Protein AF-0000000085018291 (afdb_homodimer)

Radius of gyration: 25.45 Å; Cα contacts (8 Å, |Δi|>4): 1425; chains: 2; bounding box: 64×66×51 Å

Foldseek 3Di:
DVVLQVQLVVVAPDDDDPLLLLLLLLLLVVWQDLLQSLQRSLAALLSSLSSLVSCVVVPQWDDDQGIHGDPNVVVVCVVVVRHHGDDDADPQLRQQPFHCPVPVVLLVVQVVLCVPADADDVVQVAWEFDSSLLLSVVRVCVVVVAAAQWEEEEEAQSHVNVLSSQSVVRYPAYEYEEQDVSRQVSNVVSCVVSVPDRYHYYRDDLLAADPPVQFLAGQEYEYEWAQDLVRLQSNVLSRLRSHNAFFGKYKYWDGSNQDPVVSVVSSVCCVCPVQNKAKDDKGPQSTFIDDRPVLCVKQSCVSDPHNDDDPDTSTGTIMIMITHHPPGHGDGDRDDDDCSRRDDSRHISD/DVVLQVQLVVVAPDDDDPLLLLLLLLQLVVWQDLLQSLQRSLAALLSSLSSLVSCVVVPQWDDDQGIHGDPNVVVVCVVVVRHHGDDDADPQLRQQPFHCPVPVVLLVVQVVLCVPADADDVVQVAWEFDSSLLLSVVRVCVVVVAAAQWEEEEEACSHVNVLSSQSVVRYPAYEYEEQDVSRQVSNVVSCVVSVPDRYHYYRDDLLAADPPVQFLAGQEYEYEWQLDLVRLQSNVLSRLRSHNAFFGKYKYWDGSNQDPVVSVVSSVCCVCPVQNKAKDDKGPQSTFIDDRPVLCVKQSCVSDPHNDDDPDTSTGTIMIMITHHPPGHGDGDRDDDDCSRRDDSRHISD

InterPro domains:
  IPR002723 N(4)-bis(aminopropyl)spermidine synthase, C-terminal [PF01861] (105-349)
  IPR014435 N(4)-bis(aminopropyl)spermidine synthase [MF_01947] (16-350)
  IPR014435 N(4)-bis(aminopropyl)spermidine synthase [PIRSF005895] (1-350)
  IPR029063 S-adenosyl-L-methionine-dependent methyltransferase superfamily [G3DSA:3.40.50.150] (94-325)
  IPR029063 S-adenosyl-L-methionine-dependent methyltransferase superfamily [SSF53335] (116-284)
  IPR036388 Winged helix-like DNA-binding domain superfamily [G3DSA:1.10.10.10] (1-82)
  IPR051720 rRNA N6-Adenosine-Methyltransferase/Polyamine Synthase [PTHR23290] (101-325)

Secondary structure (DSSP, 8-state):
-HHHHHHHHHH-SS---HHHHHHHHHHHTT---HHHHHHHHTS-HHHHHHHHHHHHHTTSEEESSSEEE-HHHHHHHHHHT--PPP--B-TTTTTS-B--GGGHHHHHHHHHHHTTPPPP-GGGT---B-HHHHHHHHHHHHHTT-STT-EEEEES-TT-HHHHHHHHT--SEEEEEES-HHHHHHHHHHHHHHT--SEEEEE--TTSPPPGGGTT-BSEEEE---SSHHHHHHHHHHHHHTB-STT-EEEEEE-SSS--HHHHHHHHHIIIIIS-EEEEEEEEEEEEBPP-S-GGGSHHHHH-SS----SS---EEEEEEEEE-TT-----S-----GGGT--SS----/-HHHHHHHHHH-SS---HHHHHHHHHHHTT---HHHHHHHHTS-HHHHHHHHHHHHHTTSEEESSSEEE-HHHHHHHHHHT--PPP--B-TTTTTS-B--GGGHHHHHHHHHHHTTPPPP-GGGT---B-HHHHHHHHHHHHHTT-STT-EEEEES-TT-HHHHHHHHT--SEEEEEES-HHHHHHHHHHHHHHT--SEEEEE--TTSPPPGGGTT-BSEEEE----SHHHHHHHHHHHHHTB-STT-EEEEEE-SSS--HHHHHHHHHIIIIIS-EEEEEEEEEEEEBPP-S-GGGSHHHHH-SS----SS---EEEEEEEEE-TT-----S-----GGGT--TT----

Solvent-accessible surface area (backbone atoms only — not comparable to full-atom values): 37165 Å² total; per-residue (Å²): 106,71,68,57,47,53,56,34,56,74,76,39,93,59,94,77,52,71,58,56,56,48,31,42,55,15,18,45,68,69,40,38,50,68,57,55,29,32,46,66,30,56,37,21,44,61,53,51,39,45,46,53,52,50,34,37,75,72,49,26,32,46,81,67,99,40,43,40,71,30,73,59,24,51,52,50,34,59,75,69,52,61,56,66,64,47,87,44,58,17,81,86,42,60,25,57,19,42,41,57,78,93,40,50,68,55,46,53,54,47,54,61,60,55,72,72,52,82,75,75,43,70,93,71,60,46,67,33,50,40,67,70,37,46,49,48,51,52,49,50,38,36,45,72,69,54,26,64,61,22,32,36,38,35,47,54,53,71,55,44,51,65,56,53,46,59,70,63,66,37,49,58,30,40,37,39,34,28,65,53,60,68,58,48,51,50,52,50,52,51,29,60,74,70,67,53,77,54,60,47,75,44,76,44,61,82,51,44,60,75,59,76,86,50,51,43,59,21,42,21,30,37,35,66,53,52,74,32,69,66,27,37,51,48,51,53,15,38,45,49,39,20,29,58,52,64,67,24,40,40,36,38,46,54,38,35,47,38,32,50,66,70,53,49,35,52,50,48,47,42,42,44,68,68,26,32,33,31,79,71,34,29,39,65,48,46,40,46,32,59,84,83,80,55,55,80,76,20,53,47,44,72,53,40,90,55,97,66,79,76,88,62,78,43,55,43,19,23,38,36,31,35,32,28,37,90,82,42,44,44,41,72,72,70,54,95,65,66,69,62,38,58,48,55,91,42,47,35,81,94,107,70,67,59,46,53,57,34,53,75,74,39,93,59,94,77,50,71,60,55,53,49,30,44,55,14,19,44,69,68,40,36,49,66,57,53,29,31,45,67,31,57,36,21,44,62,52,50,38,44,47,51,51,50,34,37,76,73,48,28,31,47,81,67,97,40,43,41,71,31,73,60,22,52,52,50,34,59,73,70,51,62,58,64,64,48,86,45,58,17,81,86,41,60,26,56,19,44,40,57,79,94,40,50,68,55,46,53,54,47,53,62,59,55,73,72,54,80,76,75,44,70,93,72,61,47,70,33,50,40,67,69,35,46,49,46,50,52,48,51,39,38,46,70,70,54,26,65,60,22,32,37,38,34,48,54,53,72,54,44,48,66,56,54,45,58,70,65,67,36,47,58,31,40,38,39,34,28,66,54,60,68,58,48,52,51,52,51,53,49,29,60,74,69,67,54,78,54,59,48,74,44,78,45,61,81,52,44,57,76,60,76,87,50,49,44,58,22,42,22,31,38,34,67,52,49,75,33,70,66,26,38,52,48,50,53,16,38,46,49,37,20,31,60,51,63,68,24,40,38,35,38,46,53,39,35,48,38,31,48,68,68,55,48,34,52,51,51,45,42,40,45,70,68,26,32,34,30,79,72,34,30,39,64,50,46,40,44,30,58,83,83,81,54,55,81,78,19,54,46,44,72,54,41,90,52,99,64,79,76,89,61,77,43,54,42,18,24,38,36,31,34,33,30,36,90,82,41,44,46,42,72,70,72,54,95,65,67,69,63,38,61,50,56,90,42,48,34,83,93

Nearest PDB structures (foldseek):
  5xnc-assembly1_A  TM=9.925E-01  e=6.023E-52  Thermococcus kodakarensis KOD1
  5xnh-assembly1_A  TM=9.852E-01  e=4.609E-50  Thermococcus kodakarensis KOD1
  5xnh-assembly1_H  TM=9.902E-01  e=2.934E-49  Thermococcus kodakarensis KOD1
  2qm3-assembly1_A-2  TM=9.509E-01  e=3.819E-46  Pyrococcus furiosus DSM 3638
  6j28-assembly2_D  TM=9.536E-01  e=4.727E-37  Thermus thermophilus HB27

Organism: Methanocaldococcus infernus (strain DSM 11812 / JCM 15783 / ME) (NCBI:txid573063)

Structure (mmCIF, N/CA/C/O backbone):
data_AF-0000000085018291-model_v1
#
loop_
_entity.id
_entity.type
_entity.pdbx_description
1 polymer 'N(4)-bis(aminopropyl)spermidine synthase'
#
loop_
_atom_site.group_PDB
_atom_site.id
_atom_site.type_symbol
_atom_site.label_atom_id
_atom_site.label_alt_id
_atom_site.label_comp_id
_atom_site.label_asym_id
_atom_site.label_entity_id
_atom_site.label_seq_id
_atom_site.pdbx_PDB_ins_code
_atom_site.Cartn_x
_atom_site.Cartn_y
_atom_site.Cartn_z
_atom_site.occupancy
_atom_site.B_iso_or_equiv
_atom_site.auth_seq_id
_atom_site.auth_comp_id
_atom_site.auth_asym_id
_atom_site.auth_atom_id
_atom_site.pdbx_PDB_model_num
ATOM 1 N N . MET A 1 1 ? -6.578 24.766 19.844 1 94.62 1 MET A N 1
ATOM 2 C CA . MET A 1 1 ? -6.559 23.391 19.375 1 94.62 1 MET A CA 1
ATOM 3 C C . MET A 1 1 ? -6.68 22.422 20.531 1 94.62 1 MET A C 1
ATOM 5 O O . MET A 1 1 ? -7.488 21.484 20.5 1 94.62 1 MET A O 1
ATOM 9 N N . LYS A 1 2 ? -5.973 22.625 21.625 1 94.44 2 LYS A N 1
ATOM 10 C CA . LYS A 1 2 ? -6.023 21.734 22.781 1 94.44 2 LYS A CA 1
ATOM 11 C C . LYS A 1 2 ? -7.414 21.719 23.406 1 94.44 2 LYS A C 1
ATOM 13 O O . LYS A 1 2 ? -7.91 20.656 23.812 1 94.44 2 LYS A O 1
ATOM 18 N N . ASP A 1 3 ? -8 22.891 23.469 1 96.19 3 ASP A N 1
ATOM 19 C CA . ASP A 1 3 ? -9.336 23 24.031 1 96.19 3 ASP A CA 1
ATOM 20 C C . AS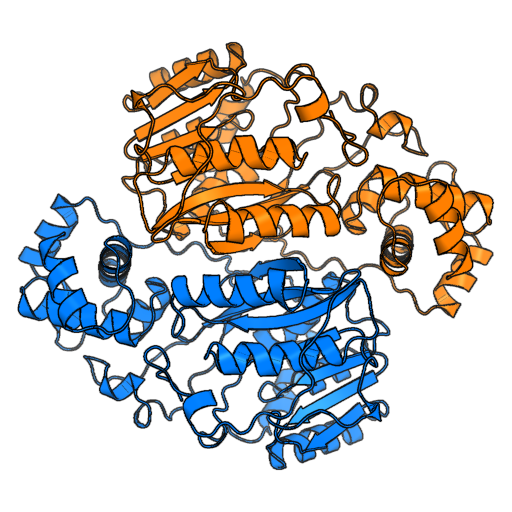P A 1 3 ? -10.359 22.25 23.172 1 96.19 3 ASP A C 1
ATOM 22 O O . ASP A 1 3 ? -11.219 21.531 23.703 1 96.19 3 ASP A O 1
ATOM 26 N N . LEU A 1 4 ? -10.305 22.391 21.859 1 97.62 4 LEU A N 1
ATOM 27 C CA . LEU A 1 4 ? -11.195 21.688 20.938 1 97.62 4 LEU A CA 1
ATOM 28 C C . LEU A 1 4 ? -11.016 20.172 21.078 1 97.62 4 LEU A C 1
ATOM 30 O O . LEU A 1 4 ? -12 19.422 21.062 1 97.62 4 LEU A O 1
ATOM 34 N N . LEU A 1 5 ? -9.773 19.797 21.203 1 98 5 LEU A N 1
ATOM 35 C CA . LEU A 1 5 ? -9.453 18.375 21.344 1 98 5 LEU A CA 1
ATOM 36 C C . LEU A 1 5 ? -10.125 17.781 22.562 1 98 5 LEU A C 1
ATOM 38 O O . LEU A 1 5 ? -10.719 16.703 22.5 1 98 5 LEU A O 1
ATOM 42 N N . GLU A 1 6 ? -10.055 18.469 23.672 1 98 6 GLU A N 1
ATOM 43 C CA . GLU A 1 6 ? -10.648 17.984 24.906 1 98 6 GLU A CA 1
ATOM 44 C C . GLU A 1 6 ? -12.172 17.906 24.797 1 98 6 GLU A C 1
ATOM 46 O O . GLU A 1 6 ? -12.789 16.969 25.312 1 98 6 GLU A O 1
ATOM 51 N N . LYS A 1 7 ? -12.766 18.875 24.156 1 98.44 7 LYS A N 1
ATOM 52 C CA . LYS A 1 7 ? -14.211 18.891 23.984 1 98.44 7 LYS A CA 1
ATOM 53 C C . LYS A 1 7 ? -14.672 17.719 23.125 1 98.44 7 LYS A C 1
ATOM 55 O O . LYS A 1 7 ? -15.711 17.109 23.391 1 98.44 7 LYS A O 1
ATOM 60 N N . VAL A 1 8 ? -13.93 17.375 22.047 1 98.38 8 VAL A N 1
ATOM 61 C CA . VAL A 1 8 ? -14.281 16.25 21.203 1 98.38 8 VAL A CA 1
ATOM 62 C C . VAL A 1 8 ? -14.117 14.945 21.984 1 98.38 8 VAL A C 1
ATOM 64 O O . VAL A 1 8 ? -14.945 14.039 21.875 1 98.38 8 VAL A O 1
ATOM 67 N N . ARG A 1 9 ? -13.055 14.867 22.797 1 97.38 9 ARG A N 1
ATOM 68 C CA . ARG A 1 9 ? -12.781 13.68 23.594 1 97.38 9 ARG A CA 1
ATOM 69 C C . ARG A 1 9 ? -13.938 13.398 24.547 1 97.38 9 ARG A C 1
ATOM 71 O O . ARG A 1 9 ? -14.234 12.234 24.844 1 97.38 9 ARG A O 1
ATOM 78 N N . GLU A 1 10 ? -14.617 14.383 24.969 1 97.56 10 GLU A N 1
ATOM 79 C CA . GLU A 1 10 ? -15.719 14.25 25.922 1 97.56 10 GLU A CA 1
ATOM 80 C C . GLU A 1 10 ? -16.938 13.625 25.266 1 97.56 10 GLU A C 1
ATOM 82 O O . GLU A 1 10 ? -17.75 12.977 25.922 1 97.56 10 GLU A O 1
ATOM 87 N N . VAL A 1 11 ? -17.031 13.758 23.938 1 96.88 11 VAL A N 1
ATOM 88 C CA . VAL A 1 11 ? -18.297 13.367 23.328 1 96.88 11 VAL A CA 1
ATOM 89 C C . VAL A 1 11 ? -18.078 12.156 22.422 1 96.88 11 VAL A C 1
ATOM 91 O O . VAL A 1 11 ? -19.031 11.516 21.984 1 96.88 11 VAL A O 1
ATOM 94 N N . SER A 1 12 ? -16.812 11.836 22.109 1 96.5 12 SER A N 1
ATOM 95 C CA . SER A 1 12 ? -16.531 10.742 21.188 1 96.5 12 SER A CA 1
ATOM 96 C C . SER A 1 12 ? -15.93 9.547 21.906 1 96.5 12 SER A C 1
ATOM 98 O O . SER A 1 12 ? -15.094 9.711 22.797 1 96.5 12 SER A O 1
ATOM 100 N N . GLU A 1 13 ? -16.297 8.336 21.469 1 95.12 13 GLU A N 1
ATOM 101 C CA . GLU A 1 13 ? -15.703 7.105 21.984 1 95.12 13 GLU A CA 1
ATOM 102 C C . GLU A 1 13 ? -14.5 6.676 21.141 1 95.12 13 GLU A C 1
ATOM 104 O O . GLU A 1 13 ? -13.805 5.715 21.5 1 95.12 13 GLU A O 1
ATOM 109 N N . ILE A 1 14 ? -14.242 7.367 20.062 1 96.62 14 ILE A N 1
ATOM 110 C CA . ILE A 1 14 ? -13.156 7.043 19.141 1 96.62 14 ILE A CA 1
ATOM 111 C C . ILE A 1 14 ? -11.922 7.871 19.469 1 96.62 14 ILE A C 1
ATOM 113 O O . ILE A 1 14 ? -12.031 9.062 19.766 1 96.62 14 ILE A O 1
ATOM 117 N N . PRO A 1 15 ? -10.734 7.238 19.484 1 96.31 15 PRO A N 1
ATOM 118 C CA . PRO A 1 15 ? -9.523 8.023 19.719 1 96.31 15 PRO A CA 1
ATOM 119 C C . PRO A 1 15 ? -9.414 9.242 18.812 1 96.31 15 PRO A C 1
ATOM 121 O O . PRO A 1 15 ? -9.578 9.117 17.594 1 96.31 15 PRO A O 1
ATOM 124 N N . VAL A 1 16 ? -9.203 10.398 19.422 1 97.31 16 VAL A N 1
ATOM 125 C CA . VAL A 1 16 ? -9.117 11.633 18.656 1 97.31 16 VAL A CA 1
ATOM 126 C C . VAL A 1 16 ? -7.77 12.305 18.891 1 97.31 16 VAL A C 1
ATOM 128 O O . VAL A 1 16 ? -7.262 12.305 20.016 1 97.31 16 VAL A O 1
ATOM 131 N N . TYR A 1 17 ? -7.176 12.859 17.859 1 97.88 17 TYR A N 1
ATOM 132 C CA . TYR A 1 17 ? -5.91 13.586 17.891 1 97.88 17 TYR A CA 1
ATOM 133 C C . TYR A 1 17 ? -6.07 14.984 17.312 1 97.88 17 TYR A C 1
ATOM 135 O O . TYR A 1 17 ? -7.086 15.289 16.688 1 97.88 17 TYR A O 1
ATOM 143 N N . GLU A 1 18 ? -5.094 15.852 17.562 1 97.56 18 GLU A N 1
ATOM 144 C CA . GLU A 1 18 ? -5.094 17.156 16.906 1 97.56 18 GLU A CA 1
ATOM 145 C C . GLU A 1 18 ? -5.16 17.016 15.398 1 97.56 18 GLU A C 1
ATOM 147 O O . GLU A 1 18 ? -5.867 17.781 14.727 1 97.56 18 GLU A O 1
ATOM 152 N N . LYS A 1 19 ? -4.477 16.016 14.891 1 97.88 19 LYS A N 1
ATOM 153 C CA . LYS A 1 19 ? -4.445 15.766 13.453 1 97.88 19 LYS A CA 1
ATOM 154 C C . LYS A 1 19 ? -5.832 15.406 12.93 1 97.88 19 LYS A C 1
ATOM 156 O O . LYS A 1 19 ? -6.18 15.742 11.797 1 97.88 19 LYS A O 1
ATOM 161 N N . SER A 1 20 ? -6.645 14.734 13.734 1 98.31 20 SER A N 1
ATOM 162 C CA . SER A 1 20 ? -8.008 14.406 13.336 1 98.31 20 SER A CA 1
ATOM 163 C C . SER A 1 20 ? -8.82 15.672 13.055 1 98.31 20 SER A C 1
ATOM 165 O O . SER A 1 20 ? -9.523 15.75 12.047 1 98.31 20 SER A O 1
ATOM 167 N N . ILE A 1 21 ? -8.68 16.625 13.969 1 98.56 21 ILE A N 1
ATOM 168 C CA . ILE A 1 21 ? -9.398 17.891 13.836 1 98.56 21 ILE A CA 1
ATOM 169 C C . ILE A 1 21 ? -8.875 18.656 12.617 1 98.56 21 ILE A C 1
ATOM 171 O O . ILE A 1 21 ? -9.656 19.172 11.82 1 98.56 21 ILE A O 1
ATOM 175 N N . GLU A 1 22 ? -7.586 18.625 12.438 1 98.44 22 GLU A N 1
ATOM 176 C CA . GLU A 1 22 ? -6.965 19.266 11.281 1 98.44 22 GLU A CA 1
ATOM 177 C C . GLU A 1 22 ? -7.484 18.672 9.977 1 98.44 22 GLU A C 1
ATOM 179 O O . GLU A 1 22 ? -7.797 19.406 9.039 1 98.44 22 GLU A O 1
ATOM 184 N N . ASN A 1 23 ? -7.566 17.375 9.93 1 98.38 23 ASN A N 1
ATOM 185 C CA . ASN A 1 23 ? -8.031 16.688 8.727 1 98.38 23 ASN A CA 1
ATOM 186 C C . ASN A 1 23 ? -9.461 17.094 8.375 1 98.38 23 ASN A C 1
ATOM 188 O O . ASN A 1 23 ? -9.781 17.297 7.203 1 98.38 23 ASN A O 1
ATOM 192 N N . VAL A 1 24 ? -10.281 17.188 9.367 1 98.75 24 VAL A N 1
ATOM 193 C CA . VAL A 1 24 ? -11.672 17.562 9.141 1 98.75 24 VAL A CA 1
ATOM 194 C C . VAL A 1 24 ? -11.75 19 8.656 1 98.75 24 VAL A C 1
ATOM 196 O O . VAL A 1 24 ? -12.422 19.297 7.664 1 98.75 24 VAL A O 1
ATOM 199 N N . LEU A 1 25 ? -11.047 19.891 9.312 1 98.75 25 LEU A N 1
ATOM 200 C CA . LEU A 1 25 ? -11.039 21.297 8.93 1 98.75 25 LEU A CA 1
ATOM 201 C C . LEU A 1 25 ? -10.492 21.469 7.516 1 98.75 25 LEU A C 1
ATOM 203 O O . LEU A 1 25 ? -11.047 22.234 6.719 1 98.75 25 LEU A O 1
ATOM 207 N N . SER A 1 26 ? -9.422 20.719 7.191 1 98.44 26 SER A N 1
ATOM 208 C CA . SER A 1 26 ? -8.836 20.766 5.855 1 98.44 26 SER A CA 1
ATOM 209 C C . SER A 1 26 ? -9.844 20.328 4.801 1 98.44 26 SER A C 1
ATOM 211 O O . SER A 1 26 ? -9.867 20.859 3.689 1 98.44 26 SER A O 1
ATOM 213 N N . SER A 1 27 ? -10.648 19.391 5.125 1 98.44 27 SER A N 1
ATOM 214 C CA . SER A 1 27 ? -11.641 18.859 4.199 1 98.44 27 SER A CA 1
ATOM 215 C C . SER A 1 27 ? -12.805 19.812 4.027 1 98.44 27 SER A C 1
ATOM 217 O O . SER A 1 27 ? -13.375 19.922 2.938 1 98.44 27 SER A O 1
ATOM 219 N N . ILE A 1 28 ? -13.164 20.562 5.098 1 98.56 28 ILE A N 1
ATOM 220 C CA . ILE A 1 28 ? -14.25 21.531 5.027 1 98.56 28 ILE A CA 1
ATOM 221 C C . ILE A 1 28 ? -13.852 22.688 4.117 1 98.56 28 ILE A C 1
ATOM 223 O O . ILE A 1 28 ? -14.703 23.281 3.443 1 98.56 28 ILE A O 1
ATOM 227 N N . LEU A 1 29 ? -12.562 22.953 4.035 1 98.06 29 LEU A N 1
ATOM 228 C CA . LEU A 1 29 ? -12.062 23.953 3.109 1 98.06 29 LEU A CA 1
ATOM 229 C C . LEU A 1 29 ? -12.305 23.531 1.663 1 98.06 29 LEU A C 1
ATOM 231 O O . LEU A 1 29 ? -12.391 24.391 0.772 1 98.06 29 LEU A O 1
ATOM 235 N N . LEU A 1 30 ? -12.453 22.281 1.453 1 96.75 30 LEU A N 1
ATOM 236 C CA . LEU A 1 30 ? -12.57 21.734 0.105 1 96.75 30 LEU A CA 1
ATOM 237 C C . LEU A 1 30 ? -14.039 21.609 -0.3 1 96.75 30 LEU A C 1
ATOM 239 O O . LEU A 1 30 ? -14.383 21.828 -1.464 1 96.75 30 LEU A O 1
ATOM 243 N N . THR A 1 31 ? -14.922 21.25 0.619 1 97.31 31 THR A N 1
ATOM 244 C CA . THR A 1 31 ? -16.312 20.969 0.303 1 97.31 31 THR A CA 1
ATOM 245 C C . THR A 1 31 ? -17.188 21.109 1.544 1 97.31 31 THR A C 1
ATOM 247 O O . THR A 1 31 ? -16.719 20.953 2.67 1 97.31 31 THR A O 1
ATOM 250 N N . GLY A 1 32 ? -18.438 21.438 1.298 1 97.69 32 GLY A N 1
ATOM 251 C CA . GLY A 1 32 ? -19.406 21.5 2.385 1 97.69 32 GLY A CA 1
ATOM 252 C C . GLY A 1 32 ? -20.25 20.234 2.502 1 97.69 32 GLY A C 1
ATOM 253 O O . GLY A 1 32 ? -21.125 20.141 3.359 1 97.69 32 GLY A O 1
ATOM 254 N N . ASP A 1 33 ? -19.984 19.25 1.625 1 97.62 33 ASP A N 1
ATOM 255 C CA . ASP A 1 33 ? -20.719 17.984 1.609 1 97.62 33 ASP A CA 1
ATOM 256 C C . ASP A 1 33 ? -20.203 17.031 2.699 1 97.62 33 ASP A C 1
ATOM 258 O O . ASP A 1 33 ? -19.031 16.672 2.709 1 97.62 33 ASP A O 1
ATOM 262 N N . PHE A 1 34 ? -21.109 16.656 3.605 1 98 34 PHE A N 1
ATOM 263 C CA . PHE A 1 34 ? -20.719 15.859 4.77 1 98 34 PHE A CA 1
ATOM 264 C C . PHE A 1 34 ? -20.062 14.562 4.336 1 98 34 PHE A C 1
ATOM 266 O O . PHE A 1 34 ? -19.016 14.188 4.871 1 98 34 PHE A O 1
ATOM 273 N N . TRP A 1 35 ? -20.641 13.852 3.363 1 97.31 35 TRP A N 1
ATOM 274 C CA . TRP A 1 35 ? -20.141 12.555 2.934 1 97.31 35 TRP A CA 1
ATOM 275 C C . TRP A 1 35 ? -18.75 12.688 2.318 1 97.31 35 TRP A C 1
ATOM 277 O O . TRP A 1 35 ? -17.875 11.859 2.578 1 97.31 35 TRP A O 1
ATOM 287 N N . LYS A 1 36 ? -18.5 13.711 1.619 1 97.88 36 LYS A N 1
ATOM 288 C CA . LYS A 1 36 ? -17.188 13.953 1.015 1 97.88 36 LYS A CA 1
ATOM 289 C C . LYS A 1 36 ? -16.172 14.375 2.068 1 97.88 36 LYS A C 1
ATOM 291 O O . LYS A 1 36 ? -14.984 14.055 1.952 1 97.88 36 LYS A O 1
ATOM 296 N N . ILE A 1 37 ? -16.641 15.109 3.115 1 98.38 37 ILE A N 1
ATOM 297 C CA . ILE A 1 37 ? -15.742 15.469 4.211 1 98.38 37 ILE A CA 1
ATOM 298 C C . ILE A 1 37 ? -15.242 14.211 4.906 1 98.38 37 ILE A C 1
ATOM 300 O O . ILE A 1 37 ? -14.055 14.102 5.238 1 98.38 37 ILE A O 1
ATOM 304 N N . VAL A 1 38 ? -16.125 13.203 5.051 1 98.25 38 VAL A N 1
ATOM 305 C CA . VAL A 1 38 ? -15.742 11.922 5.637 1 98.25 38 VAL A CA 1
ATOM 306 C C . VAL A 1 38 ? -14.703 11.242 4.75 1 98.25 38 VAL A C 1
ATOM 308 O O . VAL A 1 38 ? -13.672 10.766 5.242 1 98.25 38 VAL A O 1
ATOM 311 N N . GLU A 1 39 ? -14.914 11.25 3.486 1 97.5 39 GLU A N 1
ATOM 312 C CA . GLU A 1 39 ? -14 10.625 2.535 1 97.5 39 GLU A CA 1
ATOM 313 C C . GLU A 1 39 ? -12.617 11.266 2.596 1 97.5 39 GLU A C 1
ATOM 315 O O . GLU A 1 39 ? -11.609 10.57 2.744 1 97.5 39 GLU A O 1
ATOM 320 N N . TYR A 1 40 ? -12.562 12.617 2.588 1 97.44 40 TYR A N 1
ATOM 321 C CA . TYR A 1 40 ? -11.297 13.32 2.418 1 97.44 40 TYR A CA 1
ATOM 322 C C . TYR A 1 40 ? -10.531 13.398 3.734 1 97.44 40 TYR A C 1
ATOM 324 O O . TYR A 1 40 ? -9.297 13.414 3.742 1 97.44 40 TYR A O 1
ATOM 332 N N . SER A 1 41 ? -11.242 13.422 4.852 1 97.94 41 SER A N 1
ATOM 333 C CA . SER A 1 41 ? -10.562 13.516 6.145 1 97.94 41 SER A CA 1
ATOM 334 C C . SER A 1 41 ? -9.875 12.203 6.504 1 97.94 41 SER A C 1
ATOM 336 O O . SER A 1 41 ? -8.93 12.195 7.301 1 97.94 41 SER A O 1
ATOM 338 N N . GLU A 1 42 ? -10.375 11.094 5.973 1 96.81 42 GLU A N 1
ATOM 339 C CA . GLU A 1 42 ? -9.906 9.758 6.305 1 96.81 42 GLU A CA 1
ATOM 340 C C . GLU A 1 42 ? -9.953 9.508 7.809 1 96.81 42 GLU A C 1
ATOM 342 O O . GLU A 1 42 ? -8.977 9.039 8.398 1 96.81 42 GLU A O 1
ATOM 347 N N . GLU A 1 43 ? -11.055 9.969 8.406 1 98.25 43 GLU A N 1
ATOM 348 C CA . GLU A 1 43 ? -11.43 9.664 9.789 1 98.25 43 GLU A CA 1
ATOM 349 C C . GLU A 1 43 ? -12.758 8.922 9.852 1 98.25 43 GLU A C 1
ATOM 351 O O . GLU A 1 43 ? -13.594 9.055 8.961 1 98.25 43 GLU A O 1
ATOM 356 N N . PRO A 1 44 ? -12.914 8.047 10.875 1 97.94 44 PRO A N 1
ATOM 357 C CA . PRO A 1 44 ? -14.203 7.355 10.969 1 97.94 44 PRO A CA 1
ATOM 358 C C . PRO A 1 44 ? -15.391 8.32 10.984 1 97.94 44 PRO A C 1
ATOM 360 O O . PRO A 1 44 ? -15.328 9.367 11.633 1 97.94 44 PRO A O 1
ATOM 363 N N . LEU A 1 45 ? -16.453 7.949 10.32 1 97.88 45 LEU A N 1
ATOM 364 C CA . LEU A 1 45 ? -17.625 8.805 10.125 1 97.88 45 LEU A CA 1
ATOM 365 C C . LEU A 1 45 ? -18.172 9.289 11.469 1 97.88 45 LEU A C 1
ATOM 367 O O . LEU A 1 45 ? -18.438 10.477 11.641 1 97.88 45 LEU A O 1
ATOM 371 N N . PRO A 1 46 ? -18.312 8.422 12.516 1 97.94 46 PRO A N 1
ATOM 372 C CA . PRO A 1 46 ? -18.828 8.922 13.789 1 97.94 46 PRO A CA 1
ATOM 373 C C . PRO A 1 46 ? -17.922 9.992 14.414 1 97.94 46 PRO A C 1
ATOM 375 O O . PRO A 1 46 ? -18.422 10.938 15.023 1 97.94 46 PRO A O 1
ATOM 378 N N . LEU A 1 47 ? -16.641 9.852 14.258 1 98.5 47 LEU A N 1
ATOM 379 C CA . LEU A 1 47 ? -15.703 10.836 14.789 1 98.5 47 LEU A CA 1
ATOM 380 C C . LEU A 1 47 ? -15.828 12.164 14.047 1 98.5 47 LEU A C 1
ATOM 382 O O . LEU A 1 47 ? -15.797 13.234 14.664 1 98.5 47 LEU A O 1
ATOM 386 N N . VAL A 1 48 ? -15.969 12.109 12.734 1 98.75 48 VAL A N 1
ATOM 387 C CA . VAL A 1 48 ? -16.141 13.32 11.93 1 98.75 48 VAL A CA 1
ATOM 388 C C . VAL A 1 48 ? -17.391 14.062 12.367 1 98.75 48 VAL A C 1
ATOM 390 O O . VAL A 1 48 ? -17.375 15.289 12.531 1 98.75 48 VAL A O 1
ATOM 393 N N . ALA A 1 49 ? -18.469 13.32 12.562 1 98.38 49 ALA A N 1
ATOM 394 C CA . ALA A 1 49 ? -19.734 13.914 13.016 1 98.38 49 ALA A CA 1
ATOM 395 C C . ALA A 1 49 ? -19.547 14.602 14.367 1 98.38 49 ALA A C 1
ATOM 397 O O . ALA A 1 49 ? -20 15.734 14.562 1 98.38 49 ALA A O 1
ATOM 398 N N . ASP A 1 50 ? -18.859 13.961 15.305 1 98.5 50 ASP A N 1
ATOM 399 C CA . ASP A 1 50 ? -18.609 14.531 16.625 1 98.5 50 ASP A CA 1
ATOM 400 C C . ASP A 1 50 ? -17.766 15.805 16.531 1 98.5 50 ASP A C 1
ATOM 402 O O . ASP A 1 50 ? -18.047 16.781 17.219 1 98.5 50 ASP A O 1
ATOM 406 N N . ILE A 1 51 ? -16.766 15.805 15.711 1 98.81 51 ILE A N 1
ATOM 407 C CA . ILE A 1 51 ? -15.883 16.953 15.539 1 98.81 51 ILE A CA 1
ATOM 408 C C . ILE A 1 51 ? -16.688 18.141 14.984 1 98.81 51 ILE A C 1
ATOM 410 O O . ILE A 1 51 ? -16.594 19.25 15.5 1 98.81 51 ILE A O 1
ATOM 414 N N . ILE A 1 52 ? -17.516 17.891 13.969 1 98.75 52 ILE A N 1
ATOM 415 C CA . ILE A 1 52 ? -18.297 18.938 13.336 1 98.75 52 ILE A CA 1
ATOM 416 C C . ILE A 1 52 ? -19.281 19.531 14.344 1 98.75 52 ILE A C 1
ATOM 418 O O . ILE A 1 52 ? -19.469 20.75 14.398 1 98.75 52 ILE A O 1
ATOM 422 N N . ARG A 1 53 ? -19.875 18.719 15.164 1 97.94 53 ARG A N 1
ATOM 423 C CA . ARG A 1 53 ? -20.797 19.172 16.188 1 97.94 53 ARG A CA 1
ATOM 424 C C . ARG A 1 53 ? -20.109 20.109 17.172 1 97.94 53 ARG A C 1
ATOM 426 O O . ARG A 1 53 ? -20.656 21.156 17.547 1 97.94 53 ARG A O 1
ATOM 433 N N . VAL A 1 54 ? -18.953 19.766 17.641 1 98.62 54 VAL A N 1
ATOM 434 C CA . VAL A 1 54 ? -18.188 20.578 18.578 1 98.62 54 VAL A CA 1
ATOM 435 C C . VAL A 1 54 ? -17.781 21.891 17.906 1 98.62 54 VAL A C 1
ATOM 437 O O . VAL A 1 54 ? -17.859 22.953 18.516 1 98.62 54 VAL A O 1
ATOM 440 N N . LEU A 1 55 ? -17.375 21.828 16.609 1 98.81 55 LEU A N 1
ATOM 441 C CA . LEU A 1 55 ? -17 23.031 15.875 1 98.81 55 LEU A CA 1
ATOM 442 C C . LEU A 1 55 ? -18.172 23.984 15.75 1 98.81 55 LEU A C 1
ATOM 444 O O . LEU A 1 55 ? -18 25.203 15.859 1 98.81 55 LEU A O 1
ATOM 448 N N . GLU A 1 56 ? -19.344 23.422 15.531 1 98.62 56 GLU A N 1
ATOM 449 C CA . GLU A 1 56 ? -20.547 24.234 15.445 1 98.62 56 GLU A CA 1
ATOM 450 C C . GLU A 1 56 ? -20.875 24.906 16.781 1 98.62 56 GLU A C 1
ATOM 452 O O . GLU A 1 56 ? -21.156 26.094 16.828 1 98.62 56 GLU A O 1
ATOM 457 N N . LYS A 1 57 ? -20.828 24.141 17.828 1 98.25 57 LYS A N 1
ATOM 458 C CA . LYS A 1 57 ? -21.094 24.641 19.172 1 98.25 57 LYS A CA 1
ATOM 459 C C . LYS A 1 57 ? -20.125 25.781 19.531 1 98.25 57 LYS A C 1
ATOM 461 O O . LYS A 1 57 ? -20.516 26.734 20.219 1 98.25 57 LYS A O 1
ATOM 466 N N . GLU A 1 58 ? -18.891 25.688 19.094 1 98.25 58 GLU A N 1
ATOM 467 C CA . GLU A 1 58 ? -17.859 26.672 19.391 1 98.25 58 GLU A CA 1
ATOM 468 C C . GLU A 1 58 ? -17.906 27.844 18.406 1 98.25 58 GLU A C 1
ATOM 470 O O . GLU A 1 58 ? -17.094 28.766 18.5 1 98.25 58 GLU A O 1
ATOM 475 N N . GLY A 1 59 ? -18.781 27.766 17.375 1 98.31 59 GLY A N 1
ATOM 476 C CA . GLY A 1 59 ? -19.016 28.859 16.453 1 98.31 59 GLY A CA 1
ATOM 477 C C . GLY A 1 59 ? -18.016 28.891 15.297 1 98.31 59 GLY A C 1
ATOM 478 O O . GLY A 1 59 ? -17.906 29.891 14.602 1 98.31 59 GLY A O 1
ATOM 479 N N . LEU A 1 60 ? -17.281 27.812 15.094 1 98.69 60 LEU A N 1
ATOM 480 C CA . LEU A 1 60 ? -16.266 27.766 14.047 1 98.69 60 LEU A CA 1
ATOM 481 C C . LEU A 1 60 ? -16.875 27.359 12.711 1 98.69 60 LEU A C 1
ATOM 483 O O . LEU A 1 60 ? -16.328 27.672 11.648 1 98.69 60 LEU A O 1
ATOM 487 N N . VAL A 1 61 ? -18.031 26.578 12.758 1 98.56 61 VAL A N 1
ATOM 488 C CA . VAL A 1 61 ? -18.719 26.172 11.539 1 98.56 61 VAL A CA 1
ATOM 489 C C . VAL A 1 61 ? -20.219 26.438 11.68 1 98.56 61 VAL A C 1
ATOM 491 O O . VAL A 1 61 ? -20.734 26.547 12.797 1 98.56 61 VAL A O 1
ATOM 494 N N . LYS A 1 62 ? -20.875 26.656 10.547 1 98.44 62 LYS A N 1
ATOM 495 C CA . LYS A 1 62 ? -22.328 26.75 10.453 1 98.44 62 LYS A CA 1
ATOM 496 C C . LYS A 1 62 ? -22.891 25.672 9.516 1 98.44 62 LYS A C 1
ATOM 498 O O . LYS A 1 62 ? -22.281 25.375 8.484 1 98.44 62 LYS A O 1
ATOM 503 N N . ILE A 1 63 ? -24.016 25.109 9.906 1 97.62 63 ILE A N 1
ATOM 504 C CA . ILE A 1 63 ? -24.641 24.031 9.141 1 97.62 63 ILE A CA 1
ATOM 505 C C . ILE A 1 63 ? -25.984 24.5 8.578 1 97.62 63 ILE A C 1
ATOM 507 O O . ILE A 1 63 ? -26.906 24.828 9.328 1 97.62 63 ILE A O 1
ATOM 511 N N . GLU A 1 64 ? -26.125 24.594 7.312 1 94.19 64 GLU A N 1
ATOM 512 C CA . GLU A 1 64 ? -27.359 24.859 6.574 1 94.19 64 GLU A CA 1
ATOM 513 C C . GLU A 1 64 ? -27.594 23.797 5.504 1 94.19 64 GLU A C 1
ATOM 515 O O . GLU A 1 64 ? -27.641 22.609 5.805 1 94.19 64 GLU A O 1
ATOM 520 N N . ASP A 1 65 ? -27.531 24.188 4.297 1 93.56 65 ASP A N 1
ATOM 521 C CA . ASP A 1 65 ? -27.625 23.219 3.215 1 93.56 65 ASP A CA 1
ATOM 522 C C . ASP A 1 65 ? -26.266 22.547 2.977 1 93.56 65 ASP A C 1
ATOM 524 O O . ASP A 1 65 ? -26.188 21.5 2.33 1 93.56 65 ASP A O 1
ATOM 528 N N . GLU A 1 66 ? -25.266 23.156 3.545 1 96.94 66 GLU A N 1
ATOM 529 C CA . GLU A 1 66 ? -23.906 22.641 3.535 1 96.94 66 GLU A CA 1
ATOM 530 C C . GLU A 1 66 ? -23.141 23.047 4.797 1 96.94 66 GLU A C 1
ATOM 532 O O . GLU A 1 66 ? -23.641 23.844 5.594 1 96.94 66 GLU A O 1
ATOM 537 N N . ILE A 1 67 ? -22.016 22.484 5.074 1 98.44 67 ILE A N 1
ATOM 538 C CA . ILE A 1 67 ? -21.141 22.844 6.188 1 98.44 67 ILE A CA 1
ATOM 539 C C . ILE A 1 67 ? -20.141 23.906 5.75 1 98.44 67 ILE A C 1
ATOM 541 O O . ILE A 1 67 ? -19.422 23.734 4.77 1 98.44 67 ILE A O 1
ATOM 545 N N . LYS A 1 68 ? -20.141 25 6.457 1 98.06 68 LYS A N 1
ATOM 546 C CA . LYS A 1 68 ? -19.266 26.109 6.074 1 98.06 68 LYS A CA 1
ATOM 547 C C . LYS A 1 68 ? -18.516 26.656 7.281 1 98.06 68 LYS A C 1
ATOM 549 O O . LYS A 1 68 ? -19.016 26.641 8.406 1 98.06 68 LYS A O 1
ATOM 554 N N . LEU A 1 69 ? -17.359 27.156 7.016 1 98.5 69 LEU A N 1
ATOM 555 C CA . LEU A 1 69 ? -16.594 27.844 8.055 1 98.5 69 LEU A CA 1
ATOM 556 C C . LEU A 1 69 ? -17.156 29.234 8.312 1 98.5 69 LEU A C 1
ATOM 558 O O . LEU A 1 69 ? -17.547 29.938 7.375 1 98.5 69 LEU A O 1
ATOM 562 N N . THR A 1 70 ? -17.266 29.641 9.586 1 98.5 70 THR A N 1
ATOM 563 C CA . THR A 1 70 ? -17.609 31.016 9.953 1 98.5 70 THR A CA 1
ATOM 564 C C . THR A 1 70 ? -16.375 31.906 9.867 1 98.5 70 THR A C 1
ATOM 566 O O . THR A 1 70 ? -15.281 31.438 9.539 1 98.5 70 THR A O 1
ATOM 569 N N . GLU A 1 71 ? -16.594 33.156 10.156 1 98.44 71 GLU A N 1
ATOM 570 C CA . GLU A 1 71 ? -15.461 34.062 10.234 1 98.44 71 GLU A CA 1
ATOM 571 C C . GLU A 1 71 ? -14.492 33.625 11.336 1 98.44 71 GLU A C 1
ATOM 573 O O . GLU A 1 71 ? -13.273 33.688 11.148 1 98.44 71 GLU A O 1
ATOM 578 N N . LYS A 1 72 ? -15.094 33.219 12.414 1 98.38 72 LYS A N 1
ATOM 579 C CA . LYS A 1 72 ? -14.281 32.688 13.516 1 98.38 72 LYS A CA 1
ATOM 580 C C . LYS A 1 72 ? -13.508 31.453 13.086 1 98.38 72 LYS A C 1
ATOM 582 O O . LYS A 1 72 ? -12.344 31.281 13.453 1 98.38 72 LYS A O 1
ATOM 587 N N . GLY A 1 73 ? -14.172 30.594 12.289 1 98.44 73 GLY A N 1
ATOM 588 C CA . GLY A 1 73 ? -13.523 29.391 11.781 1 98.44 73 GLY A CA 1
ATOM 589 C C . GLY A 1 73 ? -12.367 29.688 10.844 1 98.44 73 GLY A C 1
ATOM 590 O O . GLY A 1 73 ? -11.312 29.062 10.938 1 98.44 73 GLY A O 1
ATOM 591 N N . LEU A 1 74 ? -12.57 30.656 10.008 1 98.31 74 LEU A N 1
ATOM 592 C CA . LEU A 1 74 ? -11.531 31.047 9.062 1 98.31 74 LEU A CA 1
ATOM 593 C C . LEU A 1 74 ? -10.328 31.641 9.797 1 98.31 74 LEU A C 1
ATOM 595 O O . LEU A 1 74 ? -9.18 31.375 9.422 1 98.31 74 LEU A O 1
ATOM 599 N N . SER A 1 75 ? -10.594 32.406 10.844 1 98.25 75 SER A N 1
ATOM 600 C CA . SER A 1 75 ? -9.516 32.969 11.656 1 98.25 75 SER A CA 1
ATOM 601 C C . SER A 1 75 ? -8.734 31.859 12.359 1 98.25 75 SER A C 1
ATOM 603 O O . SER A 1 75 ? -7.512 31.953 12.508 1 98.25 75 SER A O 1
ATOM 605 N N . PHE A 1 76 ? -9.461 30.875 12.82 1 98.06 76 PHE A N 1
ATOM 606 C CA . PHE A 1 76 ? -8.852 29.734 13.484 1 98.06 76 PHE A CA 1
ATOM 607 C C . PHE A 1 76 ? -7.918 28.984 12.539 1 98.06 76 PHE A C 1
ATOM 609 O O . PHE A 1 76 ? -6.785 28.656 12.898 1 98.06 76 PHE A O 1
ATOM 616 N N . ILE A 1 77 ? -8.344 28.703 11.305 1 97.75 77 ILE A N 1
ATOM 617 C CA . ILE A 1 77 ? -7.582 28 10.273 1 97.75 77 ILE A CA 1
ATOM 618 C C . ILE A 1 77 ? -6.309 28.781 9.953 1 97.75 77 ILE A C 1
ATOM 620 O O . ILE A 1 77 ? -5.23 28.203 9.828 1 97.75 77 ILE A O 1
ATOM 624 N N . LYS A 1 78 ? -6.438 30.031 9.883 1 97.25 78 LYS A N 1
ATOM 625 C CA . LYS A 1 78 ? -5.285 30.891 9.594 1 97.25 78 LYS A CA 1
ATOM 626 C C . LYS A 1 78 ? -4.285 30.859 10.75 1 97.25 78 LYS A C 1
ATOM 628 O O . LYS A 1 78 ? -3.076 30.766 10.523 1 97.25 78 LYS A O 1
ATOM 633 N N . GLU A 1 79 ? -4.789 30.953 11.914 1 97.19 79 GLU A N 1
ATOM 634 C CA . GLU A 1 79 ? -3.953 30.984 13.109 1 97.19 79 GLU A CA 1
ATOM 635 C C . GLU A 1 79 ? -3.123 29.703 13.234 1 97.19 79 GLU A C 1
ATOM 637 O O . GLU A 1 79 ? -1.943 29.766 13.586 1 97.19 79 GLU A O 1
ATOM 642 N N . TYR A 1 80 ? -3.709 28.594 12.844 1 96.25 80 TYR A N 1
ATOM 643 C CA . TYR A 1 80 ? -3.039 27.312 13.047 1 96.25 80 TYR A CA 1
ATOM 644 C C . TYR A 1 80 ? -2.398 26.812 11.758 1 96.25 80 TYR A C 1
ATOM 646 O O . TYR A 1 80 ? -1.824 25.719 11.719 1 96.25 80 TYR A O 1
ATOM 654 N N . GLY A 1 81 ? -2.475 27.562 10.719 1 96.88 81 GLY A N 1
ATOM 655 C CA . GLY A 1 81 ? -1.821 27.25 9.461 1 96.88 81 GLY A CA 1
ATOM 656 C C . GLY A 1 81 ? -2.365 25.984 8.812 1 96.88 81 GLY A C 1
ATOM 657 O O . GLY A 1 81 ? -1.601 25.156 8.312 1 96.88 81 GLY A O 1
ATOM 658 N N . ILE A 1 82 ? -3.664 25.781 8.859 1 97.88 82 ILE A N 1
ATOM 659 C CA . ILE A 1 82 ? -4.312 24.625 8.25 1 97.88 82 ILE A CA 1
ATOM 660 C C . ILE A 1 82 ? -4.629 24.922 6.785 1 97.88 82 ILE A C 1
ATOM 662 O O . ILE A 1 82 ? -5.207 25.969 6.469 1 97.88 82 ILE A O 1
ATOM 666 N N . GLY A 1 83 ? -4.227 24.031 5.891 1 96.62 83 GLY A N 1
ATOM 667 C CA . GLY A 1 83 ? -4.461 24.234 4.473 1 96.62 83 GLY A CA 1
ATOM 668 C C . GLY A 1 83 ? -5.531 23.312 3.908 1 96.62 83 GLY A C 1
ATOM 669 O O . GLY A 1 83 ? -5.992 22.406 4.59 1 96.62 83 GLY A O 1
ATOM 670 N N . LYS A 1 84 ? -5.859 23.656 2.703 1 96.38 84 LYS A N 1
ATOM 671 C CA . LYS A 1 84 ? -6.848 22.859 1.978 1 96.38 84 LYS A CA 1
ATOM 672 C C . LYS A 1 84 ? -6.281 21.5 1.586 1 96.38 84 LYS A C 1
ATOM 674 O O . LYS A 1 84 ? -5.129 21.406 1.159 1 96.38 84 LYS A O 1
ATOM 679 N N . LYS A 1 85 ? -7.148 20.469 1.742 1 94.31 85 LYS A N 1
ATOM 680 C CA . LYS A 1 85 ? -6.742 19.125 1.335 1 94.31 85 LYS A CA 1
ATOM 681 C C . LYS A 1 85 ? -6.414 19.078 -0.155 1 94.31 85 LYS A C 1
ATOM 683 O O . LYS A 1 85 ? -7.125 19.672 -0.971 1 94.31 85 LYS A O 1
ATOM 688 N N . GLU A 1 86 ? -5.301 18.328 -0.458 1 93.69 86 GLU A N 1
ATOM 689 C CA . GLU A 1 86 ? -4.895 18.188 -1.854 1 93.69 86 G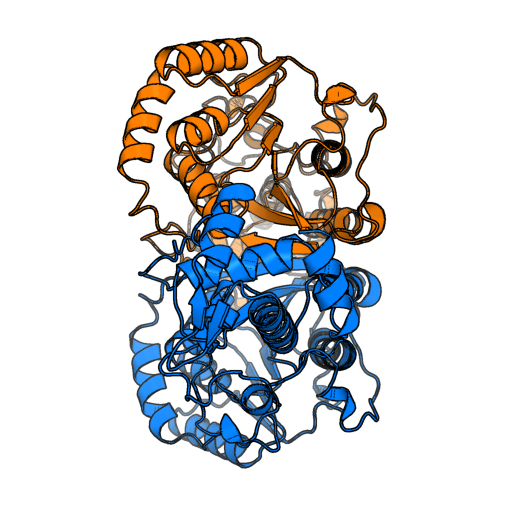LU A CA 1
ATOM 690 C C . GLU A 1 86 ? -5.281 16.812 -2.4 1 93.69 86 GLU A C 1
ATOM 692 O O . GLU A 1 86 ? -4.945 15.781 -1.808 1 93.69 86 GLU A O 1
ATOM 697 N N . ILE A 1 87 ? -5.984 16.875 -3.547 1 93.12 87 ILE A N 1
ATOM 698 C CA . ILE A 1 87 ? -6.391 15.641 -4.203 1 93.12 87 ILE A CA 1
ATOM 699 C C . ILE A 1 87 ? -5.543 15.422 -5.453 1 93.12 87 ILE A C 1
ATOM 701 O O . ILE A 1 87 ? -5.727 16.094 -6.465 1 93.12 87 ILE A O 1
ATOM 705 N N . ASN A 1 88 ? -4.609 14.484 -5.438 1 96 88 ASN A N 1
ATOM 706 C CA . ASN A 1 88 ? -3.703 14.195 -6.547 1 96 88 ASN A CA 1
ATOM 707 C C . ASN A 1 88 ? -3.834 12.758 -7.02 1 96 88 ASN A C 1
ATOM 709 O O . ASN A 1 88 ? -2.83 12.078 -7.25 1 96 88 ASN A O 1
ATOM 713 N N . VAL A 1 89 ? -5.027 12.305 -7.145 1 97.31 89 VAL A N 1
ATOM 714 C CA . VAL A 1 89 ? -5.289 10.93 -7.562 1 97.31 89 VAL A CA 1
ATOM 715 C C . VAL A 1 89 ? -5.109 10.812 -9.07 1 97.31 89 VAL A C 1
ATOM 717 O O . VAL A 1 89 ? -5.59 11.656 -9.828 1 97.31 89 VAL A O 1
ATOM 720 N N . CYS A 1 90 ? -4.438 9.797 -9.562 1 98.06 90 CYS A N 1
ATOM 721 C CA . CYS A 1 90 ? -4.281 9.547 -10.992 1 98.06 90 CYS A CA 1
ATOM 722 C C . CYS A 1 90 ? -5.629 9.312 -11.656 1 98.06 90 CYS A C 1
ATOM 724 O O . CYS A 1 90 ? -6.375 8.414 -11.25 1 98.06 90 CYS A O 1
ATOM 726 N N . GLU A 1 91 ? -5.898 9.938 -12.688 1 95.5 91 GLU A N 1
ATOM 727 C CA . GLU A 1 91 ? -7.207 9.859 -13.336 1 95.5 91 GLU A CA 1
ATOM 728 C C . GLU A 1 91 ? -7.305 8.633 -14.242 1 95.5 91 GLU A C 1
ATOM 730 O O . GLU A 1 91 ? -8.406 8.172 -14.547 1 95.5 91 GLU A O 1
ATOM 735 N N . CYS A 1 92 ? -6.148 8.078 -14.641 1 96.19 92 CYS A N 1
ATOM 736 C CA . CYS A 1 92 ? -6.141 6.926 -15.539 1 96.19 92 CYS A CA 1
ATOM 737 C C . CYS A 1 92 ? -6.531 5.652 -14.797 1 96.19 92 CYS A C 1
ATOM 739 O O . CYS A 1 92 ? -7.211 4.789 -15.359 1 96.19 92 CYS A O 1
ATOM 741 N N . CYS A 1 93 ? -6.117 5.57 -13.555 1 97.94 93 CYS A N 1
ATOM 742 C CA . CYS A 1 93 ? -6.328 4.32 -12.836 1 97.94 93 CYS A CA 1
ATOM 743 C C . CYS A 1 93 ? -7.109 4.559 -11.547 1 97.94 93 CYS A C 1
ATOM 745 O O . CYS A 1 93 ? -7.25 3.654 -10.727 1 97.94 93 CYS A O 1
ATOM 747 N N . GLU A 1 94 ? -7.492 5.789 -11.258 1 97 94 GLU A N 1
ATOM 748 C CA . GLU A 1 94 ? -8.242 6.195 -10.07 1 97 94 GLU A CA 1
ATOM 749 C C . GLU A 1 94 ? -7.461 5.898 -8.797 1 97 94 GLU A C 1
ATOM 751 O O . GLU A 1 94 ? -8.039 5.5 -7.781 1 97 94 GLU A O 1
ATOM 756 N N . GLY A 1 95 ? -6.168 5.969 -8.906 1 97.94 95 GLY A N 1
ATOM 757 C CA . GLY A 1 95 ? -5.32 5.871 -7.73 1 97.94 95 GLY A CA 1
ATOM 758 C C . GLY A 1 95 ? -4.852 4.453 -7.449 1 97.94 95 GLY A C 1
ATOM 759 O O . GLY A 1 95 ? -4.062 4.227 -6.531 1 97.94 95 GLY A O 1
ATOM 760 N N . ARG A 1 96 ? -5.168 3.439 -8.328 1 98.44 96 ARG A N 1
ATOM 761 C CA . ARG A 1 96 ? -4.922 2.037 -8.016 1 98.44 96 ARG A CA 1
ATOM 762 C C . ARG A 1 96 ? -3.533 1.607 -8.477 1 98.44 96 ARG A C 1
ATOM 764 O O . ARG A 1 96 ? -3.006 0.591 -8.016 1 98.44 96 ARG A O 1
ATOM 771 N N . GLY A 1 97 ? -2.975 2.318 -9.438 1 98.25 97 GLY A N 1
ATOM 772 C CA . GLY A 1 97 ? -1.672 1.987 -9.992 1 98.25 97 GLY A CA 1
ATOM 773 C C . GLY A 1 97 ? -1.713 0.813 -10.953 1 98.25 97 GLY A C 1
ATOM 774 O O . GLY A 1 97 ? -0.669 0.275 -11.328 1 98.25 97 GLY A O 1
ATOM 775 N N . ILE A 1 98 ? -2.939 0.39 -11.406 1 98 98 ILE A N 1
ATOM 776 C CA . ILE A 1 98 ? -3.111 -0.784 -12.25 1 98 98 ILE A CA 1
ATOM 777 C C . ILE A 1 98 ? -3.814 -0.387 -13.547 1 98 98 ILE A C 1
ATOM 779 O O . ILE A 1 98 ? -4.797 0.358 -13.523 1 98 98 ILE A O 1
ATOM 783 N N . SER A 1 99 ? -3.301 -0.867 -14.688 1 97.56 99 SER A N 1
ATOM 784 C CA . SER A 1 99 ? -3.904 -0.612 -15.992 1 97.56 99 SER A CA 1
ATOM 785 C C . SER A 1 99 ? -4.957 -1.665 -16.328 1 97.56 99 SER A C 1
ATOM 787 O O . SER A 1 99 ? -4.734 -2.859 -16.125 1 97.56 99 SER A O 1
ATOM 789 N N . LEU A 1 100 ? -6.09 -1.266 -16.875 1 97.56 100 LEU A N 1
ATOM 790 C CA . LEU A 1 100 ? -7.141 -2.189 -17.297 1 97.56 100 LEU A CA 1
ATOM 791 C C . LEU A 1 100 ? -7.18 -2.328 -18.812 1 97.56 100 LEU A C 1
ATOM 793 O O . LEU A 1 100 ? -8.141 -2.861 -19.359 1 97.56 100 LEU A O 1
ATOM 797 N N . LYS A 1 101 ? -6.137 -1.856 -19.422 1 96.31 101 LYS A N 1
ATOM 798 C CA . LYS A 1 101 ? -6.086 -1.876 -20.891 1 96.31 101 LYS A CA 1
ATOM 799 C C . LYS A 1 101 ? -6.277 -3.291 -21.422 1 96.31 101 LYS A C 1
ATOM 801 O O . LYS A 1 101 ? -6.977 -3.49 -22.422 1 96.31 101 LYS A O 1
ATOM 806 N N . ASN A 1 102 ? -5.711 -4.277 -20.797 1 96.31 102 ASN A N 1
ATOM 807 C CA . ASN A 1 102 ? -5.77 -5.664 -21.25 1 96.31 102 ASN A CA 1
ATOM 808 C C . ASN A 1 102 ? -7.027 -6.367 -20.75 1 96.31 102 ASN A C 1
ATOM 810 O O . ASN A 1 102 ? -7.23 -7.551 -21.016 1 96.31 102 ASN A O 1
ATOM 814 N N . TYR A 1 103 ? -7.941 -5.609 -20.094 1 98.19 103 TYR A N 1
ATOM 815 C CA . TYR A 1 103 ? -9.109 -6.223 -19.469 1 98.19 103 TYR A CA 1
ATOM 816 C C . TYR A 1 103 ? -10.391 -5.543 -19.938 1 98.19 103 TYR A C 1
ATOM 818 O O . TYR A 1 103 ? -11.438 -5.668 -19.297 1 98.19 103 TYR A O 1
ATOM 826 N N . LYS A 1 104 ? -10.328 -4.812 -20.984 1 97.88 104 LYS A N 1
ATOM 827 C CA . LYS A 1 104 ? -11.469 -4.047 -21.484 1 97.88 104 LYS A CA 1
ATOM 828 C C . LYS A 1 104 ? -12.633 -4.969 -21.859 1 97.88 104 LYS A C 1
ATOM 830 O O . LYS A 1 104 ? -13.781 -4.703 -21.5 1 97.88 104 LYS A O 1
ATOM 835 N N . GLU A 1 105 ? -12.32 -6.035 -22.594 1 98.38 105 GLU A N 1
ATOM 836 C CA . GLU A 1 105 ? -13.359 -6.98 -22.984 1 98.38 105 GLU A CA 1
ATOM 837 C C . GLU A 1 105 ? -13.984 -7.664 -21.781 1 98.38 105 GLU A C 1
ATOM 839 O O . GLU A 1 105 ? -15.211 -7.82 -21.719 1 98.38 105 GLU A O 1
ATOM 844 N N . LEU A 1 106 ? -13.141 -8.047 -20.891 1 98.5 106 LEU A N 1
ATOM 845 C CA . LEU A 1 106 ? -13.633 -8.664 -19.656 1 98.5 106 LEU A CA 1
ATOM 846 C C . LEU A 1 106 ? -14.562 -7.715 -18.906 1 98.5 106 LEU A C 1
ATOM 848 O O . LEU A 1 106 ? -15.633 -8.125 -18.453 1 98.5 106 LEU A O 1
ATOM 852 N N . LEU A 1 107 ? -14.18 -6.473 -18.828 1 98.69 107 LEU A N 1
ATOM 853 C CA . LEU A 1 107 ? -14.977 -5.469 -18.125 1 98.69 107 LEU A CA 1
ATOM 854 C C . LEU A 1 107 ? -16.344 -5.301 -18.781 1 98.69 107 LEU A C 1
ATOM 856 O O . LEU A 1 107 ? -17.359 -5.227 -18.094 1 98.69 107 LEU A O 1
ATOM 860 N N . GLU A 1 108 ? -16.375 -5.258 -20.078 1 98.62 108 GLU A N 1
ATOM 861 C CA . GLU A 1 108 ? -17.625 -5.09 -20.812 1 98.62 108 GLU A CA 1
ATOM 862 C C . GLU A 1 108 ? -18.562 -6.266 -20.578 1 98.62 108 GLU A C 1
ATOM 864 O O . GLU A 1 108 ? -19.75 -6.074 -20.312 1 98.62 108 GLU A O 1
ATOM 869 N N . LYS A 1 109 ? -18.062 -7.445 -20.641 1 98.5 109 LYS A N 1
ATOM 870 C CA . LYS A 1 109 ? -18.859 -8.641 -20.391 1 98.5 109 LYS A CA 1
ATOM 871 C C . LYS A 1 109 ? -19.359 -8.68 -18.953 1 98.5 109 LYS A C 1
ATOM 873 O O . LYS A 1 109 ? -20.516 -9.031 -18.703 1 98.5 109 LYS A O 1
ATOM 878 N N . PHE A 1 110 ? -18.531 -8.297 -18.109 1 98.5 110 PHE A N 1
ATOM 879 C CA . PHE A 1 110 ? -18.891 -8.289 -16.688 1 98.5 110 PHE A CA 1
ATOM 880 C C . PHE A 1 110 ? -20.031 -7.305 -16.438 1 98.5 110 PHE A C 1
ATOM 882 O O . PHE A 1 110 ? -20.984 -7.621 -15.719 1 98.5 110 PHE A O 1
ATOM 889 N N . LYS A 1 111 ? -19.891 -6.137 -16.984 1 98.06 111 LYS A N 1
ATOM 890 C CA . LYS A 1 111 ? -20.938 -5.129 -16.844 1 98.06 111 LYS A CA 1
ATOM 891 C C . LYS A 1 111 ? -22.281 -5.648 -17.359 1 98.06 111 LYS A C 1
ATOM 893 O O . LYS A 1 111 ? -23.328 -5.426 -16.734 1 98.06 111 LYS A O 1
ATOM 898 N N . GLU A 1 112 ? -22.266 -6.352 -18.422 1 98.06 112 GLU A N 1
ATOM 899 C CA . GLU A 1 112 ? -23.484 -6.895 -19 1 98.06 112 GLU A CA 1
ATOM 900 C C . GLU A 1 112 ? -24.109 -7.945 -18.094 1 98.06 112 GLU A C 1
ATOM 902 O O . GLU A 1 112 ? -25.328 -7.914 -17.859 1 98.06 112 GLU A O 1
ATOM 907 N N . ILE A 1 113 ? -23.328 -8.789 -17.562 1 97.56 113 ILE A N 1
ATOM 908 C CA . ILE A 1 113 ? -23.812 -9.891 -16.734 1 97.56 113 ILE A CA 1
ATOM 909 C C . ILE A 1 113 ? -24.391 -9.344 -15.43 1 97.56 113 ILE A C 1
ATOM 911 O O . ILE A 1 113 ? -25.422 -9.812 -14.961 1 97.56 113 ILE A O 1
ATOM 915 N N . THR A 1 114 ? -23.766 -8.336 -14.891 1 94.75 114 THR A N 1
ATOM 916 C CA . THR A 1 114 ? -24.109 -7.879 -13.547 1 94.75 114 THR A CA 1
ATOM 917 C C . THR A 1 114 ? -25.359 -6.996 -13.578 1 94.75 114 THR A C 1
ATOM 919 O O . THR A 1 114 ? -25.875 -6.621 -12.531 1 94.75 114 THR A O 1
ATOM 922 N N . LYS A 1 115 ? -25.891 -6.691 -14.75 1 94.44 115 LYS A N 1
ATOM 923 C CA . LYS A 1 115 ? -27.156 -5.977 -14.852 1 94.44 115 LYS A CA 1
ATOM 924 C C . LYS A 1 115 ? -28.281 -6.781 -14.219 1 94.44 115 LYS A C 1
ATOM 926 O O . LYS A 1 115 ? -29.266 -6.211 -13.742 1 94.44 115 LYS A O 1
ATOM 931 N N . ASP A 1 116 ? -28.109 -8.07 -14.141 1 93.25 116 ASP A N 1
ATOM 932 C CA . ASP A 1 116 ? -29.172 -8.953 -13.664 1 93.25 116 ASP A CA 1
ATOM 933 C C . ASP A 1 116 ? -28.844 -9.477 -12.266 1 93.25 116 ASP A C 1
ATOM 935 O O . ASP A 1 116 ? -29.469 -10.438 -11.797 1 93.25 116 ASP A O 1
ATOM 939 N N . ARG A 1 117 ? -27.875 -8.82 -11.625 1 92.31 117 ARG A N 1
ATOM 940 C CA . ARG A 1 117 ? -27.469 -9.305 -10.312 1 92.31 117 ARG A CA 1
ATOM 941 C C . ARG A 1 117 ? -28.578 -9.102 -9.281 1 92.31 117 ARG A C 1
ATOM 943 O O . ARG A 1 117 ? -29.375 -8.172 -9.406 1 92.31 117 ARG A O 1
ATOM 950 N N . PRO A 1 118 ? -28.594 -9.938 -8.234 1 88.69 118 PRO A N 1
ATOM 951 C CA . PRO A 1 118 ? -29.484 -9.633 -7.098 1 88.69 118 PRO A CA 1
ATOM 952 C C . PRO A 1 118 ? -29.109 -8.336 -6.391 1 88.69 118 PRO A C 1
ATOM 954 O O . PRO A 1 118 ? -27.922 -8.023 -6.246 1 88.69 118 PRO A O 1
ATOM 957 N N . LEU A 1 119 ? -30.062 -7.641 -5.914 1 83.75 119 LEU A N 1
ATOM 958 C CA . LEU A 1 119 ? -29.812 -6.41 -5.176 1 83.75 119 LEU A CA 1
ATOM 959 C C . LEU A 1 119 ? -29.281 -6.711 -3.775 1 83.75 119 LEU A C 1
ATOM 961 O O . LEU A 1 119 ? -29.594 -7.754 -3.201 1 83.75 119 LEU A O 1
ATOM 965 N N . PRO A 1 120 ? -28.531 -5.77 -3.297 1 82.25 120 PRO A N 1
ATOM 966 C CA . PRO A 1 120 ? -27.953 -5.992 -1.97 1 82.25 120 PRO A CA 1
ATOM 967 C C . PRO A 1 120 ? -29.016 -6.07 -0.872 1 82.25 120 PRO A C 1
ATOM 969 O O . PRO A 1 120 ? -30.016 -5.352 -0.924 1 82.25 120 PRO A O 1
ATOM 972 N N . LYS A 1 121 ? -28.719 -6.914 0.06 1 80.38 121 LYS A N 1
ATOM 973 C CA . LYS A 1 121 ? -29.547 -7.02 1.253 1 80.38 121 LYS A CA 1
ATOM 974 C C . LYS A 1 121 ? -28.844 -6.422 2.469 1 80.38 121 LYS A C 1
ATOM 976 O O . LYS A 1 121 ? -27.75 -6.848 2.834 1 80.38 121 LYS A O 1
ATOM 981 N N . HIS A 1 122 ? -29.516 -5.551 3.102 1 78.25 122 HIS A N 1
ATOM 982 C CA . HIS A 1 122 ? -29 -4.906 4.301 1 78.25 122 HIS A CA 1
ATOM 983 C C . HIS A 1 122 ? -28.781 -5.922 5.418 1 78.25 122 HIS A C 1
ATOM 985 O O . HIS A 1 122 ? -27.812 -5.809 6.188 1 78.25 122 HIS A O 1
ATOM 991 N N . GLU A 1 123 ? -29.641 -6.895 5.504 1 77.62 123 GLU A N 1
ATOM 992 C CA . GLU A 1 123 ? -29.578 -7.891 6.57 1 77.62 123 GLU A CA 1
ATOM 993 C C . GLU A 1 123 ? -28.266 -8.648 6.555 1 77.62 123 GLU A C 1
ATOM 995 O O . GLU A 1 123 ? -27.812 -9.156 7.586 1 77.62 123 GLU A O 1
ATOM 1000 N N . TYR A 1 124 ? -27.656 -8.641 5.406 1 75.75 124 TYR A N 1
ATOM 1001 C CA . TYR A 1 124 ? -26.406 -9.359 5.285 1 75.75 124 TYR A CA 1
ATOM 1002 C C . TYR A 1 124 ? -25.219 -8.391 5.191 1 75.75 124 TYR A C 1
ATOM 1004 O O . TYR A 1 124 ? -24.109 -8.789 4.844 1 75.75 124 TYR A O 1
ATOM 1012 N N . ASP A 1 125 ? -25.484 -7.059 5.434 1 74.5 125 ASP A N 1
ATOM 1013 C CA . ASP A 1 125 ? -24.438 -6.043 5.344 1 74.5 125 ASP A CA 1
ATOM 1014 C C . ASP A 1 125 ? -23.75 -6.07 3.979 1 74.5 125 ASP A C 1
ATOM 1016 O O . ASP A 1 125 ? -22.531 -6.047 3.891 1 74.5 125 ASP A O 1
ATOM 1020 N N . GLN A 1 126 ? -24.656 -6.188 3.029 1 77.75 126 GLN A N 1
ATOM 1021 C CA . GLN A 1 126 ? -24.109 -6.309 1.681 1 77.75 126 GLN A CA 1
ATOM 1022 C C . GLN A 1 126 ? -23.875 -4.934 1.06 1 77.75 126 GLN A C 1
ATOM 1024 O O . GLN A 1 126 ? -24.656 -4.004 1.278 1 77.75 126 GLN A O 1
ATOM 1029 N N . GLY A 1 127 ? -22.719 -4.73 0.468 1 82.44 127 GLY A N 1
ATOM 1030 C CA . GLY A 1 127 ? -22.281 -3.646 -0.395 1 82.44 127 GLY A CA 1
ATOM 1031 C C . GLY A 1 127 ? -21.266 -4.082 -1.433 1 82.44 127 GLY A C 1
ATOM 1032 O O . GLY A 1 127 ? -20.438 -4.961 -1.169 1 82.44 127 GLY A O 1
ATOM 1033 N N . PHE A 1 128 ? -21.609 -3.662 -2.711 1 87.44 128 PHE A N 1
ATOM 1034 C CA . PHE A 1 128 ? -20.641 -4.121 -3.697 1 87.44 128 PHE A CA 1
ATOM 1035 C C . PHE A 1 128 ? -19.969 -2.938 -4.375 1 87.44 128 PHE A C 1
ATOM 1037 O O . PHE A 1 128 ? -20.453 -1.81 -4.312 1 87.44 128 PHE A O 1
ATOM 1044 N N . VAL A 1 129 ? -18.828 -3.252 -4.906 1 95.38 129 VAL A N 1
ATOM 1045 C CA . VAL A 1 129 ? -17.969 -2.244 -5.523 1 95.38 129 VAL A CA 1
ATOM 1046 C C . VAL A 1 129 ? -18.359 -2.055 -6.988 1 95.38 129 VAL A C 1
ATOM 1048 O O . VAL A 1 129 ? -19.172 -2.818 -7.523 1 95.38 129 VAL A O 1
ATOM 1051 N N . THR A 1 130 ? -17.844 -1.012 -7.664 1 96 130 THR A N 1
ATOM 1052 C CA . THR A 1 130 ? -18.078 -0.786 -9.086 1 96 130 THR A CA 1
ATOM 1053 C C . THR A 1 130 ? -17.484 -1.92 -9.914 1 96 130 THR A C 1
ATOM 1055 O O . THR A 1 130 ? -16.562 -2.596 -9.477 1 96 130 THR A O 1
ATOM 1058 N N . PRO A 1 131 ? -18.062 -2.172 -11.094 1 97 131 PRO A N 1
ATOM 1059 C CA . PRO A 1 131 ? -17.484 -3.189 -11.977 1 97 131 PRO A CA 1
ATOM 1060 C C . PRO A 1 131 ? -16 -2.945 -12.273 1 97 131 PRO A C 1
ATOM 1062 O O . PRO A 1 131 ? -15.219 -3.895 -12.336 1 97 131 PRO A O 1
ATOM 1065 N N . GLU A 1 132 ? -15.609 -1.665 -12.461 1 97.25 132 GLU A N 1
ATOM 1066 C CA . GLU A 1 132 ? -14.219 -1.312 -12.695 1 97.25 132 GLU A CA 1
ATOM 1067 C C . GLU A 1 132 ? -13.328 -1.792 -11.555 1 97.25 132 GLU A C 1
ATOM 1069 O O . GLU A 1 132 ? -12.234 -2.32 -11.789 1 97.25 132 GLU A O 1
ATOM 1074 N N . CYS A 1 133 ? -13.828 -1.687 -10.383 1 97.25 133 CYS A N 1
ATOM 1075 C CA . CYS A 1 133 ? -13.086 -2.109 -9.203 1 97.25 133 CYS A CA 1
ATOM 1076 C C . CYS A 1 133 ? -12.914 -3.625 -9.18 1 97.25 133 CYS A C 1
ATOM 1078 O O . CYS A 1 133 ? -11.828 -4.129 -8.891 1 97.25 133 CYS A O 1
ATOM 1080 N N . THR A 1 134 ? -13.992 -4.34 -9.438 1 98.19 134 THR A N 1
ATOM 1081 C CA . THR A 1 134 ? -13.93 -5.797 -9.438 1 98.19 134 THR A CA 1
ATOM 1082 C C . THR A 1 134 ? -12.891 -6.289 -10.445 1 98.19 134 THR A C 1
ATOM 1084 O O . THR A 1 134 ? -12.086 -7.168 -10.133 1 98.19 134 THR A O 1
ATOM 1087 N N . VAL A 1 135 ? -12.875 -5.707 -11.602 1 98.5 135 VAL A N 1
ATOM 1088 C CA . VAL A 1 135 ? -11.938 -6.113 -12.648 1 98.5 135 VAL A CA 1
ATOM 1089 C C . VAL A 1 135 ? -10.523 -5.688 -12.266 1 98.5 135 VAL A C 1
ATOM 1091 O O . VAL A 1 135 ? -9.555 -6.398 -12.555 1 98.5 135 VAL A O 1
ATOM 1094 N N . ALA A 1 136 ? -10.383 -4.547 -11.609 1 98.5 136 ALA A N 1
ATOM 1095 C CA . ALA A 1 136 ? -9.078 -4.113 -11.117 1 98.5 136 ALA A CA 1
ATOM 1096 C C . ALA A 1 136 ? -8.516 -5.105 -10.102 1 98.5 136 ALA A C 1
ATOM 1098 O O . ALA A 1 136 ? -7.305 -5.316 -10.039 1 98.5 136 ALA A O 1
ATOM 1099 N N . ARG A 1 137 ? -9.422 -5.711 -9.312 1 98.62 137 ARG A N 1
ATOM 1100 C CA . ARG A 1 137 ? -8.984 -6.746 -8.375 1 98.62 137 ARG A CA 1
ATOM 1101 C C . ARG A 1 137 ? -8.367 -7.926 -9.117 1 98.62 137 ARG A C 1
ATOM 1103 O O . ARG A 1 137 ? -7.32 -8.445 -8.719 1 98.62 137 ARG A O 1
ATOM 1110 N N . VAL A 1 138 ? -8.984 -8.32 -10.172 1 98.69 138 VAL A N 1
ATOM 1111 C CA . VAL A 1 138 ? -8.477 -9.422 -10.984 1 98.69 138 VAL A CA 1
ATOM 1112 C C . VAL A 1 138 ? -7.113 -9.047 -11.57 1 98.69 138 VAL A C 1
ATOM 1114 O O . VAL A 1 138 ? -6.16 -9.828 -11.484 1 98.69 138 VAL A O 1
ATOM 1117 N N . ALA A 1 139 ? -7.027 -7.848 -12.07 1 98.62 139 ALA A N 1
ATOM 1118 C CA . ALA A 1 139 ? -5.777 -7.379 -12.672 1 98.62 139 ALA A CA 1
ATOM 1119 C C . ALA A 1 139 ? -4.66 -7.328 -11.633 1 98.62 139 ALA A C 1
ATOM 1121 O O . ALA A 1 139 ? -3.525 -7.715 -11.914 1 98.62 139 ALA A O 1
ATOM 1122 N N . LEU A 1 140 ? -4.992 -6.891 -10.469 1 98.62 140 LEU A N 1
ATOM 1123 C CA . LEU A 1 140 ? -4.008 -6.805 -9.391 1 98.62 140 LEU A CA 1
ATOM 1124 C C . LEU A 1 140 ? -3.5 -8.188 -9.008 1 98.62 140 LEU A C 1
ATOM 1126 O O . LEU A 1 140 ? -2.289 -8.422 -8.969 1 98.62 140 LEU A O 1
ATOM 1130 N N . MET A 1 141 ? -4.406 -9.102 -8.781 1 98.75 141 MET A N 1
ATOM 1131 C CA . MET A 1 141 ? -4.02 -10.445 -8.367 1 98.75 141 MET A CA 1
ATOM 1132 C C . MET A 1 141 ? -3.182 -11.133 -9.438 1 98.75 141 MET A C 1
ATOM 1134 O O . MET A 1 141 ? -2.213 -11.828 -9.133 1 98.75 141 MET A O 1
ATOM 1138 N N . ASN A 1 142 ? -3.572 -10.906 -10.664 1 98.31 142 ASN A N 1
ATOM 1139 C CA . ASN A 1 142 ? -2.812 -11.5 -11.758 1 98.31 142 ASN A CA 1
ATOM 1140 C C . ASN A 1 142 ? -1.404 -10.922 -11.844 1 98.31 142 ASN A C 1
ATOM 1142 O O . ASN A 1 142 ? -0.438 -11.656 -12.047 1 98.31 142 ASN A O 1
ATOM 1146 N N . SER A 1 143 ? -1.315 -9.633 -11.656 1 97.5 143 SER A N 1
ATOM 1147 C CA . SER A 1 143 ? -0.024 -8.961 -11.75 1 97.5 143 SER A CA 1
ATOM 1148 C C . SER A 1 143 ? 0.924 -9.422 -10.648 1 97.5 143 SER A C 1
ATOM 1150 O O . SER A 1 143 ? 2.145 -9.367 -10.812 1 97.5 143 SER A O 1
ATOM 1152 N N . ARG A 1 144 ? 0.358 -9.914 -9.57 1 97.75 144 ARG A N 1
ATOM 1153 C CA . ARG A 1 144 ? 1.174 -10.367 -8.445 1 97.75 144 ARG A CA 1
ATOM 1154 C C . ARG A 1 144 ? 1.483 -11.859 -8.562 1 97.75 144 ARG A C 1
ATOM 1156 O O . ARG A 1 144 ? 2.123 -12.438 -7.68 1 97.75 144 ARG A O 1
ATOM 1163 N N . GLY A 1 145 ? 0.985 -12.531 -9.609 1 97.25 145 GLY A N 1
ATOM 1164 C CA . GLY A 1 145 ? 1.222 -13.953 -9.812 1 97.25 145 GLY A CA 1
ATOM 1165 C C . GLY A 1 145 ? 0.326 -14.836 -8.953 1 97.25 145 GLY A C 1
ATOM 1166 O O . GLY A 1 145 ? 0.682 -15.969 -8.641 1 97.25 145 GLY A O 1
ATOM 1167 N N . ASP A 1 146 ? -0.862 -14.352 -8.641 1 98.44 146 ASP A N 1
ATOM 1168 C CA . ASP A 1 146 ? -1.686 -15.047 -7.66 1 98.44 146 ASP A CA 1
ATOM 1169 C C . ASP A 1 146 ? -2.924 -15.656 -8.312 1 98.44 146 ASP A C 1
ATOM 1171 O O . ASP A 1 146 ? -3.832 -16.125 -7.621 1 98.44 146 ASP A O 1
ATOM 1175 N N . LEU A 1 147 ? -3 -15.68 -9.68 1 98.25 147 LEU A N 1
ATOM 1176 C CA . LEU A 1 147 ? -4.266 -16.094 -10.281 1 98.25 147 LEU A CA 1
ATOM 1177 C C . LEU A 1 147 ? -4.047 -17.219 -11.281 1 98.25 147 LEU A C 1
ATOM 1179 O O . LEU A 1 147 ? -4.75 -18.234 -11.258 1 98.25 147 LEU A O 1
ATOM 1183 N N . PHE A 1 148 ? -3.084 -17.078 -12.195 1 97.94 148 PHE A N 1
ATOM 1184 C CA . PHE A 1 148 ? -2.922 -18.016 -13.297 1 97.94 148 PHE A CA 1
ATOM 1185 C C . PHE A 1 148 ? -2.686 -19.438 -12.773 1 97.94 148 PHE A C 1
ATOM 1187 O O . PHE A 1 148 ? -1.724 -19.672 -12.047 1 97.94 148 PHE A O 1
ATOM 1194 N N . ASN A 1 149 ? -3.566 -20.312 -13.094 1 97.88 149 ASN A N 1
ATOM 1195 C CA . ASN A 1 149 ? -3.502 -21.719 -12.75 1 97.88 149 ASN A CA 1
ATOM 1196 C C . ASN A 1 149 ? -3.52 -21.938 -11.242 1 97.88 149 ASN A C 1
ATOM 1198 O O . ASN A 1 149 ? -2.855 -22.844 -10.727 1 97.88 149 ASN A O 1
ATOM 1202 N N . LYS A 1 150 ? -4.195 -21.109 -10.523 1 98.44 150 LYS A N 1
ATOM 1203 C CA . LYS A 1 150 ? -4.266 -21.172 -9.062 1 98.44 150 LYS A CA 1
ATOM 1204 C C . LYS A 1 150 ? -5.664 -21.578 -8.602 1 98.44 150 LYS A C 1
ATOM 1206 O O . LYS A 1 150 ? -6.637 -21.422 -9.336 1 98.44 150 LYS A O 1
ATOM 1211 N N . ASP A 1 151 ? -5.719 -22.156 -7.43 1 98.69 151 ASP A N 1
ATOM 1212 C CA . ASP A 1 151 ? -6.977 -22.375 -6.723 1 98.69 151 ASP A CA 1
ATOM 1213 C C . ASP A 1 151 ? -7.355 -21.156 -5.883 1 98.69 151 ASP A C 1
ATOM 1215 O O . ASP A 1 151 ? -6.66 -20.812 -4.926 1 98.69 151 ASP A O 1
ATOM 1219 N N . VAL A 1 152 ? -8.539 -20.562 -6.215 1 98.88 152 VAL A N 1
ATOM 1220 C CA . VAL A 1 152 ? -8.883 -19.266 -5.629 1 98.88 152 VAL A CA 1
ATOM 1221 C C . VAL A 1 152 ? -10.164 -19.406 -4.801 1 98.88 152 VAL A C 1
ATOM 1223 O O . VAL A 1 152 ? -11.141 -20 -5.254 1 98.88 152 VAL A O 1
ATOM 1226 N N . LEU A 1 153 ? -10.117 -18.828 -3.566 1 98.75 153 LEU A N 1
ATOM 1227 C CA . LEU A 1 153 ? -11.234 -18.844 -2.631 1 98.75 153 LEU A CA 1
ATOM 1228 C C . LEU A 1 153 ? -11.797 -17.438 -2.449 1 98.75 153 LEU A C 1
ATOM 1230 O O . LEU A 1 153 ? -11.07 -16.516 -2.076 1 98.75 153 LEU A O 1
ATOM 1234 N N . VAL A 1 154 ? -13.086 -17.281 -2.756 1 98.38 154 VAL A N 1
ATOM 1235 C CA . VAL A 1 154 ? -13.773 -16.016 -2.531 1 98.38 154 VAL A CA 1
ATOM 1236 C C . VAL A 1 154 ? -14.688 -16.141 -1.312 1 98.38 154 VAL A C 1
ATOM 1238 O O . VAL A 1 154 ? -15.68 -16.859 -1.34 1 98.38 154 VAL A O 1
ATOM 1241 N N . LEU A 1 155 ? -14.336 -15.406 -0.209 1 96.56 155 LEU A N 1
ATOM 1242 C CA . LEU A 1 155 ? -15.125 -15.391 1.018 1 96.56 155 LEU A CA 1
ATOM 1243 C C . LEU A 1 155 ? -16.047 -14.172 1.046 1 96.56 155 LEU A C 1
ATOM 1245 O O . LEU A 1 155 ? -15.609 -13.062 1.334 1 96.56 155 LEU A O 1
ATOM 1249 N N . GLY A 1 156 ? -17.359 -14.398 0.924 1 93.56 156 GLY A N 1
ATOM 1250 C CA . GLY A 1 156 ? -18.266 -13.297 0.679 1 93.56 156 GLY A CA 1
ATOM 1251 C C . GLY A 1 156 ? -18.141 -12.711 -0.714 1 93.56 156 GLY A C 1
ATOM 1252 O O . GLY A 1 156 ? -17.156 -12.039 -1.022 1 93.56 156 GLY A O 1
ATOM 1253 N N . ASP A 1 157 ? -19.203 -12.875 -1.546 1 94.69 157 ASP A N 1
ATOM 1254 C CA . ASP A 1 157 ? -19.016 -12.516 -2.945 1 94.69 157 ASP A CA 1
ATOM 1255 C C . ASP A 1 157 ? -20.094 -11.547 -3.416 1 94.69 157 ASP A C 1
ATOM 1257 O O . ASP A 1 157 ? -20.625 -11.688 -4.52 1 94.69 157 ASP A O 1
ATOM 1261 N N . ASP A 1 158 ? -20.328 -10.547 -2.637 1 89.94 158 ASP A N 1
ATOM 1262 C CA . ASP A 1 158 ? -21.297 -9.523 -3.01 1 89.94 158 ASP A CA 1
ATOM 1263 C C . ASP A 1 158 ? -20.859 -8.781 -4.273 1 89.94 158 ASP A C 1
ATOM 1265 O O . ASP A 1 158 ? -21.703 -8.289 -5.031 1 89.94 158 ASP A O 1
ATOM 1269 N N . ASP A 1 159 ? -19.672 -8.812 -4.539 1 92.25 159 ASP A N 1
ATOM 1270 C CA . ASP A 1 159 ? -19.109 -8.07 -5.668 1 92.25 159 ASP A CA 1
ATOM 1271 C C . ASP A 1 159 ? -19.062 -8.945 -6.922 1 92.25 159 ASP A C 1
ATOM 1273 O O . ASP A 1 159 ? -18.688 -8.469 -7.996 1 92.25 159 ASP A O 1
ATOM 1277 N N . LEU A 1 160 ? -19.344 -10.211 -6.809 1 96.62 160 LEU A N 1
ATOM 1278 C CA . LEU A 1 160 ? -19.312 -11.172 -7.906 1 96.62 160 LEU A CA 1
ATOM 1279 C C . LEU A 1 160 ? -17.906 -11.273 -8.492 1 96.62 160 LEU A C 1
ATOM 1281 O O . LEU A 1 160 ? -17.734 -11.289 -9.711 1 96.62 160 LEU A O 1
ATOM 1285 N N . THR A 1 161 ? -16.922 -11.227 -7.586 1 98.06 161 THR A N 1
ATOM 1286 C CA . THR A 1 161 ? -15.539 -11.43 -7.988 1 98.06 161 THR A CA 1
ATOM 1287 C C . THR A 1 161 ? -15.367 -12.789 -8.656 1 98.06 161 THR A C 1
ATOM 1289 O O . THR A 1 161 ? -14.578 -12.93 -9.602 1 98.06 161 THR A O 1
ATOM 1292 N N . SER A 1 162 ? -16.141 -13.805 -8.281 1 98.44 162 SER A N 1
ATOM 1293 C CA . SER A 1 162 ? -16.078 -15.141 -8.867 1 98.44 162 SER A CA 1
ATOM 1294 C C . SER A 1 162 ? -16.406 -15.102 -10.352 1 98.44 162 SER A C 1
ATOM 1296 O O . SER A 1 162 ? -15.766 -15.773 -11.156 1 98.44 162 SER A O 1
ATOM 1298 N N . ILE A 1 163 ? -17.375 -14.312 -10.68 1 98.5 163 ILE A N 1
ATOM 1299 C CA . ILE A 1 163 ? -17.766 -14.211 -12.078 1 98.5 163 ILE A CA 1
ATOM 1300 C C . ILE A 1 163 ? -16.656 -13.547 -12.891 1 98.5 163 ILE A C 1
ATOM 1302 O O . ILE A 1 163 ? -16.312 -14 -13.984 1 98.5 163 ILE A O 1
ATOM 1306 N N . ALA A 1 164 ? -16.047 -12.469 -12.336 1 98.75 164 ALA A N 1
ATOM 1307 C CA . ALA A 1 164 ? -14.93 -11.82 -13.016 1 98.75 164 ALA A CA 1
ATOM 1308 C C . ALA A 1 164 ? -13.766 -12.789 -13.18 1 98.75 164 ALA A C 1
ATOM 1310 O O . ALA A 1 164 ? -13.094 -12.789 -14.219 1 98.75 164 ALA A O 1
ATOM 1311 N N . LEU A 1 165 ? -13.547 -13.594 -12.18 1 98.75 165 LEU A N 1
ATOM 1312 C CA . LEU A 1 165 ? -12.5 -14.602 -12.242 1 98.75 165 LEU A CA 1
ATOM 1313 C C . LEU A 1 165 ? -12.797 -15.625 -13.336 1 98.75 165 LEU A C 1
ATOM 1315 O O . LEU A 1 165 ? -11.906 -16.016 -14.094 1 98.75 165 LEU A O 1
ATOM 1319 N N . MET A 1 166 ? -14.062 -16.094 -13.461 1 98.5 166 MET A N 1
ATOM 1320 C CA . MET A 1 166 ? -14.453 -17.031 -14.5 1 98.5 166 MET A CA 1
ATOM 1321 C C . MET A 1 166 ? -14.219 -16.438 -15.891 1 98.5 166 MET A C 1
ATOM 1323 O O . MET A 1 166 ? -13.648 -17.094 -16.766 1 98.5 166 MET A O 1
ATOM 1327 N N . LEU A 1 167 ? -14.602 -15.195 -16.016 1 98.38 167 LEU A N 1
ATOM 1328 C CA . LEU A 1 167 ? -14.477 -14.516 -17.312 1 98.38 167 LEU A CA 1
ATOM 1329 C C . LEU A 1 167 ? -13.008 -14.367 -17.703 1 98.38 167 LEU A C 1
ATOM 1331 O O . LEU A 1 167 ? -12.688 -14.344 -18.891 1 98.38 167 LEU A O 1
ATOM 1335 N N . SER A 1 168 ? -12.094 -14.266 -16.719 1 98 168 SER A N 1
ATOM 1336 C CA . SER A 1 168 ? -10.672 -14.094 -17 1 98 168 SER A CA 1
ATOM 1337 C C . SER A 1 168 ? -10.047 -15.383 -17.516 1 98 168 SER A C 1
ATOM 1339 O O . SER A 1 168 ? -8.992 -15.352 -18.156 1 98 168 SER A O 1
ATOM 1341 N N . ASN A 1 169 ? -10.594 -16.562 -17.125 1 96.75 169 ASN A N 1
ATOM 1342 C CA . ASN A 1 169 ? -10.102 -17.891 -17.453 1 96.75 169 ASN A CA 1
ATOM 1343 C C . ASN A 1 169 ? -8.688 -18.109 -16.922 1 96.75 169 ASN A C 1
ATOM 1345 O O . ASN A 1 169 ? -7.898 -18.828 -17.531 1 96.75 169 ASN A O 1
ATOM 1349 N N . LEU A 1 170 ? -8.359 -17.406 -15.828 1 97.56 170 LEU A N 1
ATOM 1350 C CA . LEU A 1 170 ? -7 -17.5 -15.297 1 97.56 170 LEU A CA 1
ATOM 1351 C C . LEU A 1 170 ? -6.914 -18.562 -14.219 1 97.56 170 LEU A C 1
ATOM 1353 O O . LEU A 1 170 ? -5.996 -19.391 -14.227 1 97.56 170 LEU A O 1
ATOM 1357 N N . PRO A 1 171 ? -7.844 -18.625 -13.32 1 98.19 171 PRO A N 1
ATOM 1358 C CA . PRO A 1 171 ? -7.715 -19.594 -12.242 1 98.19 171 PRO A CA 1
ATOM 1359 C C . PRO A 1 171 ? -7.996 -21.031 -12.703 1 98.19 171 PRO A C 1
ATOM 1361 O O . PRO A 1 171 ? -8.789 -21.234 -13.625 1 98.19 171 PRO A O 1
ATOM 1364 N N . ARG A 1 172 ? -7.379 -21.938 -12.047 1 97.44 172 ARG A N 1
ATOM 1365 C CA . ARG A 1 172 ? -7.652 -23.359 -12.258 1 97.44 172 ARG A CA 1
ATOM 1366 C C . ARG A 1 172 ? -8.969 -23.766 -11.609 1 97.44 172 ARG A C 1
ATOM 1368 O O . ARG A 1 172 ? -9.742 -24.531 -12.188 1 97.44 172 ARG A O 1
ATOM 1375 N N . ARG A 1 173 ? -9.227 -23.234 -10.484 1 97.88 173 ARG A N 1
ATOM 1376 C CA . ARG A 1 173 ? -10.383 -23.578 -9.672 1 97.88 173 ARG A CA 1
ATOM 1377 C C . ARG A 1 173 ? -10.844 -22.375 -8.844 1 97.88 173 ARG A C 1
ATOM 1379 O O . ARG A 1 173 ? -10.016 -21.609 -8.344 1 97.88 173 ARG A O 1
ATOM 1386 N N . ILE A 1 174 ? -12.195 -22.219 -8.812 1 98.62 174 ILE A N 1
ATOM 1387 C CA . ILE A 1 174 ? -12.781 -21.141 -8.023 1 98.62 174 ILE A CA 1
ATOM 1388 C C . ILE A 1 174 ? -13.789 -21.719 -7.031 1 98.62 174 ILE A C 1
ATOM 1390 O O . ILE A 1 174 ? -14.609 -22.562 -7.395 1 98.62 174 ILE A O 1
ATOM 1394 N N . VAL A 1 175 ? -13.688 -21.344 -5.793 1 98.5 175 VAL A N 1
ATOM 1395 C CA . VAL A 1 175 ? -14.719 -21.625 -4.801 1 98.5 175 VAL A CA 1
ATOM 1396 C C . VAL A 1 175 ? -15.25 -20.328 -4.215 1 98.5 175 VAL A C 1
ATOM 1398 O O . VAL A 1 175 ? -14.477 -19.5 -3.721 1 98.5 175 VAL A O 1
ATOM 1401 N N . ALA A 1 176 ? -16.531 -20.141 -4.332 1 97.88 176 ALA A N 1
ATOM 1402 C CA . ALA A 1 176 ? -17.188 -18.969 -3.76 1 97.88 176 ALA A CA 1
ATOM 1403 C C . ALA A 1 176 ? -18.078 -19.359 -2.582 1 97.88 176 ALA A C 1
ATOM 1405 O O . ALA A 1 176 ? -18.891 -20.281 -2.686 1 97.88 176 ALA A O 1
ATOM 1406 N N . VAL A 1 177 ? -17.922 -18.656 -1.465 1 96.44 177 VAL A N 1
ATOM 1407 C CA . VAL A 1 177 ? -18.688 -18.922 -0.252 1 96.44 177 VAL A CA 1
ATOM 1408 C C . VAL A 1 177 ? -19.469 -17.672 0.151 1 96.44 177 VAL A C 1
ATOM 1410 O O . VAL A 1 177 ? -18.906 -16.578 0.273 1 96.44 177 VAL A O 1
ATOM 1413 N N . ASP A 1 178 ? -20.766 -17.844 0.339 1 94.38 178 ASP A N 1
ATOM 1414 C CA . ASP A 1 178 ? -21.609 -16.75 0.782 1 94.38 178 ASP A CA 1
ATOM 1415 C C . ASP A 1 178 ? -22.859 -17.281 1.5 1 94.38 178 ASP A C 1
ATOM 1417 O O . ASP A 1 178 ? -23.281 -18.406 1.267 1 94.38 178 ASP A O 1
ATOM 1421 N N . ILE A 1 179 ? -23.406 -16.438 2.35 1 92.38 179 ILE A N 1
ATOM 1422 C CA . ILE A 1 179 ? -24.594 -16.844 3.096 1 92.38 179 ILE A CA 1
ATOM 1423 C C . ILE A 1 179 ? -25.844 -16.609 2.244 1 92.38 179 ILE A C 1
ATOM 1425 O O . ILE A 1 179 ? -26.891 -17.219 2.48 1 92.38 179 ILE A O 1
ATOM 1429 N N . ASP A 1 180 ? -25.812 -15.75 1.249 1 93.81 180 ASP A N 1
ATOM 1430 C CA . ASP A 1 180 ? -26.969 -15.367 0.428 1 93.81 180 ASP A CA 1
ATOM 1431 C C . ASP A 1 180 ? -27.188 -16.359 -0.706 1 93.81 180 ASP A C 1
ATOM 1433 O O . ASP A 1 180 ? -26.516 -16.297 -1.738 1 93.81 180 ASP A O 1
ATOM 1437 N N . GLU A 1 181 ? -28.234 -17.094 -0.677 1 94.25 181 GLU A N 1
ATOM 1438 C CA . GLU A 1 181 ? -28.531 -18.125 -1.652 1 94.25 181 GLU A CA 1
ATOM 1439 C C . GLU A 1 181 ? -28.859 -17.531 -3.02 1 94.25 181 GLU A C 1
ATOM 1441 O O . GLU A 1 181 ? -28.594 -18.156 -4.051 1 94.25 181 GLU A O 1
ATOM 1446 N N . ARG A 1 182 ? -29.406 -16.391 -3.035 1 94.94 182 ARG A N 1
ATOM 1447 C CA . ARG A 1 182 ? -29.719 -15.742 -4.305 1 94.94 182 ARG A CA 1
ATOM 1448 C C . ARG A 1 182 ? -28.453 -15.5 -5.121 1 94.94 182 ARG A C 1
ATOM 1450 O O . ARG A 1 182 ? -28.438 -15.758 -6.328 1 94.94 182 ARG A O 1
ATOM 1457 N N . LEU A 1 183 ? -27.406 -15.023 -4.402 1 94.31 183 LEU A N 1
ATOM 1458 C CA . LEU A 1 183 ? -26.125 -14.773 -5.059 1 94.31 183 LEU A CA 1
ATOM 1459 C C . LEU A 1 183 ? -25.516 -16.078 -5.566 1 94.31 183 LEU A C 1
ATOM 1461 O O . LEU A 1 183 ? -24.984 -16.125 -6.68 1 94.31 183 LEU A O 1
ATOM 1465 N N . MET A 1 184 ? -25.641 -17.078 -4.805 1 95.75 184 MET A N 1
ATOM 1466 C CA . MET A 1 184 ? -25.062 -18.375 -5.16 1 95.75 184 MET A CA 1
ATOM 1467 C C . MET A 1 184 ? -25.75 -18.969 -6.387 1 95.75 184 MET A C 1
ATOM 1469 O O . MET A 1 184 ? -25.078 -19.469 -7.293 1 95.75 184 MET A O 1
ATOM 1473 N N . ASN A 1 185 ? -27.031 -18.844 -6.398 1 96.56 185 ASN A N 1
ATOM 1474 C CA . ASN A 1 185 ? -27.781 -19.328 -7.555 1 96.56 185 ASN A CA 1
ATOM 1475 C C . ASN A 1 185 ? -27.438 -18.547 -8.812 1 96.56 185 ASN A C 1
ATOM 1477 O O . ASN A 1 185 ? -27.312 -19.125 -9.898 1 96.56 185 ASN A O 1
ATOM 1481 N N . PHE A 1 186 ? -27.328 -17.281 -8.625 1 97.12 186 PHE A N 1
ATOM 1482 C CA . PHE A 1 186 ? -26.969 -16.422 -9.742 1 97.12 186 PHE A CA 1
ATOM 1483 C C . PHE A 1 186 ? -25.609 -16.797 -10.32 1 97.12 186 PHE A C 1
ATOM 1485 O O . PHE A 1 186 ? -25.469 -16.922 -11.531 1 97.12 186 PHE A O 1
ATOM 1492 N N . ILE A 1 187 ? -24.609 -17.031 -9.477 1 97.75 187 ILE A N 1
ATOM 1493 C CA . ILE A 1 187 ? -23.25 -17.406 -9.883 1 97.75 187 ILE A CA 1
ATOM 1494 C C . ILE A 1 187 ? -23.281 -18.75 -10.609 1 97.75 187 ILE A C 1
ATOM 1496 O O . ILE A 1 187 ? -22.625 -18.922 -11.641 1 97.75 187 ILE A O 1
ATOM 1500 N N . LYS A 1 188 ? -24.078 -19.656 -10.125 1 96.81 188 LYS A N 1
ATOM 1501 C CA . LYS A 1 188 ? -24.219 -20.969 -10.75 1 96.81 188 LYS A CA 1
ATOM 1502 C C . LYS A 1 188 ? -24.797 -20.859 -12.156 1 96.81 188 LYS A C 1
ATOM 1504 O O . LYS A 1 188 ? -24.328 -21.516 -13.078 1 96.81 188 LYS A O 1
ATOM 1509 N N . GLU A 1 189 ? -25.781 -20.094 -12.25 1 97.31 189 GLU A N 1
ATOM 1510 C CA . GLU A 1 189 ? -26.422 -19.891 -13.547 1 97.31 189 GLU A CA 1
ATOM 1511 C C . GLU A 1 189 ? -25.453 -19.297 -14.562 1 97.31 189 GLU A C 1
ATOM 1513 O O . GLU A 1 189 ? -25.406 -19.734 -15.711 1 97.31 189 GLU A O 1
ATOM 1518 N N . VAL A 1 190 ? -24.75 -18.297 -14.094 1 97.56 190 VAL A N 1
ATOM 1519 C CA . VAL A 1 190 ? -23.781 -17.641 -14.977 1 97.56 190 VAL A CA 1
ATOM 1520 C C . VAL A 1 190 ? -22.688 -18.641 -15.367 1 97.56 190 VAL A C 1
ATOM 1522 O O . VAL A 1 190 ? -22.25 -18.672 -16.516 1 97.56 190 VAL A O 1
ATOM 1525 N N . ALA A 1 191 ? -22.234 -19.453 -14.43 1 97.38 191 ALA A N 1
ATOM 1526 C CA . ALA A 1 191 ? -21.234 -20.484 -14.703 1 97.38 191 ALA A CA 1
ATOM 1527 C C . ALA A 1 191 ? -21.703 -21.438 -15.797 1 97.38 191 ALA A C 1
ATOM 1529 O O . ALA A 1 191 ? -20.938 -21.781 -16.688 1 97.38 191 ALA A O 1
ATOM 1530 N N . ASP A 1 192 ? -22.938 -21.812 -15.727 1 96.94 192 ASP A N 1
ATOM 1531 C CA . ASP A 1 192 ? -23.516 -22.703 -16.719 1 96.94 192 ASP A CA 1
ATOM 1532 C C . ASP A 1 192 ? -23.547 -22.047 -18.094 1 96.94 192 ASP A C 1
ATOM 1534 O O . ASP A 1 192 ? -23.219 -22.672 -19.109 1 96.94 192 ASP A O 1
ATOM 1538 N N . GLU A 1 193 ? -23.906 -20.797 -18.094 1 96.44 193 GLU A N 1
ATOM 1539 C CA . GLU A 1 193 ? -23.969 -20.047 -19.344 1 96.44 193 GLU A CA 1
ATOM 1540 C C . GLU A 1 193 ? -22.594 -19.922 -19.969 1 96.44 193 GLU A C 1
ATOM 1542 O O . GLU A 1 193 ? -22.453 -19.984 -21.203 1 96.44 193 GLU A O 1
ATOM 1547 N N . LEU A 1 194 ? -21.594 -19.734 -19.109 1 95.56 194 LEU A N 1
ATOM 1548 C CA . LEU A 1 194 ? -20.219 -19.562 -19.594 1 95.56 194 LEU A CA 1
ATOM 1549 C C . LEU A 1 194 ? -19.562 -20.922 -19.844 1 95.56 194 LEU A C 1
ATOM 1551 O O . LEU A 1 194 ? -18.453 -20.984 -20.375 1 95.56 194 LEU A O 1
ATOM 1555 N N . LYS A 1 195 ? -20.156 -22 -19.406 1 95.19 195 LYS A N 1
ATOM 1556 C CA . LYS A 1 195 ? -19.641 -23.359 -19.5 1 95.19 195 LYS A CA 1
ATOM 1557 C C . LYS A 1 195 ? -18.344 -23.516 -18.719 1 95.19 195 LYS A C 1
ATOM 1559 O O . LYS A 1 195 ? -17.391 -24.156 -19.188 1 95.19 195 LYS A O 1
ATOM 1564 N N . PHE A 1 196 ? -18.266 -22.766 -17.656 1 94.44 196 PHE A N 1
ATOM 1565 C CA . PHE A 1 196 ? -17.141 -22.922 -16.734 1 94.44 196 PHE A CA 1
ATOM 1566 C C . PHE A 1 196 ? -17.422 -24.031 -15.727 1 94.44 196 PHE A C 1
ATOM 1568 O O . PHE A 1 196 ? -18.312 -23.906 -14.891 1 94.44 196 PHE A O 1
ATOM 1575 N N . LYS A 1 197 ? -16.609 -25.078 -15.648 1 93.06 197 LYS A N 1
ATOM 1576 C CA . LYS A 1 197 ? -16.922 -26.266 -14.875 1 93.06 197 LYS A CA 1
ATOM 1577 C C . LYS A 1 197 ? -16.172 -26.281 -13.547 1 93.06 197 LYS A C 1
ATOM 1579 O O . LYS A 1 197 ? -16.594 -26.953 -12.602 1 93.06 197 LYS A O 1
ATOM 1584 N N . ASN A 1 198 ? -15.117 -25.516 -13.477 1 95.56 198 ASN A N 1
ATOM 1585 C CA . ASN A 1 198 ? -14.266 -25.656 -12.305 1 95.56 198 ASN A CA 1
ATOM 1586 C C . ASN A 1 198 ? -14.586 -24.594 -11.258 1 95.56 198 ASN A C 1
ATOM 1588 O O . ASN A 1 198 ? -13.695 -23.891 -10.773 1 95.56 198 ASN A O 1
ATOM 1592 N N . ILE A 1 199 ? -15.891 -24.422 -10.984 1 97.44 199 ILE A N 1
ATOM 1593 C CA . ILE A 1 199 ? -16.328 -23.531 -9.914 1 97.44 199 ILE A CA 1
ATOM 1594 C C . ILE A 1 199 ? -17.266 -24.281 -8.969 1 97.44 199 ILE A C 1
ATOM 1596 O O . ILE A 1 199 ? -18.062 -25.109 -9.398 1 97.44 199 ILE A O 1
ATOM 1600 N N . GLU A 1 200 ? -17.062 -24.078 -7.73 1 97.06 200 GLU A N 1
ATOM 1601 C CA . GLU A 1 200 ? -17.953 -24.547 -6.68 1 97.06 200 GLU A CA 1
ATOM 1602 C C . GLU A 1 200 ? -18.531 -23.375 -5.887 1 97.06 200 GLU A C 1
ATOM 1604 O O . GLU A 1 200 ? -17.828 -22.406 -5.609 1 97.06 200 GLU A O 1
ATOM 1609 N N . VAL A 1 201 ? -19.828 -23.453 -5.602 1 96.31 201 VAL A N 1
ATOM 1610 C CA . VAL A 1 201 ? -20.484 -22.438 -4.785 1 96.31 201 VAL A CA 1
ATOM 1611 C C . VAL A 1 201 ? -21.016 -23.078 -3.494 1 96.31 201 VAL A C 1
ATOM 1613 O O . VAL A 1 201 ? -21.594 -24.156 -3.518 1 96.31 201 VAL A O 1
ATOM 1616 N N . ILE A 1 202 ? -20.781 -22.406 -2.416 1 95.19 202 ILE A N 1
ATOM 1617 C CA . ILE A 1 202 ? -21.156 -22.938 -1.109 1 95.19 202 ILE A CA 1
ATOM 1618 C C . ILE A 1 202 ? -21.953 -21.875 -0.341 1 95.19 202 ILE A C 1
ATOM 1620 O O . ILE A 1 202 ? -21.484 -20.75 -0.16 1 95.19 202 ILE A O 1
ATOM 1624 N N . THR A 1 203 ? -23.156 -22.281 0.109 1 95.06 203 THR A N 1
ATOM 1625 C CA . THR A 1 203 ? -23.906 -21.422 1.021 1 95.06 203 THR A CA 1
ATOM 1626 C C . THR A 1 203 ? -23.531 -21.703 2.471 1 95.06 203 THR A C 1
ATOM 1628 O O . THR A 1 203 ? -23.797 -22.797 2.98 1 95.06 203 THR A O 1
ATOM 1631 N N . LEU A 1 204 ? -22.906 -20.703 3.129 1 91.38 204 LEU A N 1
ATOM 1632 C CA . LEU A 1 204 ? -22.375 -20.938 4.465 1 91.38 204 LEU A CA 1
ATOM 1633 C C . LEU A 1 204 ? -22.234 -19.625 5.23 1 91.38 204 LEU A C 1
ATOM 1635 O O . LEU A 1 204 ? -21.859 -18.594 4.656 1 91.38 204 LEU A O 1
ATOM 1639 N N . ASP A 1 205 ? -22.562 -19.688 6.52 1 87.94 205 ASP A N 1
ATOM 1640 C CA . ASP A 1 205 ? -22.25 -18.609 7.445 1 87.94 205 ASP A CA 1
ATOM 1641 C C . ASP A 1 205 ? -20.766 -18.641 7.84 1 87.94 205 ASP A C 1
ATOM 1643 O O . ASP A 1 205 ? -20.328 -19.562 8.523 1 87.94 205 ASP A O 1
ATOM 1647 N N . LEU A 1 206 ? -20.047 -17.578 7.543 1 86 206 LEU A N 1
ATOM 1648 C CA . LEU A 1 206 ? -18.594 -17.562 7.711 1 86 206 LEU A CA 1
ATOM 1649 C C . LEU A 1 206 ? -18.219 -17.484 9.188 1 86 206 LEU A C 1
ATOM 1651 O O . LEU A 1 206 ? -17.031 -17.547 9.531 1 86 206 LEU A O 1
ATOM 1655 N N . ARG A 1 207 ? -19.203 -17.484 10.102 1 86.81 207 ARG A N 1
ATOM 1656 C CA . ARG A 1 207 ? -18.953 -17.672 11.523 1 86.81 207 ARG A CA 1
ATOM 1657 C C . ARG A 1 207 ? -18.609 -19.125 11.836 1 86.81 207 ARG A C 1
ATOM 1659 O O . ARG A 1 207 ? -18.016 -19.406 12.883 1 86.81 207 ARG A O 1
ATOM 1666 N N . LYS A 1 208 ? -18.953 -19.906 10.883 1 87.44 208 LYS A N 1
ATOM 1667 C CA . LYS A 1 208 ? -18.641 -21.328 10.977 1 87.44 208 LYS A CA 1
ATOM 1668 C C . LYS A 1 208 ? -17.375 -21.672 10.18 1 87.44 208 LYS A C 1
ATOM 1670 O O . LYS A 1 208 ? -17.078 -21.031 9.172 1 87.44 208 LYS A O 1
ATOM 1675 N N . PRO A 1 209 ? -16.703 -22.734 10.656 1 89.56 209 PRO A N 1
ATOM 1676 C CA . PRO A 1 209 ? -15.516 -23.141 9.898 1 89.56 209 PRO A CA 1
ATOM 1677 C C . PRO A 1 209 ? -15.852 -23.641 8.5 1 89.56 209 PRO A C 1
ATOM 1679 O O . PRO A 1 209 ? -16.953 -24.156 8.266 1 89.56 209 PRO A O 1
ATOM 1682 N N . LEU A 1 210 ? -14.898 -23.469 7.641 1 91.5 210 LEU A N 1
ATOM 1683 C CA . LEU A 1 210 ? -15.039 -24.078 6.328 1 91.5 210 LEU A CA 1
ATOM 1684 C C . LEU A 1 210 ? -15.062 -25.609 6.441 1 91.5 210 LEU A C 1
ATOM 1686 O O . LEU A 1 210 ? -14.469 -26.172 7.359 1 91.5 210 LEU A O 1
ATOM 1690 N N . PRO A 1 211 ? -15.734 -26.219 5.543 1 91.38 211 PRO A N 1
ATOM 1691 C CA . PRO A 1 211 ? -15.68 -27.688 5.551 1 91.38 211 PRO A CA 1
ATOM 1692 C C . PRO A 1 211 ? -14.25 -28.234 5.453 1 91.38 211 PRO A C 1
ATOM 1694 O O . PRO A 1 211 ? -13.383 -27.578 4.859 1 91.38 211 PRO A O 1
ATOM 1697 N N . GLU A 1 212 ? -14.016 -29.391 5.996 1 90.81 212 GLU A N 1
ATOM 1698 C CA . GLU A 1 212 ? -12.688 -29.984 6.109 1 90.81 212 GLU A CA 1
ATOM 1699 C C . GLU A 1 212 ? -12.016 -30.109 4.746 1 90.81 212 GLU A C 1
ATOM 1701 O O . GLU A 1 212 ? -10.797 -29.953 4.641 1 90.81 212 GLU A O 1
ATOM 1706 N N . GLY A 1 213 ? -12.734 -30.312 3.77 1 92.19 213 GLY A N 1
ATOM 1707 C CA . GLY A 1 213 ? -12.188 -30.484 2.436 1 92.19 213 GLY A CA 1
ATOM 1708 C C . GLY A 1 213 ? -11.609 -29.203 1.854 1 92.19 213 GLY A C 1
ATOM 1709 O O . GLY A 1 213 ? -10.859 -29.25 0.877 1 92.19 213 GLY A O 1
ATOM 1710 N N . TYR A 1 214 ? -11.812 -28.109 2.527 1 93.94 214 TYR A N 1
ATOM 1711 C CA . TYR A 1 214 ? -11.359 -26.844 1.981 1 93.94 214 TYR A CA 1
ATOM 1712 C C . TYR A 1 214 ? -10.188 -26.281 2.783 1 93.94 214 TYR A C 1
ATOM 1714 O O . TYR A 1 214 ? -9.625 -25.25 2.432 1 93.94 214 TYR A O 1
ATOM 1722 N N . LYS A 1 215 ? -9.781 -26.984 3.801 1 93.31 215 LYS A N 1
ATOM 1723 C CA . LYS A 1 215 ? -8.586 -26.594 4.551 1 93.31 215 LYS A CA 1
ATOM 1724 C C . LYS A 1 215 ? -7.324 -26.812 3.723 1 93.31 215 LYS A C 1
ATOM 1726 O O . LYS A 1 215 ? -7.195 -27.828 3.023 1 93.31 215 LYS A O 1
ATOM 1731 N N . ARG A 1 216 ? -6.422 -25.812 3.742 1 95.94 216 ARG A N 1
ATOM 1732 C CA . ARG A 1 216 ? -5.129 -25.891 3.068 1 95.94 216 ARG A CA 1
ATOM 1733 C C . ARG A 1 216 ? -5.289 -26.328 1.619 1 95.94 216 ARG A C 1
ATOM 1735 O O . ARG A 1 216 ? -4.574 -27.219 1.153 1 95.94 216 ARG A O 1
ATOM 1742 N N . SER A 1 217 ? -6.211 -25.703 0.912 1 97.44 217 SER A N 1
ATOM 1743 C CA . SER A 1 217 ? -6.562 -26.188 -0.417 1 97.44 217 SER A CA 1
ATOM 1744 C C . SER A 1 217 ? -6.43 -25.094 -1.464 1 97.44 217 SER A C 1
ATOM 1746 O O . SER A 1 217 ? -6.605 -25.328 -2.658 1 97.44 217 SER A O 1
ATOM 1748 N N . PHE A 1 218 ? -6.066 -23.938 -1.021 1 98.62 218 PHE A N 1
ATOM 1749 C CA . PHE A 1 218 ? -6.129 -22.812 -1.953 1 98.62 218 PHE A CA 1
ATOM 1750 C C . PHE A 1 218 ? -4.785 -22.094 -2.02 1 98.62 218 PHE A C 1
ATOM 1752 O O . PHE A 1 218 ? -3.949 -22.234 -1.129 1 98.62 218 PHE A O 1
ATOM 1759 N N . ASP A 1 219 ? -4.582 -21.328 -3.135 1 98.69 219 ASP A N 1
ATOM 1760 C CA . ASP A 1 219 ? -3.391 -20.5 -3.33 1 98.69 219 ASP A CA 1
ATOM 1761 C C . ASP A 1 219 ? -3.656 -19.047 -2.957 1 98.69 219 ASP A C 1
ATOM 1763 O O . ASP A 1 219 ? -2.744 -18.328 -2.537 1 98.69 219 ASP A O 1
ATOM 1767 N N . THR A 1 220 ? -4.844 -18.656 -3.18 1 98.88 220 THR A N 1
ATOM 1768 C CA . THR A 1 220 ? -5.23 -17.25 -3.008 1 98.88 220 THR A CA 1
ATOM 1769 C C . THR A 1 220 ? -6.633 -17.141 -2.416 1 98.88 220 THR A C 1
ATOM 1771 O O . THR A 1 220 ? -7.527 -17.906 -2.791 1 98.88 220 THR A O 1
ATOM 1774 N N . PHE A 1 221 ? -6.844 -16.234 -1.471 1 98.75 221 PHE A N 1
ATOM 1775 C CA . PHE A 1 221 ? -8.203 -15.906 -1.063 1 98.75 221 PHE A CA 1
ATOM 1776 C C . PHE A 1 221 ? -8.438 -14.398 -1.11 1 98.75 221 PHE A C 1
ATOM 1778 O O . PHE A 1 221 ? -7.48 -13.617 -1.106 1 98.75 221 PHE A O 1
ATOM 1785 N N . ILE A 1 222 ? -9.688 -14 -1.255 1 98.62 222 ILE A N 1
ATOM 1786 C CA . ILE A 1 222 ? -10.094 -12.602 -1.178 1 98.62 222 ILE A CA 1
ATOM 1787 C C . ILE A 1 222 ? -11.375 -12.484 -0.352 1 98.62 222 ILE A C 1
ATOM 1789 O O . ILE A 1 222 ? -12.266 -13.328 -0.444 1 98.62 222 ILE A O 1
ATOM 1793 N N . THR A 1 223 ? -11.438 -11.391 0.484 1 96.62 223 THR A N 1
ATOM 1794 C CA . THR A 1 223 ? -12.625 -11.164 1.304 1 96.62 223 THR A CA 1
ATOM 1795 C C . THR A 1 223 ? -12.789 -9.672 1.608 1 96.62 223 THR A C 1
ATOM 1797 O O . THR A 1 223 ? -11.828 -8.906 1.508 1 96.62 223 THR A O 1
ATOM 1800 N N . ASP A 1 224 ? -13.977 -9.234 1.817 1 93.25 224 ASP A N 1
ATOM 1801 C CA . ASP A 1 224 ? -14.328 -7.945 2.414 1 93.25 224 ASP A CA 1
ATOM 1802 C C . ASP A 1 224 ? -15.008 -8.133 3.766 1 93.25 224 ASP A C 1
ATOM 1804 O O . ASP A 1 224 ? -16.234 -8.125 3.85 1 93.25 224 ASP A O 1
ATOM 1808 N N . PRO A 1 225 ? -14.266 -8.141 4.793 1 90.94 225 PRO A N 1
ATOM 1809 C CA . PRO A 1 225 ? -14.852 -8.477 6.094 1 90.94 225 PRO A CA 1
ATOM 1810 C C . PRO A 1 225 ? -15.523 -7.277 6.758 1 90.94 225 PRO A C 1
ATOM 1812 O O . PRO A 1 225 ? -15.25 -6.129 6.398 1 90.94 225 PRO A O 1
ATOM 1815 N N . PRO A 1 226 ? -16.453 -7.602 7.711 1 86.75 226 PRO A N 1
ATOM 1816 C CA . PRO A 1 226 ? -16.781 -6.516 8.641 1 86.75 226 PRO A CA 1
ATOM 1817 C C . PRO A 1 226 ? -15.555 -5.992 9.383 1 86.75 226 PRO A C 1
ATOM 1819 O O . PRO A 1 226 ? -14.523 -6.668 9.445 1 86.75 226 PRO A O 1
ATOM 1822 N N . GLU A 1 227 ? -15.641 -4.848 9.938 1 86.12 227 GLU A N 1
ATOM 1823 C CA . GLU A 1 227 ? -14.367 -4.242 10.289 1 86.12 227 GLU A CA 1
ATOM 1824 C C . GLU A 1 227 ? -14.195 -4.148 11.805 1 86.12 227 GLU A C 1
ATOM 1826 O O . GLU A 1 227 ? -13.359 -3.389 12.297 1 86.12 227 GLU A O 1
ATOM 1831 N N . THR A 1 228 ? -14.93 -4.938 12.547 1 88.25 228 THR A N 1
ATOM 1832 C CA . THR A 1 228 ? -14.523 -5.117 13.938 1 88.25 228 THR A CA 1
ATOM 1833 C C . THR A 1 228 ? -13.258 -5.969 14.023 1 88.25 228 THR A C 1
ATOM 1835 O O . THR A 1 228 ? -13.008 -6.809 13.156 1 88.25 228 THR A O 1
ATOM 1838 N N . VAL A 1 229 ? -12.508 -5.711 15.008 1 90 229 VAL A N 1
ATOM 1839 C CA . VAL A 1 229 ? -11.258 -6.449 15.156 1 90 229 VAL A CA 1
ATOM 1840 C C . VAL A 1 229 ? -11.547 -7.949 15.188 1 90 229 VAL A C 1
ATOM 1842 O O . VAL A 1 229 ? -10.852 -8.734 14.539 1 90 229 VAL A O 1
ATOM 1845 N N . PHE A 1 230 ? -12.562 -8.258 15.844 1 87.94 230 PHE A N 1
ATOM 1846 C CA . PHE A 1 230 ? -12.93 -9.664 15.977 1 87.94 230 PHE A CA 1
ATOM 1847 C C . PHE A 1 230 ? -13.352 -10.242 14.633 1 87.94 230 PHE A C 1
ATOM 1849 O O . PHE A 1 230 ? -12.984 -11.367 14.289 1 87.94 230 PHE A O 1
ATOM 1856 N N . ALA A 1 231 ? -14.125 -9.562 13.906 1 87.81 231 ALA A N 1
ATOM 1857 C CA . ALA A 1 231 ? -14.562 -10.016 12.594 1 87.81 231 ALA A CA 1
ATOM 1858 C C . ALA A 1 231 ? -13.383 -10.156 11.641 1 87.81 231 ALA A C 1
ATOM 1860 O O . ALA A 1 231 ? -13.297 -11.133 10.891 1 87.81 231 ALA A O 1
ATOM 1861 N N . ILE A 1 232 ? -12.539 -9.211 11.703 1 89.5 232 ILE A N 1
ATOM 1862 C CA . ILE A 1 232 ? -11.352 -9.227 10.867 1 89.5 232 ILE A CA 1
ATOM 1863 C C . ILE A 1 232 ? -10.508 -10.453 11.195 1 89.5 232 ILE A C 1
ATOM 1865 O O . ILE A 1 232 ? -10.078 -11.18 10.289 1 89.5 232 ILE A O 1
ATOM 1869 N N . LYS A 1 233 ? -10.297 -10.68 12.445 1 91.62 233 LYS A N 1
ATOM 1870 C CA . LYS A 1 233 ? -9.523 -11.844 12.875 1 91.62 233 LYS A CA 1
ATOM 1871 C C . LYS A 1 233 ? -10.156 -13.141 12.367 1 91.62 233 LYS A C 1
ATOM 1873 O O . LYS A 1 233 ? -9.453 -14.031 11.891 1 91.62 233 LYS A O 1
ATOM 1878 N N . THR A 1 234 ? -11.445 -13.203 12.414 1 91.56 234 THR A N 1
ATOM 1879 C CA . THR A 1 234 ? -12.164 -14.414 12.047 1 91.56 234 THR A CA 1
ATOM 1880 C C . THR A 1 234 ? -12.109 -14.641 10.539 1 91.56 234 THR A C 1
ATOM 1882 O O . THR A 1 234 ? -11.695 -15.711 10.078 1 91.56 234 THR A O 1
ATOM 1885 N N . PHE A 1 235 ? -12.477 -13.641 9.781 1 92.75 235 PHE A N 1
ATOM 1886 C CA . PHE A 1 235 ? -12.609 -13.797 8.336 1 92.75 235 PHE A CA 1
ATOM 1887 C C . PHE A 1 235 ? -11.234 -13.969 7.688 1 92.75 235 PHE A C 1
ATOM 1889 O O . PHE A 1 235 ? -11.039 -14.867 6.867 1 92.75 235 PHE A O 1
ATOM 1896 N N . ILE A 1 236 ? -10.312 -13.172 8.039 1 96.69 236 ILE A N 1
ATOM 1897 C CA . ILE A 1 236 ? -8.969 -13.258 7.477 1 96.69 236 ILE A CA 1
ATOM 1898 C C . ILE A 1 236 ? -8.289 -14.531 7.961 1 96.69 236 ILE A C 1
ATOM 1900 O O . ILE A 1 236 ? -7.605 -15.211 7.191 1 96.69 236 ILE A O 1
ATOM 1904 N N . GLY A 1 237 ? -8.508 -14.852 9.211 1 95.94 237 GLY A N 1
ATOM 1905 C CA . GLY A 1 237 ? -7.973 -16.094 9.75 1 95.94 237 GLY A CA 1
ATOM 1906 C C . GLY A 1 237 ? -8.484 -17.328 9.023 1 95.94 237 GLY A C 1
ATOM 1907 O O . GLY A 1 237 ? -7.734 -18.281 8.797 1 95.94 237 GLY A O 1
ATOM 1908 N N . ARG A 1 238 ? -9.75 -17.312 8.688 1 95.62 238 ARG A N 1
ATOM 1909 C CA . ARG A 1 238 ? -10.336 -18.406 7.918 1 95.62 238 ARG A CA 1
ATOM 1910 C C . ARG A 1 238 ? -9.695 -18.5 6.535 1 95.62 238 ARG A C 1
ATOM 1912 O O . ARG A 1 238 ? -9.422 -19.609 6.051 1 95.62 238 ARG A O 1
ATOM 1919 N N . GLY A 1 239 ? -9.523 -17.328 5.922 1 97.62 239 GLY A N 1
ATOM 1920 C CA . GLY A 1 239 ? -8.828 -17.297 4.645 1 97.62 239 GLY A CA 1
ATOM 1921 C C . GLY A 1 239 ? -7.434 -17.891 4.719 1 97.62 239 GLY A C 1
ATOM 1922 O O . GLY A 1 239 ? -7.062 -18.719 3.881 1 97.62 239 GLY A O 1
ATOM 1923 N N . ILE A 1 240 ? -6.664 -17.562 5.746 1 98.12 240 ILE A N 1
ATOM 1924 C CA . ILE A 1 240 ? -5.289 -18.016 5.906 1 98.12 240 ILE A CA 1
ATOM 1925 C C . ILE A 1 240 ? -5.277 -19.531 6.16 1 98.12 240 ILE A C 1
ATOM 1927 O O . ILE A 1 240 ? -4.43 -20.25 5.625 1 98.12 240 ILE A O 1
ATOM 1931 N N . SER A 1 241 ? -6.238 -20.031 6.902 1 96.44 241 SER A N 1
ATOM 1932 C CA . SER A 1 241 ? -6.305 -21.453 7.211 1 96.44 241 SER A CA 1
ATOM 1933 C C . SER A 1 241 ? -6.574 -22.281 5.957 1 96.44 241 SER A C 1
ATOM 1935 O O . SER A 1 241 ? -6.238 -23.469 5.902 1 96.44 241 SER A O 1
ATOM 1937 N N . ALA A 1 242 ? -7.156 -21.625 4.973 1 97.69 242 ALA A N 1
ATOM 1938 C CA . ALA A 1 242 ? -7.52 -22.328 3.74 1 97.69 242 ALA A CA 1
ATOM 1939 C C . ALA A 1 242 ? -6.344 -22.375 2.77 1 97.69 242 ALA A C 1
ATOM 1941 O O . ALA A 1 242 ? -6.379 -23.109 1.778 1 97.69 242 ALA A O 1
ATOM 1942 N N . LEU A 1 243 ? -5.285 -21.656 3.023 1 98.44 243 LEU A N 1
ATOM 1943 C CA . LEU A 1 243 ? -4.145 -21.578 2.117 1 98.44 243 LEU A CA 1
ATOM 1944 C C . LEU A 1 243 ? -3.258 -22.812 2.258 1 98.44 243 LEU A C 1
ATOM 1946 O O . LEU A 1 243 ? -3.043 -23.312 3.367 1 98.44 243 LEU A O 1
ATOM 1950 N N . LYS A 1 244 ? -2.697 -23.312 1.21 1 96.75 244 LYS A N 1
ATOM 1951 C CA . LYS A 1 244 ? -1.939 -24.547 1.094 1 96.75 244 LYS A CA 1
ATOM 1952 C C . LYS A 1 244 ? -0.677 -24.5 1.95 1 96.75 244 LYS A C 1
ATOM 1954 O O . LYS A 1 244 ? -0.197 -25.547 2.412 1 96.75 244 LYS A O 1
ATOM 1959 N N . GLY A 1 245 ? -0.061 -23.297 2.096 1 95.88 245 GLY A N 1
ATOM 1960 C CA . GLY A 1 245 ? 1.224 -23.219 2.771 1 95.88 245 GLY A CA 1
ATOM 1961 C C . GLY A 1 245 ? 1.889 -21.859 2.635 1 95.88 245 GLY A C 1
ATOM 1962 O O . GLY A 1 245 ? 1.236 -20.828 2.787 1 95.88 245 GLY A O 1
ATOM 1963 N N . GLU A 1 246 ? 3.213 -22.062 2.32 1 97.62 246 GLU A N 1
ATOM 1964 C CA . GLU A 1 246 ? 4.027 -20.859 2.326 1 97.62 246 GLU A CA 1
ATOM 1965 C C . GLU A 1 246 ? 3.896 -20.094 1.01 1 97.62 246 GLU A C 1
ATOM 1967 O O . GLU A 1 246 ? 3.684 -20.703 -0.044 1 97.62 246 GLU A O 1
ATOM 1972 N N . ARG A 1 247 ? 4.027 -18.797 1.078 1 98.31 247 ARG A N 1
ATOM 1973 C CA . ARG A 1 247 ? 4.02 -17.859 -0.043 1 98.31 247 ARG A CA 1
ATOM 1974 C C . ARG A 1 247 ? 2.719 -17.969 -0.832 1 98.31 247 ARG A C 1
ATOM 1976 O O . ARG A 1 247 ? 2.736 -18.016 -2.064 1 98.31 247 ARG A O 1
ATOM 1983 N N . ARG A 1 248 ? 1.655 -18.141 -0.111 1 98.75 248 ARG A N 1
ATOM 1984 C CA . ARG A 1 248 ? 0.297 -18 -0.627 1 98.75 248 ARG A CA 1
ATOM 1985 C C . ARG A 1 248 ? -0.313 -16.656 -0.215 1 98.75 248 ARG A C 1
ATOM 1987 O O . ARG A 1 248 ? 0.077 -16.078 0.801 1 98.75 248 ARG A O 1
ATOM 1994 N N . ALA A 1 249 ? -1.309 -16.203 -1.004 1 98.81 249 ALA A N 1
ATOM 1995 C CA . ALA A 1 249 ? -1.651 -14.789 -0.879 1 98.81 249 ALA A CA 1
ATOM 1996 C C . ALA A 1 249 ? -3.086 -14.609 -0.39 1 98.81 249 ALA A C 1
ATOM 1998 O O . ALA A 1 249 ? -3.943 -15.469 -0.64 1 98.81 249 ALA A O 1
ATOM 1999 N N . GLY A 1 250 ? -3.34 -13.562 0.343 1 98.88 250 GLY A N 1
ATOM 2000 C CA . GLY A 1 250 ? -4.664 -13.102 0.737 1 98.88 250 GLY A CA 1
ATOM 2001 C C . GLY A 1 250 ? -4.898 -11.633 0.44 1 98.88 250 GLY A C 1
ATOM 2002 O O . GLY A 1 250 ? -3.988 -10.812 0.579 1 98.88 250 GLY A O 1
ATOM 2003 N N . TYR A 1 251 ? -6.148 -11.328 0.047 1 98.81 251 TYR A N 1
ATOM 2004 C CA . TYR A 1 251 ? -6.57 -9.969 -0.254 1 98.81 251 TYR A CA 1
ATOM 2005 C C . TYR A 1 251 ? -7.805 -9.586 0.557 1 98.81 251 TYR A C 1
ATOM 2007 O O . TYR A 1 251 ? -8.734 -10.391 0.699 1 98.81 251 TYR A O 1
ATOM 2015 N N . PHE A 1 252 ? -7.793 -8.312 1.116 1 98.31 252 PHE A N 1
ATOM 2016 C CA . PHE A 1 252 ? -8.977 -7.879 1.844 1 98.31 252 PHE A CA 1
ATOM 2017 C C . PHE A 1 252 ? -9.055 -6.359 1.896 1 98.31 252 PHE A C 1
ATOM 2019 O O . PHE A 1 252 ? -8.031 -5.676 1.809 1 98.31 252 PHE A O 1
ATOM 2026 N N . GLY A 1 253 ? -10.258 -5.875 2.014 1 96.81 253 GLY A N 1
ATOM 2027 C CA . GLY A 1 253 ? -10.492 -4.441 2.115 1 96.81 253 GLY A CA 1
ATOM 2028 C C . GLY A 1 253 ? -10.695 -3.971 3.543 1 96.81 253 GLY A C 1
ATOM 2029 O O . GLY A 1 253 ? -11.43 -4.598 4.312 1 96.81 253 GLY A O 1
ATOM 2030 N N . ILE A 1 254 ? -10.008 -2.867 3.881 1 96.5 254 ILE A N 1
ATOM 2031 C CA . ILE A 1 254 ? -10.211 -2.182 5.152 1 96.5 254 ILE A CA 1
ATOM 2032 C C . ILE A 1 254 ? -10.352 -0.68 4.914 1 96.5 254 ILE A C 1
ATOM 2034 O O . ILE A 1 254 ? -9.547 -0.086 4.191 1 96.5 254 ILE A O 1
ATOM 2038 N N . THR A 1 255 ? -11.352 -0.077 5.492 1 96.44 255 THR A N 1
ATOM 2039 C CA . THR A 1 255 ? -11.633 1.325 5.203 1 96.44 255 THR A CA 1
ATOM 2040 C C . THR A 1 255 ? -11.172 2.217 6.355 1 96.44 255 THR A C 1
ATOM 2042 O O . THR A 1 255 ? -11.047 1.755 7.492 1 96.44 255 THR A O 1
ATOM 2045 N N . ARG A 1 256 ? -10.906 3.498 6.09 1 97.25 256 ARG A N 1
ATOM 2046 C CA . ARG A 1 256 ? -10.68 4.512 7.113 1 97.25 256 ARG A CA 1
ATOM 2047 C C . ARG A 1 256 ? -11.984 5.164 7.547 1 97.25 256 ARG A C 1
ATOM 2049 O O . ARG A 1 256 ? -12.031 5.859 8.562 1 97.25 256 ARG A O 1
ATOM 2056 N N . ARG A 1 257 ? -13.062 4.859 6.812 1 96.25 257 ARG A N 1
ATOM 2057 C CA . ARG A 1 257 ? -14.352 5.488 7.086 1 96.25 257 ARG A CA 1
ATOM 2058 C C . ARG A 1 257 ? -15.008 4.875 8.32 1 96.25 257 ARG A C 1
ATOM 2060 O O . ARG A 1 257 ? -15.867 5.5 8.938 1 96.25 257 ARG A O 1
ATOM 2067 N N . GLU A 1 258 ? -14.523 3.67 8.68 1 94.88 258 GLU A N 1
ATOM 2068 C CA . GLU A 1 258 ? -15.102 2.996 9.836 1 94.88 258 GLU A CA 1
ATOM 2069 C C . GLU A 1 258 ? -14.016 2.371 10.711 1 94.88 258 GLU A C 1
ATOM 2071 O O . GLU A 1 258 ? -14.297 1.481 11.516 1 94.88 258 GLU A O 1
ATOM 2076 N N . SER A 1 259 ? -12.82 2.75 10.477 1 96.25 259 SER A N 1
ATOM 2077 C CA . SER A 1 259 ? -11.711 2.203 11.25 1 96.25 259 SER A CA 1
ATOM 2078 C C . SER A 1 259 ? -10.664 3.273 11.547 1 96.25 259 SER A C 1
ATOM 2080 O O . SER A 1 259 ? -10.125 3.893 10.625 1 96.25 259 SER A O 1
ATOM 2082 N N . SER A 1 260 ? -10.422 3.449 12.852 1 97.56 260 SER A N 1
ATOM 2083 C CA . SER A 1 260 ? -9.359 4.355 13.266 1 97.56 260 SER A CA 1
ATOM 2084 C C . SER A 1 260 ? -7.98 3.758 12.984 1 97.56 260 SER A C 1
ATOM 2086 O O . SER A 1 260 ? -7.863 2.559 12.727 1 97.56 260 SER A O 1
ATOM 2088 N N . LEU A 1 261 ? -6.941 4.582 13.039 1 98.19 261 LEU A N 1
ATOM 2089 C CA . LEU A 1 261 ? -5.586 4.07 12.859 1 98.19 261 LEU A CA 1
ATOM 2090 C C . LEU A 1 261 ? -5.172 3.219 14.055 1 98.19 261 LEU A C 1
ATOM 2092 O O . LEU A 1 261 ? -4.355 2.305 13.922 1 98.19 261 LEU A O 1
ATOM 2096 N N . ASP A 1 262 ? -5.762 3.488 15.234 1 97.62 262 ASP A N 1
ATOM 2097 C CA . ASP A 1 262 ? -5.535 2.621 16.391 1 97.62 262 ASP A CA 1
ATOM 2098 C C . ASP A 1 262 ? -6.059 1.211 16.125 1 97.62 262 ASP A C 1
ATOM 2100 O O . ASP A 1 262 ? -5.398 0.226 16.453 1 97.62 262 ASP A O 1
ATOM 2104 N N . LYS A 1 263 ? -7.223 1.142 15.539 1 96.88 263 LYS A N 1
ATOM 2105 C CA . LYS A 1 263 ? -7.777 -0.152 15.156 1 96.88 263 LYS A CA 1
ATOM 2106 C C . LYS A 1 263 ? -6.91 -0.829 14.094 1 96.88 263 LYS A C 1
ATOM 2108 O O . LYS A 1 263 ? -6.691 -2.039 14.148 1 96.88 263 LYS A O 1
ATOM 2113 N N . TRP A 1 264 ? -6.398 -0.047 13.094 1 98.19 264 TRP A N 1
ATOM 2114 C CA . TRP A 1 264 ? -5.488 -0.588 12.086 1 98.19 264 TRP A CA 1
ATOM 2115 C C . TRP A 1 264 ? -4.258 -1.204 12.742 1 98.19 264 TRP A C 1
ATOM 2117 O O . TRP A 1 264 ? -3.799 -2.275 12.336 1 98.19 264 TRP A O 1
ATOM 2127 N N . ARG A 1 265 ? -3.727 -0.497 13.703 1 97.88 265 ARG A N 1
ATOM 2128 C CA . ARG A 1 265 ? -2.541 -0.996 14.391 1 97.88 265 ARG A CA 1
ATOM 2129 C C . ARG A 1 265 ? -2.824 -2.334 15.07 1 97.88 265 ARG A C 1
ATOM 2131 O O . ARG A 1 265 ? -1.979 -3.23 15.062 1 97.88 265 ARG A O 1
ATOM 2138 N N . GLU A 1 266 ? -3.969 -2.488 15.641 1 97.31 266 GLU A N 1
ATOM 2139 C CA . GLU A 1 266 ? -4.355 -3.752 16.266 1 97.31 266 GLU A CA 1
ATOM 2140 C C . GLU A 1 266 ? -4.504 -4.855 15.219 1 97.31 266 GLU A C 1
ATOM 2142 O O . GLU A 1 266 ? -4.082 -5.992 15.445 1 97.31 266 GLU A O 1
ATOM 2147 N N . ILE A 1 267 ? -5.109 -4.504 14.148 1 97.31 267 ILE A N 1
ATOM 2148 C CA . ILE A 1 267 ? -5.262 -5.461 13.055 1 97.31 267 ILE A CA 1
ATOM 2149 C C . ILE A 1 267 ? -3.887 -5.914 12.57 1 97.31 267 ILE A C 1
ATOM 2151 O O . ILE A 1 267 ? -3.65 -7.113 12.391 1 97.31 267 ILE A O 1
ATOM 2155 N N . GLN A 1 268 ? -2.971 -4.984 12.383 1 98.5 268 GLN A N 1
ATOM 2156 C CA . GLN A 1 268 ? -1.626 -5.297 11.914 1 98.5 268 GLN A CA 1
ATOM 2157 C C . GLN A 1 268 ? -0.873 -6.152 12.93 1 98.5 268 GLN A C 1
ATOM 2159 O O . GLN A 1 268 ? -0.124 -7.055 12.555 1 98.5 268 GLN A O 1
ATOM 2164 N N . ARG A 1 269 ? -1.078 -5.898 14.18 1 98 269 ARG A N 1
ATOM 2165 C CA . ARG A 1 269 ? -0.479 -6.73 15.219 1 98 269 ARG A CA 1
ATOM 2166 C C . ARG A 1 269 ? -0.938 -8.18 15.102 1 98 269 ARG A C 1
ATOM 2168 O O . ARG A 1 269 ? -0.13 -9.102 15.211 1 98 269 ARG A O 1
ATOM 2175 N N . ILE A 1 270 ? -2.197 -8.406 14.875 1 97.5 270 ILE A N 1
ATOM 2176 C CA . ILE A 1 270 ? -2.764 -9.742 14.727 1 97.5 270 ILE A CA 1
ATOM 2177 C C . ILE A 1 270 ? -2.172 -10.422 13.492 1 97.5 270 ILE A C 1
ATOM 2179 O O . ILE A 1 270 ? -1.754 -11.578 13.562 1 97.5 270 ILE A O 1
ATOM 2183 N N . LEU A 1 271 ? -2.115 -9.719 12.375 1 98.38 271 LEU A N 1
ATOM 2184 C CA . LEU A 1 271 ? -1.576 -10.266 11.141 1 98.38 271 LEU A CA 1
ATOM 2185 C C . LEU A 1 271 ? -0.133 -10.719 11.328 1 98.38 271 LEU A C 1
ATOM 2187 O O . LEU A 1 271 ? 0.228 -11.836 10.945 1 98.38 271 LEU A O 1
ATOM 2191 N N . ILE A 1 272 ? 0.667 -9.82 11.992 1 98.12 272 ILE A N 1
ATOM 2192 C CA . ILE A 1 272 ? 2.107 -10.031 12.062 1 98.12 272 ILE A CA 1
ATOM 2193 C C . ILE A 1 272 ? 2.428 -11.031 13.172 1 98.12 272 ILE A C 1
ATOM 2195 O O . ILE A 1 272 ? 3.213 -11.961 12.977 1 98.12 272 ILE A O 1
ATOM 2199 N N . ASN A 1 273 ? 1.797 -10.898 14.32 1 97.25 273 ASN A N 1
ATOM 2200 C CA . ASN A 1 273 ? 2.209 -11.664 15.492 1 97.25 273 ASN A CA 1
ATOM 2201 C C . ASN A 1 273 ? 1.404 -12.953 15.641 1 97.25 273 ASN A C 1
ATOM 2203 O O . ASN A 1 273 ? 1.957 -14 15.977 1 97.25 273 ASN A O 1
ATOM 2207 N N . ASP A 1 274 ? 0.11 -12.859 15.438 1 97.06 274 ASP A N 1
ATOM 2208 C CA . ASP A 1 274 ? -0.735 -14.031 15.656 1 97.06 274 ASP A CA 1
ATOM 2209 C C . ASP A 1 274 ? -0.735 -14.945 14.422 1 97.06 274 ASP A C 1
ATOM 2211 O O . ASP A 1 274 ? -0.555 -16.156 14.547 1 97.06 274 ASP A O 1
ATOM 2215 N N . PHE A 1 275 ? -0.917 -14.398 13.25 1 98.31 275 PHE A N 1
ATOM 2216 C CA . PHE A 1 275 ? -1.042 -15.195 12.039 1 98.31 275 PHE A CA 1
ATOM 2217 C C . PHE A 1 275 ? 0.323 -15.43 11.398 1 98.31 275 PHE A C 1
ATOM 2219 O O . PHE A 1 275 ? 0.479 -16.328 10.562 1 98.31 275 PHE A O 1
ATOM 2226 N N . ASN A 1 276 ? 1.328 -14.57 11.711 1 97.94 276 ASN A N 1
ATOM 2227 C CA . ASN A 1 276 ? 2.688 -14.656 11.188 1 97.94 276 ASN A CA 1
ATOM 2228 C C . ASN A 1 276 ? 2.709 -14.539 9.664 1 97.94 276 ASN A C 1
ATOM 2230 O O . ASN A 1 276 ? 3.279 -15.391 8.977 1 97.94 276 ASN A O 1
ATOM 2234 N N . VAL A 1 277 ? 2.049 -13.555 9.172 1 98.81 277 VAL A N 1
ATOM 2235 C CA . VAL A 1 277 ? 2.064 -13.25 7.742 1 98.81 277 VAL A CA 1
ATOM 2236 C C . VAL A 1 277 ? 2.797 -11.93 7.504 1 98.81 277 VAL A C 1
ATOM 2238 O O . VAL A 1 277 ? 3.1 -11.203 8.453 1 98.81 277 VAL A O 1
ATOM 2241 N N . VAL A 1 278 ? 3.176 -11.672 6.242 1 98.81 278 VAL A N 1
ATOM 2242 C CA . VAL A 1 278 ? 3.807 -10.422 5.844 1 98.81 278 VAL A CA 1
ATOM 2243 C C . VAL A 1 278 ? 2.846 -9.609 4.98 1 98.81 278 VAL A C 1
ATOM 2245 O O . VAL A 1 278 ? 2.141 -10.164 4.133 1 98.81 278 VAL A O 1
ATOM 2248 N N . ILE A 1 279 ? 2.705 -8.281 5.227 1 98.94 279 ILE A N 1
ATOM 2249 C CA . ILE A 1 279 ? 1.902 -7.379 4.406 1 98.94 279 ILE A CA 1
ATOM 2250 C C . ILE A 1 279 ? 2.738 -6.859 3.24 1 98.94 279 ILE A C 1
ATOM 2252 O O . ILE A 1 279 ? 3.807 -6.277 3.443 1 98.94 279 ILE A O 1
ATOM 2256 N N . THR A 1 280 ? 2.213 -7.035 2.021 1 98.81 280 THR A N 1
ATOM 2257 C CA . THR A 1 280 ? 3.037 -6.672 0.874 1 98.81 280 THR A CA 1
ATOM 2258 C C . THR A 1 280 ? 2.479 -5.434 0.178 1 98.81 280 THR A C 1
ATOM 2260 O O . THR A 1 280 ? 3.207 -4.723 -0.515 1 98.81 280 THR A O 1
ATOM 2263 N N . ASP A 1 281 ? 1.164 -5.219 0.35 1 98.81 281 ASP A N 1
ATOM 2264 C CA . ASP A 1 281 ? 0.535 -4.07 -0.294 1 98.81 281 ASP A CA 1
ATOM 2265 C C . ASP A 1 281 ? -0.501 -3.428 0.624 1 98.81 281 ASP A C 1
ATOM 2267 O O . ASP A 1 281 ? -1.254 -4.125 1.307 1 98.81 281 ASP A O 1
ATOM 2271 N N . ILE A 1 282 ? -0.521 -2.213 0.683 1 98.88 282 ILE A N 1
ATOM 2272 C CA . ILE A 1 282 ? -1.589 -1.361 1.195 1 98.88 282 ILE A CA 1
ATOM 2273 C C . ILE A 1 282 ? -1.861 -0.228 0.21 1 98.88 282 ILE A C 1
ATOM 2275 O O . ILE A 1 282 ? -1.104 0.744 0.146 1 98.88 282 ILE A O 1
ATOM 2279 N N . ILE A 1 283 ? -2.967 -0.347 -0.532 1 98.75 283 ILE A N 1
ATOM 2280 C CA . ILE A 1 283 ? -3.254 0.578 -1.623 1 98.75 283 ILE A CA 1
ATOM 2281 C C . ILE A 1 283 ? -4.477 1.422 -1.276 1 98.75 283 ILE A C 1
ATOM 2283 O O . ILE A 1 283 ? -5.582 0.893 -1.12 1 98.75 283 ILE A O 1
ATOM 2287 N N . LYS A 1 284 ? -4.273 2.697 -1.207 1 98.25 284 LYS A N 1
ATOM 2288 C CA . LYS A 1 284 ? -5.277 3.65 -0.743 1 98.25 284 LYS A CA 1
ATOM 2289 C C . LYS A 1 284 ? -6.465 3.707 -1.701 1 98.25 284 LYS A C 1
ATOM 2291 O O . LYS A 1 284 ? -6.285 3.861 -2.91 1 98.25 284 LYS A O 1
ATOM 2296 N N . ASP A 1 285 ? -7.656 3.539 -1.148 1 97.88 285 ASP A N 1
ATOM 2297 C CA . ASP A 1 285 ? -8.93 3.766 -1.83 1 97.88 285 ASP A CA 1
ATOM 2298 C C . ASP A 1 285 ? -9.008 2.963 -3.127 1 97.88 285 ASP A C 1
ATOM 2300 O O . ASP A 1 285 ? -9.398 3.492 -4.168 1 97.88 285 ASP A O 1
ATOM 2304 N N . PHE A 1 286 ? -8.578 1.717 -3.023 1 98.5 286 PHE A N 1
ATOM 2305 C CA . PHE A 1 286 ? -8.641 0.805 -4.16 1 98.5 286 PHE A CA 1
ATOM 2306 C C . PHE A 1 286 ? -10.086 0.441 -4.488 1 98.5 286 PHE A C 1
ATOM 2308 O O . PHE A 1 286 ? -10.461 0.359 -5.66 1 98.5 286 PHE A O 1
ATOM 2315 N N . ASN A 1 287 ? -10.867 0.223 -3.438 1 97.94 287 ASN A N 1
ATOM 2316 C CA . ASN A 1 287 ? -12.242 -0.245 -3.588 1 97.94 287 ASN A CA 1
ATOM 2317 C C . ASN A 1 287 ? -13.242 0.905 -3.494 1 97.94 287 ASN A C 1
ATOM 2319 O O . ASN A 1 287 ? -13.25 1.646 -2.51 1 97.94 287 ASN A O 1
ATOM 2323 N N . HIS A 1 288 ? -14.055 1.069 -4.504 1 97.25 288 HIS A N 1
ATOM 2324 C CA . HIS A 1 288 ? -15.133 2.059 -4.555 1 97.25 288 HIS A CA 1
ATOM 2325 C C . HIS A 1 288 ? -16.5 1.395 -4.426 1 97.25 288 HIS A C 1
ATOM 2327 O O . HIS A 1 288 ? -16.953 0.709 -5.348 1 97.25 288 HIS A O 1
ATOM 2333 N N . TYR A 1 289 ? -17.203 1.63 -3.361 1 94.62 289 TYR A N 1
ATOM 2334 C CA . TYR A 1 289 ? -18.5 0.99 -3.129 1 94.62 289 TYR A CA 1
ATOM 2335 C C . TYR A 1 289 ? -19.641 1.884 -3.594 1 94.62 289 TYR A C 1
ATOM 2337 O O . TYR A 1 289 ? -19.688 3.068 -3.254 1 94.62 289 TYR A O 1
ATOM 2345 N N . ILE A 1 290 ? -20.516 1.336 -4.293 1 92.06 290 ILE A N 1
ATOM 2346 C CA . ILE A 1 290 ? -21.656 2.088 -4.809 1 92.06 290 ILE A CA 1
ATOM 2347 C C . ILE A 1 290 ? -22.609 2.414 -3.668 1 92.06 290 ILE A C 1
ATOM 2349 O O . ILE A 1 290 ? -22.656 1.707 -2.658 1 92.06 290 ILE A O 1
ATOM 2353 N N . ASN A 1 291 ? -23.375 3.545 -3.865 1 88.88 291 ASN A N 1
ATOM 2354 C CA . ASN A 1 291 ? -24.406 3.895 -2.896 1 88.88 291 ASN A CA 1
ATOM 2355 C C . ASN A 1 291 ? -25.656 3.031 -3.068 1 88.88 291 ASN A C 1
ATOM 2357 O O . ASN A 1 291 ? -26.172 2.893 -4.18 1 88.88 291 ASN A O 1
ATOM 2361 N N . TRP A 1 292 ? -26.203 2.383 -2.018 1 78.25 292 TRP A N 1
ATOM 2362 C CA . TRP A 1 292 ? -27.219 1.35 -2.182 1 78.25 292 TRP A CA 1
ATOM 2363 C C . TRP A 1 292 ? -28.609 1.908 -1.902 1 78.25 292 TRP A C 1
ATOM 2365 O O . TRP A 1 292 ? -29.609 1.194 -2.027 1 78.25 292 TRP A O 1
ATOM 2375 N N . GLY A 1 293 ? -28.672 3.059 -1.543 1 78.94 293 GLY A N 1
ATOM 2376 C CA . GLY A 1 293 ? -29.969 3.693 -1.409 1 78.94 293 GLY A CA 1
ATOM 2377 C C . GLY A 1 293 ? -30.594 3.492 -0.041 1 78.94 293 GLY A C 1
ATOM 2378 O O . GLY A 1 293 ? -31.703 3.969 0.219 1 78.94 293 GLY A O 1
ATOM 2379 N N . TYR A 1 294 ? -29.906 2.775 0.826 1 81.69 294 TYR A N 1
ATOM 2380 C CA . TYR A 1 294 ? -30.516 2.559 2.133 1 81.69 294 TYR A CA 1
ATOM 2381 C C . TYR A 1 294 ? -29.797 3.365 3.209 1 81.69 294 TYR A C 1
ATOM 2383 O O . TYR A 1 294 ? -29.828 3 4.387 1 81.69 294 TYR A O 1
ATOM 2391 N N . GLU A 1 295 ? -29.172 4.387 2.828 1 87 295 GLU A N 1
ATOM 2392 C CA . GLU A 1 295 ? -28.406 5.219 3.75 1 87 295 GLU A CA 1
ATOM 2393 C C . GLU A 1 295 ? -29.266 5.672 4.926 1 87 295 GLU A C 1
ATOM 2395 O O . GLU A 1 295 ? -28.781 5.773 6.055 1 87 295 GLU A O 1
ATOM 2400 N N . GLU A 1 296 ? -30.562 5.832 4.703 1 90.75 296 GLU A N 1
ATOM 2401 C CA . GLU A 1 296 ? -31.438 6.395 5.723 1 90.75 296 GLU A CA 1
ATOM 2402 C C . GLU A 1 296 ? -31.672 5.406 6.863 1 90.75 296 GLU A C 1
ATOM 2404 O O . GLU A 1 296 ? -32.125 5.793 7.945 1 90.75 296 GLU A O 1
ATOM 2409 N N . GLU A 1 297 ? -31.281 4.172 6.613 1 88.56 297 GLU A N 1
ATOM 2410 C CA . GLU A 1 297 ? -31.5 3.131 7.609 1 88.56 297 GLU A CA 1
ATOM 2411 C C . GLU A 1 297 ? -30.25 2.873 8.43 1 88.56 297 GLU A C 1
ATOM 2413 O O . GLU A 1 297 ? -30.266 2.055 9.352 1 88.56 297 GLU A O 1
ATOM 2418 N N . THR A 1 298 ? -29.25 3.623 8.227 1 89.31 298 THR A N 1
ATOM 2419 C CA . THR A 1 298 ? -27.969 3.34 8.867 1 89.31 298 THR A CA 1
ATOM 2420 C C . THR A 1 298 ? -27.688 4.316 10 1 89.31 298 THR A C 1
ATOM 2422 O O . THR A 1 298 ? -28.312 5.383 10.07 1 89.31 298 THR A O 1
ATOM 2425 N N . ARG A 1 299 ? -26.797 3.93 10.859 1 92.31 299 ARG A N 1
ATOM 2426 C CA . ARG A 1 299 ? -26.297 4.809 11.914 1 92.31 299 ARG A CA 1
ATOM 2427 C C . ARG A 1 299 ? -25.625 6.043 11.32 1 92.31 299 ARG A C 1
ATOM 2429 O O . ARG A 1 299 ? -25.703 7.133 11.883 1 92.31 299 ARG A O 1
ATOM 2436 N N . ALA A 1 300 ? -25.031 5.898 10.195 1 93.38 300 ALA A N 1
ATOM 2437 C CA . ALA A 1 300 ? -24.359 6.996 9.508 1 93.38 300 ALA A CA 1
ATOM 2438 C C . ALA A 1 300 ? -25.328 8.125 9.203 1 93.38 300 ALA A C 1
ATOM 2440 O O . ALA A 1 300 ? -25 9.305 9.383 1 93.38 300 ALA A O 1
ATOM 2441 N N . TRP A 1 301 ? -26.516 7.754 8.781 1 94.12 301 TRP A N 1
ATOM 2442 C CA . TRP A 1 301 ? -27.531 8.742 8.461 1 94.12 301 TRP A CA 1
ATOM 2443 C C . TRP A 1 301 ? -27.969 9.5 9.711 1 94.12 301 TRP A C 1
ATOM 2445 O O . TRP A 1 301 ? -28.109 10.727 9.688 1 94.12 301 TRP A O 1
ATOM 2455 N N . LYS A 1 302 ? -28.109 8.812 10.742 1 95.56 302 LYS A N 1
ATOM 2456 C CA . LYS A 1 302 ? -28.531 9.422 12.008 1 95.56 302 LYS A CA 1
ATOM 2457 C C . LYS A 1 302 ? -27.484 10.406 12.508 1 95.56 302 LYS A C 1
ATOM 2459 O O . LYS A 1 302 ? -27.828 11.469 13.039 1 95.56 302 LYS A O 1
ATOM 2464 N N . LEU A 1 303 ? -26.234 10.086 12.312 1 95.94 303 LEU A N 1
ATOM 2465 C CA . LEU A 1 303 ? -25.125 10.891 12.836 1 95.94 303 LEU A CA 1
ATOM 2466 C C . LEU A 1 303 ? -24.859 12.086 11.938 1 95.94 303 LEU A C 1
ATOM 2468 O O . LEU A 1 303 ? -24.281 13.086 12.383 1 95.94 303 LEU A O 1
ATOM 2472 N N . ALA A 1 304 ? -25.266 12 10.664 1 95.81 304 ALA A N 1
ATOM 2473 C CA . ALA A 1 304 ? -25 13.062 9.703 1 95.81 304 ALA A CA 1
ATOM 2474 C C . ALA A 1 304 ? -25.672 14.367 10.125 1 95.81 304 ALA A C 1
ATOM 2476 O O . ALA A 1 304 ? -26.875 14.391 10.383 1 95.81 304 ALA A O 1
ATOM 2477 N N . PRO A 1 305 ? -24.922 15.414 10.125 1 95.81 305 PRO A N 1
ATOM 2478 C CA . PRO A 1 305 ? -25.516 16.688 10.547 1 95.81 305 PRO A CA 1
ATOM 2479 C C . PRO A 1 305 ? -26.5 17.234 9.516 1 95.81 305 PRO A C 1
ATOM 2481 O O . PRO A 1 305 ? -27.359 18.062 9.859 1 95.81 305 PRO A O 1
ATOM 2484 N N . ILE A 1 306 ? -26.312 16.891 8.25 1 95.12 306 ILE A N 1
ATOM 2485 C CA . ILE A 1 306 ? -27.219 17.281 7.172 1 95.12 306 ILE A CA 1
ATOM 2486 C C . ILE A 1 306 ? -27.906 16.031 6.602 1 95.12 306 ILE A C 1
ATOM 2488 O O . ILE A 1 306 ? -27.234 15.062 6.254 1 95.12 306 ILE A O 1
ATOM 2492 N N . LYS A 1 307 ? -29.234 16.125 6.449 1 94.56 307 LYS A N 1
ATOM 2493 C CA . LYS A 1 307 ? -29.984 14.977 5.957 1 94.56 307 LYS A CA 1
ATOM 2494 C C . LYS A 1 307 ? -30.125 15.031 4.438 1 94.56 307 LYS A C 1
ATOM 2496 O O . LYS A 1 307 ? -31.234 15.211 3.926 1 94.56 307 LYS A O 1
ATOM 2501 N N . LYS A 1 308 ? -28.984 14.812 3.812 1 94.56 308 LYS A N 1
ATOM 2502 C CA . LYS A 1 308 ? -28.906 14.688 2.359 1 94.56 308 LYS A CA 1
ATOM 2503 C C . LYS A 1 308 ? -28.188 13.406 1.952 1 94.56 308 LYS A C 1
ATOM 2505 O O . LYS A 1 308 ? -27.156 13.055 2.529 1 94.56 308 LYS A O 1
ATOM 2510 N N . LYS A 1 309 ? -28.734 12.789 0.998 1 94.81 309 LYS A N 1
ATOM 2511 C CA . LYS A 1 309 ? -28.109 11.57 0.496 1 94.81 309 LYS A CA 1
ATOM 2512 C C . LYS A 1 309 ? -26.828 11.867 -0.255 1 94.81 309 LYS A C 1
ATOM 2514 O O . LYS A 1 309 ? -26.688 12.938 -0.853 1 94.81 309 LYS A O 1
ATOM 2519 N N . PRO A 1 310 ? -25.906 10.938 -0.199 1 94.94 310 PRO A N 1
ATOM 2520 C CA . PRO A 1 310 ? -24.688 11.164 -0.987 1 94.94 310 PRO A CA 1
ATOM 2521 C C . PRO A 1 310 ? -24.953 11.164 -2.49 1 94.94 310 PRO A C 1
ATOM 2523 O O . PRO A 1 310 ? -25.719 10.336 -2.988 1 94.94 310 PRO A O 1
ATOM 2526 N N . LYS A 1 311 ? -24.312 12.086 -3.156 1 91.19 311 LYS A N 1
ATOM 2527 C CA . LYS A 1 311 ? -24.484 12.203 -4.602 1 91.19 311 LYS A CA 1
ATOM 2528 C C . LYS A 1 311 ? -23.438 11.398 -5.348 1 91.19 311 LYS A C 1
ATOM 2530 O O . LYS A 1 311 ? -23.672 10.938 -6.465 1 91.19 311 LYS A O 1
ATOM 2535 N N . ASP A 1 312 ? -22.266 11.219 -4.746 1 93.5 312 ASP A N 1
ATOM 2536 C CA . ASP A 1 312 ? -21.141 10.484 -5.312 1 93.5 312 ASP A CA 1
ATOM 2537 C C . ASP A 1 312 ? -20.656 9.391 -4.359 1 93.5 312 ASP A C 1
ATOM 2539 O O . ASP A 1 312 ? -21.047 9.367 -3.191 1 93.5 312 ASP A O 1
ATOM 2543 N N . ILE A 1 313 ? -19.859 8.531 -4.914 1 95.75 313 ILE A N 1
ATOM 2544 C CA . ILE A 1 313 ? -19.25 7.508 -4.074 1 95.75 313 ILE A CA 1
ATOM 2545 C C . ILE A 1 313 ? -18.406 8.164 -2.977 1 95.75 313 ILE A C 1
ATOM 2547 O O . ILE A 1 313 ? -17.594 9.055 -3.25 1 95.75 313 ILE A O 1
ATOM 2551 N N . TRP A 1 314 ? -18.656 7.762 -1.747 1 95.69 314 TRP A N 1
ATOM 2552 C CA . TRP A 1 314 ? -17.922 8.305 -0.617 1 95.69 314 TRP A CA 1
ATOM 2553 C C . TRP A 1 314 ? -17.25 7.188 0.185 1 95.69 314 TRP A C 1
ATOM 2555 O O . TRP A 1 314 ? -16.266 7.422 0.893 1 95.69 314 TRP A O 1
ATOM 2565 N N . TYR A 1 315 ? -17.859 6.008 0.104 1 95.56 315 TYR A N 1
ATOM 2566 C CA . TYR A 1 315 ? -17.344 4.859 0.845 1 95.56 315 TYR A CA 1
ATOM 2567 C C . TYR A 1 315 ? -16.312 4.098 0.028 1 95.56 315 TYR A C 1
ATOM 2569 O O . TYR A 1 315 ? -16.656 3.432 -0.952 1 95.56 315 TYR A O 1
ATOM 2577 N N . LYS A 1 316 ? -15.039 4.227 0.428 1 96.81 316 LYS A N 1
ATOM 2578 C CA . LYS A 1 316 ? -13.914 3.553 -0.215 1 96.81 316 LYS A CA 1
ATOM 2579 C C . LYS A 1 316 ? -13.062 2.812 0.809 1 96.81 316 LYS A C 1
ATOM 2581 O O . LYS A 1 316 ? -13.094 3.135 1.998 1 96.81 316 LYS A O 1
ATOM 2586 N N . SER A 1 317 ? -12.438 1.796 0.348 1 97.25 317 SER A N 1
ATOM 2587 C CA . SER A 1 317 ? -11.555 1.086 1.266 1 97.25 317 SER A CA 1
ATOM 2588 C C . SER A 1 317 ? -10.188 0.827 0.63 1 97.25 317 SER A C 1
ATOM 2590 O O . SER A 1 317 ? -10.047 0.911 -0.591 1 97.25 317 SER A O 1
ATOM 2592 N N . TYR A 1 318 ? -9.219 0.613 1.482 1 98.44 318 TYR A N 1
ATOM 2593 C CA . TYR A 1 318 ? -7.883 0.202 1.071 1 98.44 318 TYR A CA 1
ATOM 2594 C C . TYR A 1 318 ? -7.863 -1.271 0.678 1 98.44 318 TYR A C 1
ATOM 2596 O O . TYR A 1 318 ? -8.695 -2.053 1.137 1 98.44 318 TYR A O 1
ATOM 2604 N N . MET A 1 319 ? -6.969 -1.641 -0.233 1 98.75 319 MET A N 1
ATOM 2605 C CA . MET A 1 319 ? -6.688 -3.041 -0.54 1 98.75 319 MET A CA 1
ATOM 2606 C C . MET A 1 319 ? -5.41 -3.502 0.152 1 98.75 319 MET A C 1
ATOM 2608 O O . MET A 1 319 ? -4.336 -2.943 -0.079 1 98.75 319 MET A O 1
ATOM 2612 N N . PHE A 1 320 ? -5.555 -4.496 1.012 1 98.75 320 PHE A N 1
ATOM 2613 C CA . PHE A 1 320 ? -4.422 -5.152 1.648 1 98.75 320 PHE A CA 1
ATOM 2614 C C . PHE A 1 320 ? -4.086 -6.457 0.937 1 98.75 320 PHE A C 1
ATOM 2616 O O . PHE A 1 320 ? -4.98 -7.211 0.551 1 98.75 320 PHE A O 1
ATOM 2623 N N . ARG A 1 321 ? -2.82 -6.703 0.76 1 98.88 321 ARG A N 1
ATOM 2624 C CA . ARG A 1 321 ? -2.328 -8.016 0.349 1 98.88 321 ARG A CA 1
ATOM 2625 C C . ARG A 1 321 ? -1.354 -8.578 1.376 1 98.88 321 ARG A C 1
ATOM 2627 O O . ARG A 1 321 ? -0.493 -7.859 1.885 1 98.88 321 ARG A O 1
ATOM 2634 N N . ILE A 1 322 ? -1.511 -9.828 1.725 1 98.88 322 ILE A N 1
ATOM 2635 C CA . ILE A 1 322 ? -0.595 -10.523 2.625 1 98.88 322 ILE A CA 1
ATOM 2636 C C . ILE A 1 322 ? -0.089 -11.797 1.96 1 98.88 322 ILE A C 1
ATOM 2638 O O . ILE A 1 322 ? -0.695 -12.289 1.005 1 98.88 322 ILE A O 1
ATOM 2642 N N . GLU A 1 323 ? 1.015 -12.305 2.426 1 98.81 323 GLU A N 1
ATOM 2643 C CA . GLU A 1 323 ? 1.523 -13.625 2.057 1 98.81 323 GLU A CA 1
ATOM 2644 C C . GLU A 1 323 ? 1.893 -14.438 3.293 1 98.81 323 GLU A C 1
ATOM 2646 O O . GLU A 1 323 ? 2.412 -13.898 4.27 1 98.81 323 GLU A O 1
ATOM 2651 N N . THR A 1 324 ? 1.646 -15.727 3.23 1 98.75 324 THR A N 1
ATOM 2652 C CA . THR A 1 324 ? 2.051 -16.625 4.301 1 98.75 324 THR A CA 1
ATOM 2653 C C . THR A 1 324 ? 3.543 -16.938 4.211 1 98.75 324 THR A C 1
ATOM 2655 O O . THR A 1 324 ? 4.129 -16.891 3.129 1 98.75 324 THR A O 1
ATOM 2658 N N . LEU A 1 325 ? 4.16 -17.141 5.289 1 98.12 325 LEU A N 1
ATOM 2659 C CA . LEU A 1 325 ? 5.539 -17.594 5.43 1 98.12 325 LEU A CA 1
ATOM 2660 C C . LEU A 1 325 ? 5.613 -18.844 6.301 1 98.12 325 LEU A C 1
ATOM 2662 O O . LEU A 1 325 ? 4.582 -19.406 6.656 1 98.12 325 LEU A O 1
ATOM 2666 N N . LYS A 1 326 ? 6.859 -19.328 6.492 1 96.94 326 LYS A N 1
ATOM 2667 C CA . LYS A 1 326 ? 7.023 -20.453 7.406 1 96.94 326 LYS A CA 1
ATOM 2668 C C . LYS A 1 326 ? 6.453 -20.141 8.781 1 96.94 326 LYS A C 1
ATOM 2670 O O . LYS A 1 326 ? 6.746 -19.078 9.352 1 96.94 326 LYS A O 1
ATOM 2675 N N . GLY A 1 327 ? 5.559 -20.984 9.258 1 96.5 327 GLY A N 1
ATOM 2676 C CA . GLY A 1 327 ? 5.004 -20.812 10.586 1 96.5 327 GLY A CA 1
ATOM 2677 C C . GLY A 1 327 ? 3.703 -20.031 10.594 1 96.5 327 GLY A C 1
ATOM 2678 O O . GLY A 1 327 ? 3.105 -19.812 11.648 1 96.5 327 GLY A O 1
ATOM 2679 N N . SER A 1 328 ? 3.16 -19.641 9.43 1 97.88 328 SER A N 1
ATOM 2680 C CA . SER A 1 328 ? 1.877 -18.938 9.367 1 97.88 328 SER A CA 1
ATOM 2681 C C . SER A 1 328 ? 0.73 -19.859 9.773 1 97.88 328 SER A C 1
ATOM 2683 O O . SER A 1 328 ? 0.73 -21.047 9.445 1 97.88 328 SER A O 1
ATOM 2685 N N . LYS A 1 329 ? -0.231 -19.266 10.523 1 95.5 329 LYS A N 1
ATOM 2686 C CA . LYS A 1 329 ? -1.382 -20.047 10.992 1 95.5 329 LYS A CA 1
ATOM 2687 C C . LYS A 1 329 ? -2.645 -19.188 11.008 1 95.5 329 LYS A C 1
ATOM 2689 O O . LYS A 1 329 ? -2.623 -18.047 11.492 1 95.5 329 LYS A O 1
ATOM 2694 N N . GLY A 1 330 ? -3.697 -19.75 10.453 1 94.56 330 GLY A N 1
ATOM 2695 C CA . GLY A 1 330 ? -4.969 -19.047 10.445 1 94.56 330 GLY A CA 1
ATOM 2696 C C . GLY A 1 330 ? -5.812 -19.312 11.672 1 94.56 330 GLY A C 1
ATOM 2697 O O . GLY A 1 330 ? -5.277 -19.594 12.75 1 94.56 330 GLY A O 1
ATOM 2698 N N . PHE A 1 331 ? -7.07 -19.094 11.578 1 90.12 331 PHE A N 1
ATOM 2699 C CA . PHE A 1 331 ? -8.055 -19.266 12.633 1 90.12 331 PHE A CA 1
ATOM 2700 C C . PHE A 1 331 ? -9.094 -20.312 12.234 1 90.12 331 PHE A C 1
ATOM 2702 O O . PHE A 1 331 ? -9.773 -20.172 11.219 1 90.12 331 PHE A O 1
ATOM 2709 N N . GLU A 1 332 ? -9.273 -21.391 13.055 1 87 332 GLU A N 1
ATOM 2710 C CA . GLU A 1 332 ? -10.125 -22.484 12.625 1 87 332 GLU A CA 1
ATOM 2711 C C . GLU A 1 332 ? -11.281 -22.703 13.594 1 87 332 GLU A C 1
ATOM 2713 O O . GLU A 1 332 ? -12.203 -23.469 13.312 1 87 332 GLU A O 1
ATOM 2718 N N . GLU A 1 333 ? -11.312 -21.984 14.633 1 84.25 333 GLU A N 1
ATOM 2719 C CA . GLU A 1 333 ? -12.328 -22.219 15.648 1 84.25 333 GLU A CA 1
ATOM 2720 C C . GLU A 1 333 ? -13.664 -21.578 15.258 1 84.25 333 GLU A C 1
ATOM 2722 O O . GLU A 1 333 ? -13.695 -20.625 14.484 1 84.25 333 GLU A O 1
ATOM 2727 N N . GLU A 1 334 ? -14.711 -22.188 15.719 1 84.75 334 GLU A N 1
ATOM 2728 C CA . GLU A 1 334 ? -16.031 -21.594 15.57 1 84.75 334 GLU A CA 1
ATOM 2729 C C . GLU A 1 334 ? -16.203 -20.375 16.469 1 84.75 334 GLU A C 1
ATOM 2731 O O . GLU A 1 334 ? -15.664 -20.344 17.578 1 84.75 334 GLU A O 1
ATOM 2736 N N . VAL A 1 335 ? -16.922 -19.391 15.836 1 79.75 335 VAL A N 1
ATOM 2737 C CA . VAL A 1 335 ? -17.141 -18.188 16.625 1 79.75 335 VAL A CA 1
ATOM 2738 C C . VAL A 1 335 ? -18.625 -18 16.891 1 79.75 335 VAL A C 1
ATOM 2740 O O . VAL A 1 335 ? -19.438 -18.016 15.953 1 79.75 335 VAL A O 1
ATOM 2743 N N . GLU A 1 336 ? -19 -17.938 18.141 1 76.19 336 GLU A N 1
ATOM 2744 C CA . GLU A 1 336 ? -20.375 -17.703 18.547 1 76.19 336 GLU A CA 1
ATOM 2745 C C . GLU A 1 336 ? -20.625 -16.25 18.922 1 76.19 336 GLU A C 1
ATOM 2747 O O . GLU A 1 336 ? -20.547 -15.875 20.094 1 76.19 336 GLU A O 1
ATOM 2752 N N . VAL A 1 337 ? -20.484 -15.422 17.875 1 68.31 337 VAL A N 1
ATOM 2753 C CA . VAL A 1 337 ? -20.688 -14.016 18.203 1 68.31 337 VAL A CA 1
ATOM 2754 C C . VAL A 1 337 ? -21.906 -13.484 17.438 1 68.31 337 VAL A C 1
ATOM 2756 O O . VAL A 1 337 ? -22.078 -13.805 16.25 1 68.31 337 VAL A O 1
ATOM 2759 N N . GLY A 1 338 ? -22.734 -12.789 18.188 1 70.38 338 GLY A N 1
ATOM 2760 C CA . GLY A 1 338 ? -23.906 -12.18 17.578 1 70.38 338 GLY A CA 1
ATOM 2761 C C . GLY A 1 338 ? -23.609 -10.875 16.859 1 70.38 338 GLY A C 1
ATOM 2762 O O . GLY A 1 338 ? -22.719 -10.82 16.016 1 70.38 338 GLY A O 1
ATOM 2763 N N . SER A 1 339 ? -24.297 -9.82 17.219 1 70.06 339 SER A N 1
ATOM 2764 C CA . SER A 1 339 ? -24.25 -8.523 16.562 1 70.06 339 SER A CA 1
ATOM 2765 C C . SER A 1 339 ? -22.906 -7.852 16.75 1 70.06 339 SER A C 1
ATOM 2767 O O . SER A 1 339 ? -22.516 -6.988 15.961 1 70.06 339 SER A O 1
ATOM 2769 N N . GLU A 1 340 ? -22.188 -8.312 17.672 1 73 340 GLU A N 1
ATOM 2770 C CA . GLU A 1 340 ? -20.906 -7.699 18 1 73 340 GLU A CA 1
ATOM 2771 C C . GLU A 1 340 ? -19.891 -7.945 16.891 1 73 340 GLU A C 1
ATOM 2773 O O . GLU A 1 340 ? -18.875 -7.25 16.797 1 73 340 GLU A O 1
ATOM 2778 N N . LEU A 1 341 ? -20.219 -8.852 16.062 1 75.56 341 LEU A N 1
ATOM 2779 C CA . LEU A 1 341 ? -19.359 -9.133 14.922 1 75.56 341 LEU A CA 1
ATOM 2780 C C . LEU A 1 341 ? -19.375 -7.98 13.93 1 75.56 341 LEU A C 1
ATOM 2782 O O . LEU A 1 341 ? -18.391 -7.719 13.25 1 75.56 341 LEU A O 1
ATOM 2786 N N . TYR A 1 342 ? -20.484 -7.203 14.055 1 75.69 342 TYR A N 1
ATOM 2787 C CA . TYR A 1 342 ? -20.688 -6.211 13 1 75.69 342 TYR A CA 1
ATOM 2788 C C . TYR A 1 342 ? -20.656 -4.797 13.578 1 75.69 342 TYR A C 1
ATOM 2790 O O . TYR A 1 342 ? -20.516 -3.822 12.836 1 75.69 342 TYR A O 1
ATOM 2798 N N . ASN A 1 343 ? -20.734 -4.762 14.852 1 79.75 343 ASN A N 1
ATOM 2799 C CA . ASN A 1 343 ? -20.969 -3.439 15.422 1 79.75 343 ASN A CA 1
ATOM 2800 C C . ASN A 1 343 ? -19.953 -3.107 16.516 1 79.75 343 ASN A C 1
ATOM 2802 O O . ASN A 1 343 ? -19.609 -3.959 17.328 1 79.75 343 ASN A O 1
ATOM 2806 N N . ASP A 1 344 ? -19.406 -1.945 16.406 1 85 344 ASP A N 1
ATOM 2807 C CA . ASP A 1 344 ? -18.594 -1.308 17.438 1 85 344 ASP A CA 1
ATOM 2808 C C . ASP A 1 344 ? -18.688 0.213 17.359 1 85 344 ASP A C 1
ATOM 2810 O O . ASP A 1 344 ? -19.547 0.747 16.641 1 85 344 ASP A O 1
ATOM 2814 N N . ALA A 1 345 ? -17.969 0.894 18.172 1 83.75 345 ALA A N 1
ATOM 2815 C CA . ALA A 1 345 ? -18.078 2.35 18.25 1 83.75 345 ALA A CA 1
ATOM 2816 C C . ALA A 1 345 ? -17.766 2.984 16.891 1 83.75 345 ALA A C 1
ATOM 2818 O O . ALA A 1 345 ? -18.25 4.074 16.594 1 83.75 345 ALA A O 1
ATOM 2819 N N . GLU A 1 346 ? -17.078 2.33 16.016 1 89.44 346 GLU A N 1
ATOM 2820 C CA . GLU A 1 346 ? -16.578 2.918 14.781 1 89.44 346 GLU A CA 1
ATOM 2821 C C . GLU A 1 346 ? -17.422 2.492 13.586 1 89.44 346 GLU A C 1
ATOM 2823 O O . GLU A 1 346 ? -17.391 3.129 12.531 1 89.44 346 GLU A O 1
ATOM 2828 N N . SER A 1 347 ? -18.172 1.47 13.695 1 85.31 347 SER A N 1
ATOM 2829 C CA . SER A 1 347 ? -19.062 0.996 12.633 1 85.31 347 SER A CA 1
ATOM 2830 C C . SER A 1 347 ? -20.281 1.901 12.484 1 85.31 347 SER A C 1
ATOM 2832 O O . SER A 1 347 ? -20.844 2.355 13.477 1 85.31 347 SER A O 1
ATOM 2834 N N . SER A 1 348 ? -20.656 2.176 11.148 1 83.5 348 SER A N 1
ATOM 2835 C CA . SER A 1 348 ? -21.797 3.076 11.008 1 83.5 348 SER A CA 1
ATOM 2836 C C . SER A 1 348 ? -22.609 2.729 9.773 1 83.5 348 SER A C 1
ATOM 2838 O O . SER A 1 348 ? -23.672 3.33 9.531 1 83.5 348 SER A O 1
ATOM 2840 N N . THR A 1 349 ? -22.188 1.827 8.961 1 78.94 349 THR A N 1
ATOM 2841 C CA . THR A 1 349 ? -22.891 1.563 7.711 1 78.94 349 THR A CA 1
ATOM 2842 C C . THR A 1 349 ? -23.578 0.204 7.758 1 78.94 349 THR A C 1
ATOM 2844 O O . THR A 1 349 ? -24.156 -0.241 6.762 1 78.94 349 THR A O 1
ATOM 2847 N N . THR A 1 350 ? -23.5 -0.429 8.844 1 76.94 350 THR A N 1
ATOM 2848 C CA . THR A 1 350 ? -24.156 -1.717 8.992 1 76.94 350 THR A CA 1
ATOM 2849 C C . THR A 1 350 ? -25.594 -1.53 9.516 1 76.94 350 THR A C 1
ATOM 2851 O O . THR A 1 350 ? -25.891 -0.543 10.188 1 76.94 350 THR A O 1
ATOM 2854 N N . MET B 1 1 ? 9.797 -29.938 -8.836 1 94.75 1 MET B N 1
ATOM 2855 C CA . MET B 1 1 ? 9.836 -28.672 -8.094 1 94.75 1 MET B CA 1
ATOM 2856 C C . MET B 1 1 ? 10.508 -28.859 -6.738 1 94.75 1 MET B C 1
ATOM 2858 O O . MET B 1 1 ? 11.383 -28.078 -6.359 1 94.75 1 MET B O 1
ATOM 2862 N N . LYS B 1 2 ? 10.195 -29.922 -6.012 1 94.5 2 LYS B N 1
ATOM 2863 C CA . LYS B 1 2 ? 10.773 -30.156 -4.691 1 94.5 2 LYS B CA 1
ATOM 2864 C C . LYS B 1 2 ? 12.281 -30.375 -4.789 1 94.5 2 LYS B C 1
ATOM 2866 O O . LYS B 1 2 ? 13.039 -29.891 -3.951 1 94.5 2 LYS B O 1
ATOM 2871 N N . ASP B 1 3 ? 12.656 -31.109 -5.805 1 96.25 3 ASP B N 1
ATOM 2872 C CA . ASP B 1 3 ? 14.078 -31.391 -6.008 1 96.25 3 ASP B CA 1
ATOM 2873 C C . ASP B 1 3 ? 14.844 -30.094 -6.316 1 96.25 3 ASP B C 1
ATOM 2875 O O . ASP B 1 3 ? 15.93 -29.875 -5.777 1 96.25 3 ASP B O 1
ATOM 2879 N N . LEU B 1 4 ? 14.312 -29.25 -7.176 1 97.62 4 LEU B N 1
ATOM 2880 C CA . LEU B 1 4 ? 14.93 -27.969 -7.504 1 97.62 4 LEU B CA 1
ATOM 2881 C C . LEU B 1 4 ? 15.047 -27.094 -6.262 1 97.62 4 LEU B C 1
ATOM 2883 O O . LEU B 1 4 ? 16.078 -26.422 -6.059 1 97.62 4 LEU B O 1
ATOM 2887 N N . LEU B 1 5 ? 14.016 -27.125 -5.492 1 98 5 LEU B N 1
ATOM 2888 C CA . LEU B 1 5 ? 13.984 -26.344 -4.266 1 98 5 LEU B CA 1
ATOM 2889 C C . LEU B 1 5 ? 15.125 -26.734 -3.338 1 98 5 LEU B C 1
ATOM 2891 O O . LEU B 1 5 ? 15.82 -25.875 -2.797 1 98 5 LEU B O 1
ATOM 2895 N N . GLU B 1 6 ? 15.328 -28 -3.152 1 98 6 GLU B N 1
ATOM 2896 C CA . GLU B 1 6 ? 16.391 -28.5 -2.273 1 98 6 GLU B CA 1
ATOM 2897 C C . GLU B 1 6 ? 17.766 -28.125 -2.805 1 98 6 GLU B C 1
ATOM 2899 O O . GLU B 1 6 ? 18.656 -27.781 -2.033 1 98 6 GLU B O 1
ATOM 2904 N N . LYS B 1 7 ? 17.938 -28.203 -4.094 1 98.44 7 LYS B N 1
ATOM 2905 C CA . LYS B 1 7 ? 19.219 -27.859 -4.699 1 98.44 7 LYS B CA 1
ATOM 2906 C C . LYS B 1 7 ? 19.531 -26.375 -4.516 1 98.44 7 LYS B C 1
ATOM 2908 O O . LYS B 1 7 ? 20.688 -26 -4.273 1 98.44 7 LYS B O 1
ATOM 2913 N N . VAL B 1 8 ? 18.516 -25.5 -4.648 1 98.38 8 VAL B N 1
ATOM 2914 C CA . VAL B 1 8 ? 18.734 -24.062 -4.441 1 98.38 8 VAL B CA 1
ATOM 2915 C C . VAL B 1 8 ? 19.062 -23.797 -2.971 1 98.38 8 VAL B C 1
ATOM 2917 O O . VAL B 1 8 ? 19.922 -22.984 -2.658 1 98.38 8 VAL B O 1
ATOM 2920 N N . ARG B 1 9 ? 18.375 -24.5 -2.084 1 97.38 9 ARG B N 1
ATOM 2921 C CA . ARG B 1 9 ? 18.594 -24.344 -0.649 1 97.38 9 ARG B CA 1
ATOM 2922 C C . ARG B 1 9 ? 20.031 -24.672 -0.273 1 97.38 9 ARG B C 1
ATOM 2924 O O . ARG B 1 9 ? 20.594 -24.062 0.643 1 97.38 9 ARG B O 1
ATOM 2931 N N . GLU B 1 10 ? 20.641 -25.516 -0.964 1 97.5 10 GLU B N 1
ATOM 2932 C CA . GLU B 1 10 ? 22 -25.953 -0.686 1 97.5 10 GLU B CA 1
ATOM 2933 C C . GLU B 1 10 ? 23.016 -24.859 -1.04 1 97.5 10 GLU B C 1
ATOM 2935 O O . GLU B 1 10 ? 24.094 -24.797 -0.447 1 97.5 10 GLU B O 1
ATOM 2940 N N . VAL B 1 11 ? 22.625 -23.984 -1.949 1 96.88 11 VAL B N 1
ATOM 2941 C CA . VAL B 1 11 ? 23.656 -23.062 -2.451 1 96.88 11 VAL B CA 1
ATOM 2942 C C . VAL B 1 11 ? 23.312 -21.641 -2.033 1 96.88 11 VAL B C 1
ATOM 2944 O O . VAL B 1 11 ? 24.156 -20.75 -2.127 1 96.88 11 VAL B O 1
ATOM 2947 N N . SER B 1 12 ? 22.094 -21.406 -1.549 1 96.5 12 SER B N 1
ATOM 2948 C CA . SER B 1 12 ? 21.688 -20.047 -1.203 1 96.5 12 SER B CA 1
ATOM 2949 C C . SER B 1 12 ? 21.562 -19.875 0.307 1 96.5 12 SER B C 1
ATOM 2951 O O . SER B 1 12 ? 21.078 -20.766 1 1 96.5 12 SER B O 1
ATOM 2953 N N . GLU B 1 13 ? 21.953 -18.703 0.81 1 95.06 13 GLU B N 1
ATOM 2954 C CA . GLU B 1 13 ? 21.766 -18.344 2.217 1 95.06 13 GLU B CA 1
ATOM 2955 C C . GLU B 1 13 ? 20.438 -17.641 2.449 1 95.06 13 GLU B C 1
ATOM 2957 O O . GLU B 1 13 ? 20.078 -17.359 3.592 1 95.06 13 GLU B O 1
ATOM 2962 N N . ILE B 1 14 ? 19.719 -17.359 1.384 1 96.56 14 ILE B N 1
ATOM 2963 C CA . ILE B 1 14 ? 18.453 -16.641 1.444 1 96.56 14 ILE B CA 1
ATOM 2964 C C . ILE B 1 14 ? 17.297 -17.625 1.463 1 96.56 14 ILE B C 1
ATOM 2966 O O . ILE B 1 14 ? 17.297 -18.625 0.731 1 96.56 14 ILE B O 1
ATOM 2970 N N . PRO B 1 15 ? 16.297 -17.391 2.338 1 96.31 15 PRO B N 1
ATOM 2971 C CA . PRO B 1 15 ? 15.133 -18.281 2.32 1 96.31 15 PRO B CA 1
ATOM 2972 C C . PRO B 1 15 ? 14.531 -18.438 0.926 1 96.31 15 PRO B C 1
ATOM 2974 O O . PRO B 1 15 ? 14.289 -17.453 0.236 1 96.31 15 PRO B O 1
ATOM 2977 N N . VAL B 1 16 ? 14.352 -19.688 0.524 1 97.31 16 VAL B N 1
ATOM 2978 C CA . VAL B 1 16 ? 13.82 -19.969 -0.805 1 97.31 16 VAL B CA 1
ATOM 2979 C C . VAL B 1 16 ? 12.547 -20.812 -0.687 1 97.31 16 VAL B C 1
ATOM 2981 O O . VAL B 1 16 ? 12.469 -21.703 0.153 1 97.31 16 VAL B O 1
ATOM 2984 N N . TYR B 1 17 ? 11.562 -20.531 -1.507 1 97.94 17 TYR B N 1
ATOM 2985 C CA . TYR B 1 17 ? 10.289 -21.219 -1.586 1 97.94 17 TYR B CA 1
ATOM 2986 C C . TYR B 1 17 ? 10.016 -21.703 -3.006 1 97.94 17 TYR B C 1
ATOM 2988 O O . TYR B 1 17 ? 10.688 -21.281 -3.949 1 97.94 17 TYR B O 1
ATOM 2996 N N . GLU B 1 18 ? 9.055 -22.625 -3.152 1 97.56 18 GLU B N 1
ATOM 2997 C CA . GLU B 1 18 ? 8.625 -23.016 -4.492 1 97.56 18 GLU B CA 1
ATOM 2998 C C . GLU B 1 18 ? 8.188 -21.797 -5.309 1 97.56 18 GLU B C 1
ATOM 3000 O O . GLU B 1 18 ? 8.492 -21.703 -6.5 1 97.56 18 GLU B O 1
ATOM 3005 N N . LYS B 1 19 ? 7.531 -20.891 -4.641 1 97.94 19 LYS B N 1
ATOM 3006 C CA . LYS B 1 19 ? 7.047 -19.672 -5.293 1 97.94 19 LYS B CA 1
ATOM 3007 C C . LYS B 1 19 ? 8.203 -18.828 -5.816 1 97.94 19 LYS B C 1
ATOM 3009 O O . LYS B 1 19 ? 8.086 -18.172 -6.852 1 97.94 19 LYS B O 1
ATOM 3014 N N . SER B 1 20 ? 9.352 -18.828 -5.133 1 98.31 20 SER B N 1
ATOM 3015 C CA . SER B 1 20 ? 10.523 -18.109 -5.602 1 98.31 20 SER B CA 1
ATOM 3016 C C . SER B 1 20 ? 10.977 -18.609 -6.965 1 98.31 20 SER B C 1
ATOM 3018 O O . SER B 1 20 ? 11.266 -17.828 -7.863 1 98.31 20 SER B O 1
ATOM 3020 N N . ILE B 1 21 ? 11.016 -19.938 -7.078 1 98.56 21 ILE B N 1
ATOM 3021 C CA . ILE B 1 21 ? 11.43 -20.562 -8.328 1 98.56 21 ILE B CA 1
ATOM 3022 C C . ILE B 1 21 ? 10.406 -20.266 -9.422 1 98.56 21 ILE B C 1
ATOM 3024 O O . ILE B 1 21 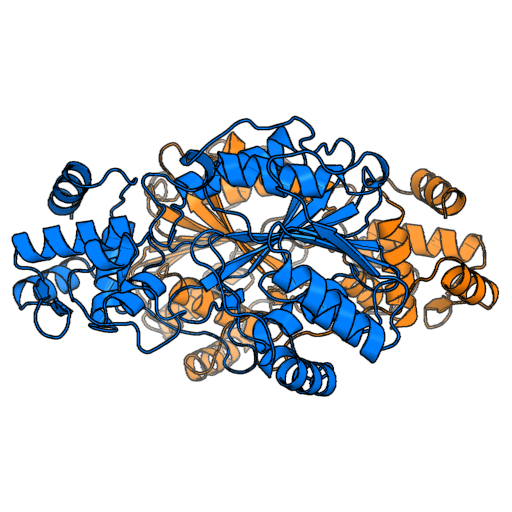? 10.773 -19.906 -10.539 1 98.56 21 ILE B O 1
ATOM 3028 N N . GLU B 1 22 ? 9.148 -20.344 -9.07 1 98.44 22 GLU B N 1
ATOM 3029 C CA . GLU B 1 22 ? 8.078 -20.016 -10 1 98.44 22 GLU B CA 1
ATOM 3030 C C . GLU B 1 22 ? 8.203 -18.594 -10.516 1 98.44 22 GLU B C 1
ATOM 3032 O O . GLU B 1 22 ? 8.047 -18.344 -11.719 1 98.44 22 GLU B O 1
ATOM 3037 N N . ASN B 1 23 ? 8.461 -17.672 -9.617 1 98.38 23 ASN B N 1
ATOM 3038 C CA . ASN B 1 23 ? 8.586 -16.266 -10 1 98.38 23 ASN B CA 1
ATOM 3039 C C . ASN B 1 23 ? 9.727 -16.047 -10.992 1 98.38 23 ASN B C 1
ATOM 3041 O O . ASN B 1 23 ? 9.586 -15.289 -11.945 1 98.38 23 ASN B O 1
ATOM 3045 N N . VAL B 1 24 ? 10.812 -16.703 -10.75 1 98.75 24 VAL B N 1
ATOM 3046 C CA . VAL B 1 24 ? 11.969 -16.562 -11.633 1 98.75 24 VAL B CA 1
ATOM 3047 C C . VAL B 1 24 ? 11.648 -17.156 -13 1 98.75 24 VAL B C 1
ATOM 3049 O O . VAL B 1 24 ? 11.875 -16.531 -14.031 1 98.75 24 VAL B O 1
ATOM 3052 N N . LEU B 1 25 ? 11.07 -18.328 -13.016 1 98.75 25 LEU B N 1
ATOM 3053 C CA . LEU B 1 25 ? 10.711 -18.984 -14.273 1 98.75 25 LEU B CA 1
ATOM 3054 C C . LEU B 1 25 ? 9.688 -18.156 -15.039 1 98.75 25 LEU B C 1
ATOM 3056 O O . LEU B 1 25 ? 9.805 -18 -16.25 1 98.75 25 LEU B O 1
ATOM 3060 N N . SER B 1 26 ? 8.703 -17.609 -14.32 1 98.44 26 SER B N 1
ATOM 3061 C CA . SER B 1 26 ? 7.699 -16.75 -14.938 1 98.44 26 SER B CA 1
ATOM 3062 C C . SER B 1 26 ? 8.336 -15.531 -15.578 1 98.44 26 SER B C 1
ATOM 3064 O O . SER B 1 26 ? 7.883 -15.07 -16.641 1 98.44 26 SER B O 1
ATOM 3066 N N . SER B 1 27 ? 9.344 -15.016 -14.984 1 98.44 27 SER B N 1
ATOM 3067 C CA . SER B 1 27 ? 10.031 -13.828 -15.484 1 98.44 27 SER B CA 1
ATOM 3068 C C . SER B 1 27 ? 10.898 -14.156 -16.688 1 98.44 27 SER B C 1
ATOM 3070 O O . SER B 1 27 ? 11.031 -13.344 -17.609 1 98.44 27 SER B O 1
ATOM 3072 N N . ILE B 1 28 ? 11.477 -15.375 -16.719 1 98.56 28 ILE B N 1
ATOM 3073 C CA . ILE B 1 28 ? 12.305 -15.797 -17.844 1 98.56 28 ILE B CA 1
ATOM 3074 C C . ILE B 1 28 ? 11.438 -15.961 -19.078 1 98.56 28 ILE B C 1
ATOM 3076 O O . ILE B 1 28 ? 11.898 -15.727 -20.203 1 98.56 28 ILE B O 1
ATOM 3080 N N . LEU B 1 29 ? 10.164 -16.281 -18.875 1 98.12 29 LEU B N 1
ATOM 3081 C CA . LEU B 1 29 ? 9.227 -16.359 -19.984 1 98.12 29 LEU B CA 1
ATOM 3082 C C . LEU B 1 29 ? 9.016 -14.992 -20.625 1 98.12 29 LEU B C 1
ATOM 3084 O O . LEU B 1 29 ? 8.656 -14.891 -21.797 1 98.12 29 LEU B O 1
ATOM 3088 N N . LEU B 1 30 ? 9.273 -13.992 -19.891 1 96.75 30 LEU B N 1
ATOM 3089 C CA . LEU B 1 30 ? 9.008 -12.625 -20.328 1 96.75 30 LEU B CA 1
ATOM 3090 C C . LEU B 1 30 ? 10.25 -12.008 -20.969 1 96.75 30 LEU B C 1
ATOM 3092 O O . LEU B 1 30 ? 10.133 -11.242 -21.922 1 96.75 30 LEU B O 1
ATOM 3096 N N . THR B 1 31 ? 11.445 -12.289 -20.453 1 97.31 31 THR B N 1
ATOM 3097 C CA . THR B 1 31 ? 12.672 -11.648 -20.922 1 97.31 31 THR B CA 1
ATOM 3098 C C . THR B 1 31 ? 13.883 -12.516 -20.594 1 97.31 31 THR B C 1
ATOM 3100 O O . THR B 1 31 ? 13.859 -13.305 -19.656 1 97.31 31 THR B O 1
ATOM 3103 N N . GLY B 1 32 ? 14.906 -12.352 -21.406 1 97.62 32 GLY B N 1
ATOM 3104 C CA . GLY B 1 32 ? 16.172 -13.023 -21.141 1 97.62 32 GLY B CA 1
ATOM 3105 C C . GLY B 1 32 ? 17.172 -12.141 -20.438 1 97.62 32 GLY B C 1
ATOM 3106 O O . GLY B 1 32 ? 18.297 -12.57 -20.172 1 97.62 32 GLY B O 1
ATOM 3107 N N . ASP B 1 33 ? 16.797 -10.883 -20.141 1 97.56 33 ASP B N 1
ATOM 3108 C CA . ASP B 1 33 ? 17.672 -9.922 -19.484 1 97.56 33 ASP B CA 1
ATOM 3109 C C . ASP B 1 33 ? 17.719 -10.172 -17.969 1 97.56 33 ASP B C 1
ATOM 3111 O O . ASP B 1 33 ? 16.703 -10.117 -17.297 1 97.56 33 ASP B O 1
ATOM 3115 N N . PHE B 1 34 ? 18.922 -10.43 -17.453 1 97.94 34 PHE B N 1
ATOM 3116 C CA . PHE B 1 34 ? 19.094 -10.812 -16.062 1 97.94 34 PHE B CA 1
ATOM 3117 C C . PHE B 1 34 ? 18.531 -9.742 -15.133 1 97.94 34 PHE B C 1
ATOM 3119 O O . PHE B 1 34 ? 17.812 -10.047 -14.188 1 97.94 34 PHE B O 1
ATOM 3126 N N . TRP B 1 35 ? 18.859 -8.477 -15.406 1 97.31 35 TRP B N 1
ATOM 3127 C CA . TRP B 1 35 ? 18.453 -7.383 -14.539 1 97.31 35 TRP B CA 1
ATOM 3128 C C . TRP B 1 35 ? 16.938 -7.242 -14.516 1 97.31 35 TRP B C 1
ATOM 3130 O O . TRP B 1 35 ? 16.344 -7.023 -13.461 1 97.31 35 TRP B O 1
ATOM 3140 N N . LYS B 1 36 ? 16.297 -7.457 -15.594 1 97.81 36 LYS B N 1
ATOM 3141 C CA . LYS B 1 36 ? 14.836 -7.387 -15.68 1 97.81 36 LYS B CA 1
ATOM 3142 C C . LYS B 1 36 ? 14.188 -8.594 -15.008 1 97.81 36 LYS B C 1
ATOM 3144 O O . LYS B 1 36 ? 13.102 -8.484 -14.438 1 97.81 36 LYS B O 1
ATOM 3149 N N . ILE B 1 37 ? 14.867 -9.766 -15.094 1 98.38 37 ILE B N 1
ATOM 3150 C CA . ILE B 1 37 ? 14.367 -10.953 -14.406 1 98.38 37 ILE B CA 1
ATOM 3151 C C . ILE B 1 37 ? 14.336 -10.695 -12.898 1 98.38 37 ILE B C 1
ATOM 3153 O O . ILE B 1 37 ? 13.375 -11.062 -12.219 1 98.38 37 ILE B O 1
ATOM 3157 N N . VAL B 1 38 ? 15.359 -9.992 -12.383 1 98.25 38 VAL B N 1
ATOM 3158 C CA . VAL B 1 38 ? 15.406 -9.625 -10.969 1 98.25 38 VAL B CA 1
ATOM 3159 C C . VAL B 1 38 ? 14.25 -8.688 -10.633 1 98.25 38 VAL B C 1
ATOM 3161 O O . VAL B 1 38 ? 13.539 -8.898 -9.648 1 98.25 38 VAL B O 1
ATOM 3164 N N . GLU B 1 39 ? 14.008 -7.746 -11.469 1 97.44 39 GLU B N 1
ATOM 3165 C CA . GLU B 1 39 ? 12.938 -6.781 -11.258 1 97.44 39 GLU B CA 1
ATOM 3166 C C . GLU B 1 39 ? 11.578 -7.473 -11.219 1 97.44 39 GLU B C 1
ATOM 3168 O O . GLU B 1 39 ? 10.805 -7.277 -10.273 1 97.44 39 GLU B O 1
ATOM 3173 N N . TYR B 1 40 ? 11.312 -8.367 -12.188 1 97.44 40 TYR B N 1
ATOM 3174 C CA . TYR B 1 40 ? 9.969 -8.914 -12.367 1 97.44 40 TYR B CA 1
ATOM 3175 C C . TYR B 1 40 ? 9.703 -10.047 -11.383 1 97.44 40 TYR B C 1
ATOM 3177 O O . TYR B 1 40 ? 8.562 -10.258 -10.969 1 97.44 40 TYR B O 1
ATOM 3185 N N . SER B 1 41 ? 10.734 -10.758 -10.992 1 97.94 41 SER B N 1
ATOM 3186 C CA . SER B 1 41 ? 10.539 -11.875 -10.062 1 97.94 41 SER B CA 1
ATOM 3187 C C . SER B 1 41 ? 10.234 -11.375 -8.656 1 97.94 41 SER B C 1
ATOM 3189 O O . SER B 1 41 ? 9.641 -12.094 -7.852 1 97.94 41 SER B O 1
ATOM 3191 N N . GLU B 1 42 ? 10.695 -10.18 -8.336 1 96.75 42 GLU B N 1
ATOM 3192 C CA . GLU B 1 42 ? 10.586 -9.602 -7 1 96.75 42 GLU B CA 1
ATOM 3193 C C . GLU B 1 42 ? 11.195 -10.523 -5.945 1 96.75 42 GLU B C 1
ATOM 3195 O O . GLU B 1 42 ? 10.57 -10.797 -4.918 1 96.75 42 GLU B O 1
ATOM 3200 N N . GLU B 1 43 ? 12.352 -11.094 -6.309 1 98.19 43 GLU B N 1
ATOM 3201 C CA . GLU B 1 43 ? 13.219 -11.844 -5.398 1 98.19 43 GLU B CA 1
ATOM 3202 C C . GLU B 1 43 ? 14.586 -11.188 -5.27 1 98.19 43 GLU B C 1
ATOM 3204 O O . GLU B 1 43 ? 15.031 -10.492 -6.184 1 98.19 43 GLU B O 1
ATOM 3209 N N . PRO B 1 44 ? 15.219 -11.328 -4.086 1 97.94 44 PRO B N 1
ATOM 3210 C CA . PRO B 1 44 ? 16.547 -10.734 -3.961 1 97.94 44 PRO B CA 1
ATOM 3211 C C . PRO B 1 44 ? 17.516 -11.203 -5.059 1 97.94 44 PRO B C 1
ATOM 3213 O O . PRO B 1 44 ? 17.516 -12.375 -5.426 1 97.94 44 PRO B O 1
ATOM 3216 N N . LEU B 1 45 ? 18.328 -10.305 -5.555 1 97.88 45 LEU B N 1
ATOM 3217 C CA . LEU B 1 45 ? 19.203 -10.547 -6.699 1 97.88 45 LEU B CA 1
ATOM 3218 C C . LEU B 1 45 ? 20.094 -11.758 -6.449 1 97.88 45 LEU B C 1
ATOM 3220 O O . LEU B 1 45 ? 20.203 -12.641 -7.305 1 97.88 45 LEU B O 1
ATOM 3224 N N . PRO B 1 46 ? 20.719 -11.922 -5.242 1 97.94 46 PRO B N 1
ATOM 3225 C CA . PRO B 1 46 ? 21.562 -13.109 -5.031 1 97.94 46 PRO B CA 1
ATOM 3226 C C . PRO B 1 46 ? 20.766 -14.414 -5.137 1 97.94 46 PRO B C 1
ATOM 3228 O O . PRO B 1 46 ? 21.297 -15.414 -5.633 1 97.94 46 PRO B O 1
ATOM 3231 N N . LEU B 1 47 ? 19.547 -14.406 -4.688 1 98.5 47 LEU B N 1
ATOM 3232 C CA . LEU B 1 47 ? 18.703 -15.594 -4.773 1 98.5 47 LEU B CA 1
ATOM 3233 C C . LEU B 1 47 ? 18.359 -15.914 -6.223 1 98.5 47 LEU B C 1
ATOM 3235 O O . LEU B 1 47 ? 18.375 -17.078 -6.629 1 98.5 47 LEU B O 1
ATOM 3239 N N . VAL B 1 48 ? 18.047 -14.898 -7.004 1 98.75 48 VAL B N 1
ATOM 3240 C CA . VAL B 1 48 ? 17.734 -15.086 -8.422 1 98.75 48 VAL B CA 1
ATOM 3241 C C . VAL B 1 48 ? 18.938 -15.711 -9.133 1 98.75 48 VAL B C 1
ATOM 3243 O O . VAL B 1 48 ? 18.781 -16.641 -9.922 1 98.75 48 VAL B O 1
ATOM 3246 N N . ALA B 1 49 ? 20.125 -15.172 -8.844 1 98.38 49 ALA B N 1
ATOM 3247 C CA . ALA B 1 49 ? 21.344 -15.703 -9.438 1 98.38 49 ALA B CA 1
ATOM 3248 C C . ALA B 1 49 ? 21.531 -17.172 -9.078 1 98.38 49 ALA B C 1
ATOM 3250 O O . ALA B 1 49 ? 21.844 -18 -9.945 1 98.38 49 ALA B O 1
ATOM 3251 N N . ASP B 1 50 ? 21.328 -17.531 -7.816 1 98.5 50 ASP B N 1
ATOM 3252 C CA . ASP B 1 50 ? 21.453 -18.922 -7.359 1 98.5 50 ASP B CA 1
ATOM 3253 C C . ASP B 1 50 ? 20.438 -19.828 -8.062 1 98.5 50 ASP B C 1
ATOM 3255 O O . ASP B 1 50 ? 20.781 -20.938 -8.477 1 98.5 50 ASP B O 1
ATOM 3259 N N . ILE B 1 51 ? 19.219 -19.375 -8.203 1 98.81 51 ILE B N 1
ATOM 3260 C CA . ILE B 1 51 ? 18.172 -20.156 -8.852 1 98.81 51 ILE B CA 1
ATOM 3261 C C . ILE B 1 51 ? 18.547 -20.406 -10.312 1 98.81 51 ILE B C 1
ATOM 3263 O O . ILE B 1 51 ? 18.453 -21.547 -10.797 1 98.81 51 ILE B O 1
ATOM 3267 N N . ILE B 1 52 ? 19 -19.375 -11.008 1 98.75 52 ILE B N 1
ATOM 3268 C CA . ILE B 1 52 ? 19.328 -19.484 -12.422 1 98.75 52 ILE B CA 1
ATOM 3269 C C . ILE B 1 52 ? 20.5 -20.453 -12.594 1 98.75 52 ILE B C 1
ATOM 3271 O O . ILE B 1 52 ? 20.5 -21.266 -13.523 1 98.75 52 ILE B O 1
ATOM 3275 N N . ARG B 1 53 ? 21.469 -20.406 -11.711 1 97.94 53 ARG B N 1
ATOM 3276 C CA . ARG B 1 53 ? 22.594 -21.328 -11.758 1 97.94 53 ARG B CA 1
ATOM 3277 C C . ARG B 1 53 ? 22.141 -22.766 -11.625 1 97.94 53 ARG B C 1
ATOM 3279 O O . ARG B 1 53 ? 22.609 -23.641 -12.352 1 97.94 53 ARG B O 1
ATOM 3286 N N . VAL B 1 54 ? 21.297 -23.062 -10.703 1 98.69 54 VAL B N 1
ATOM 3287 C CA . VAL B 1 54 ? 20.781 -24.406 -10.484 1 98.69 54 VAL B CA 1
ATOM 3288 C C . VAL B 1 54 ? 19.969 -24.844 -11.703 1 98.69 54 VAL B C 1
ATOM 3290 O O . VAL B 1 54 ? 20.078 -26 -12.148 1 98.69 54 VAL B O 1
ATOM 3293 N N . LEU B 1 55 ? 19.156 -23.938 -12.273 1 98.81 55 LEU B N 1
ATOM 3294 C CA . LEU B 1 55 ? 18.359 -24.25 -13.461 1 98.81 55 LEU B CA 1
ATOM 3295 C C . LEU B 1 55 ? 19.266 -24.609 -14.641 1 98.81 55 LEU B C 1
ATOM 3297 O O . LEU B 1 55 ? 18.953 -25.516 -15.406 1 98.81 55 LEU B O 1
ATOM 3301 N N . GLU B 1 56 ? 20.359 -23.875 -14.758 1 98.62 56 GLU B N 1
ATOM 3302 C CA . GLU B 1 56 ? 21.312 -24.156 -15.82 1 98.62 56 GLU B CA 1
ATOM 3303 C C . GLU B 1 56 ? 21.969 -25.531 -15.625 1 98.62 56 GLU B C 1
ATOM 3305 O O . GLU B 1 56 ? 22.062 -26.312 -16.578 1 98.62 56 GLU B O 1
ATOM 3310 N N . LYS B 1 57 ? 22.391 -25.797 -14.43 1 98.25 57 LYS B N 1
ATOM 3311 C CA . LYS B 1 57 ? 23.031 -27.062 -14.094 1 98.25 57 LYS B CA 1
ATOM 3312 C C . LYS B 1 57 ? 22.078 -28.234 -14.375 1 98.25 57 LYS B C 1
ATOM 3314 O O . LYS B 1 57 ? 22.531 -29.312 -14.797 1 98.25 57 LYS B O 1
ATOM 3319 N N . GLU B 1 58 ? 20.797 -28.047 -14.156 1 98.31 58 GLU B N 1
ATOM 3320 C CA . GLU B 1 58 ? 19.797 -29.094 -14.352 1 98.31 58 GLU B CA 1
ATOM 3321 C C . GLU B 1 58 ? 19.312 -29.141 -15.797 1 98.31 58 GLU B C 1
ATOM 3323 O O . GLU B 1 58 ? 18.453 -29.953 -16.141 1 98.31 58 GLU B O 1
ATOM 3328 N N . GLY B 1 59 ? 19.781 -28.188 -16.641 1 98.31 59 GLY B N 1
ATOM 3329 C CA . GLY B 1 59 ? 19.5 -28.203 -18.078 1 98.31 59 GLY B CA 1
ATOM 3330 C C . GLY B 1 59 ? 18.172 -27.547 -18.422 1 98.31 59 GLY B C 1
ATOM 3331 O O . GLY B 1 59 ? 17.672 -27.719 -19.531 1 98.31 59 GLY B O 1
ATOM 3332 N N . LEU B 1 60 ? 17.594 -26.797 -17.516 1 98.69 60 LEU B N 1
ATOM 3333 C CA . LEU B 1 60 ? 16.312 -26.172 -17.75 1 98.69 60 LEU B CA 1
ATOM 3334 C C . LEU B 1 60 ? 16.484 -24.828 -18.453 1 98.69 60 LEU B C 1
ATOM 3336 O O . LEU B 1 60 ? 15.562 -24.344 -19.125 1 98.69 60 LEU B O 1
ATOM 3340 N N . VAL B 1 61 ? 17.672 -24.156 -18.25 1 98.56 61 VAL B N 1
ATOM 3341 C CA . VAL B 1 61 ? 17.969 -22.891 -18.891 1 98.56 61 VAL B CA 1
ATOM 3342 C C . VAL B 1 61 ? 19.359 -22.938 -19.531 1 98.56 61 VAL B C 1
ATOM 3344 O O . VAL B 1 61 ? 20.203 -23.734 -19.125 1 98.56 61 VAL B O 1
ATOM 3347 N N . LYS B 1 62 ? 19.531 -22.156 -20.562 1 98.44 62 LYS B N 1
ATOM 3348 C CA . LYS B 1 62 ? 20.844 -21.906 -21.188 1 98.44 62 LYS B CA 1
ATOM 3349 C C . LYS B 1 62 ? 21.203 -20.438 -21.156 1 98.44 62 LYS B C 1
ATOM 3351 O O . LYS B 1 62 ? 20.328 -19.578 -21.344 1 98.44 62 LYS B O 1
ATOM 3356 N N . ILE B 1 63 ? 22.484 -20.156 -20.906 1 97.62 63 ILE B N 1
ATOM 3357 C CA . ILE B 1 63 ? 22.953 -18.781 -20.781 1 97.62 63 ILE B CA 1
ATOM 3358 C C . ILE B 1 63 ? 23.938 -18.484 -21.922 1 97.62 63 ILE B C 1
ATOM 3360 O O . ILE B 1 63 ? 25 -19.094 -22.016 1 97.62 63 ILE B O 1
ATOM 3364 N N . GLU B 1 64 ? 23.609 -17.609 -22.766 1 94.12 64 GLU B N 1
ATOM 3365 C CA . GLU B 1 64 ? 24.453 -17.062 -23.828 1 94.12 64 GLU B CA 1
ATOM 3366 C C . GLU B 1 64 ? 24.469 -15.531 -23.766 1 94.12 64 GLU B C 1
ATOM 3368 O O . GLU B 1 64 ? 24.797 -14.945 -22.734 1 94.12 64 GLU B O 1
ATOM 3373 N N . ASP B 1 65 ? 23.938 -14.914 -24.734 1 93.5 65 ASP B N 1
ATOM 3374 C CA . ASP B 1 65 ? 23.797 -13.461 -24.688 1 93.5 65 ASP B CA 1
ATOM 3375 C C . ASP B 1 65 ? 22.562 -13.055 -23.875 1 93.5 65 ASP B C 1
ATOM 3377 O O . ASP B 1 65 ? 22.438 -11.898 -23.469 1 93.5 65 ASP B O 1
ATOM 3381 N N . GLU B 1 66 ? 21.734 -14.047 -23.656 1 96.88 66 GLU B N 1
ATOM 3382 C CA . GLU B 1 66 ? 20.547 -13.906 -22.812 1 96.88 66 GLU B CA 1
ATOM 3383 C C . GLU B 1 66 ? 20.219 -15.219 -22.109 1 96.88 66 GLU B C 1
ATOM 3385 O O . GLU B 1 66 ? 20.828 -16.25 -22.406 1 96.88 66 GLU B O 1
ATOM 3390 N N . ILE B 1 67 ? 19.359 -15.227 -21.156 1 98.44 67 ILE B N 1
ATOM 3391 C CA . ILE B 1 67 ? 18.875 -16.406 -20.453 1 98.44 67 ILE B CA 1
ATOM 3392 C C . ILE B 1 67 ? 17.641 -16.969 -21.156 1 98.44 67 ILE B C 1
ATOM 3394 O O . ILE B 1 67 ? 16.656 -16.234 -21.359 1 98.44 67 ILE B O 1
ATOM 3398 N N . LYS B 1 68 ? 17.703 -18.188 -21.531 1 98.06 68 LYS B N 1
ATOM 3399 C CA . LYS B 1 68 ? 16.594 -18.781 -22.281 1 98.06 68 LYS B CA 1
ATOM 3400 C C . LYS B 1 68 ? 16.219 -20.141 -21.703 1 98.06 68 LYS B C 1
ATOM 3402 O O . LYS B 1 68 ? 17.094 -20.875 -21.203 1 98.06 68 LYS B O 1
ATOM 3407 N N . LEU B 1 69 ? 14.992 -20.469 -21.828 1 98.5 69 LEU B N 1
ATOM 3408 C CA . LEU B 1 69 ? 14.539 -21.812 -21.453 1 98.5 69 LEU B CA 1
ATOM 3409 C C . LEU B 1 69 ? 14.93 -22.828 -22.516 1 98.5 69 LEU B C 1
ATOM 3411 O O . LEU B 1 69 ? 14.852 -22.562 -23.719 1 98.5 69 LEU B O 1
ATOM 3415 N N . THR B 1 70 ? 15.398 -24.016 -22.094 1 98.5 70 THR B N 1
ATOM 3416 C CA . THR B 1 70 ? 15.617 -25.141 -23 1 98.5 70 THR B CA 1
ATOM 3417 C C . THR B 1 70 ? 14.305 -25.875 -23.281 1 98.5 70 THR B C 1
ATOM 3419 O O . THR B 1 70 ? 13.258 -25.5 -22.766 1 98.5 70 THR B O 1
ATOM 3422 N N . GLU B 1 71 ? 14.422 -26.875 -24.109 1 98.44 71 GLU B N 1
ATOM 3423 C CA . GLU B 1 71 ? 13.258 -27.719 -24.328 1 98.44 71 GLU B CA 1
ATOM 3424 C C . GLU B 1 71 ? 12.805 -28.375 -23.031 1 98.44 71 GLU B C 1
ATOM 3426 O O . GLU B 1 71 ? 11.602 -28.469 -22.766 1 98.44 71 GLU B O 1
ATOM 3431 N N . LYS B 1 72 ? 13.797 -28.781 -22.297 1 98.44 72 LYS B N 1
ATOM 3432 C CA . LYS B 1 72 ? 13.5 -29.375 -20.984 1 98.44 72 LYS B CA 1
ATOM 3433 C C . LYS B 1 72 ? 12.828 -28.359 -20.062 1 98.44 72 LYS B C 1
ATOM 3435 O O . LYS B 1 72 ? 11.906 -28.703 -19.328 1 98.44 72 LYS B O 1
ATOM 3440 N N . GLY B 1 73 ? 13.305 -27.109 -20.141 1 98.44 73 GLY B N 1
ATOM 3441 C CA . GLY B 1 73 ? 12.719 -26.047 -19.344 1 98.44 73 GLY B CA 1
ATOM 3442 C C . GLY B 1 73 ? 11.281 -25.734 -19.719 1 98.44 73 GLY B C 1
ATOM 3443 O O . GLY B 1 73 ? 10.438 -25.562 -18.844 1 98.44 73 GLY B O 1
ATOM 3444 N N . LEU B 1 74 ? 11.023 -25.75 -20.984 1 98.31 74 LEU B N 1
ATOM 3445 C CA . LEU B 1 74 ? 9.672 -25.484 -21.469 1 98.31 74 LEU B CA 1
ATOM 3446 C C . LEU B 1 74 ? 8.719 -26.609 -21.047 1 98.31 74 LEU B C 1
ATOM 3448 O O . LEU B 1 74 ? 7.574 -26.344 -20.688 1 98.31 74 LEU B O 1
ATOM 3452 N N . SER B 1 75 ? 9.211 -27.828 -21.109 1 98.25 75 SER B N 1
ATOM 3453 C CA . SER B 1 75 ? 8.406 -28.969 -20.656 1 98.25 75 SER B CA 1
ATOM 3454 C C . SER B 1 75 ? 8.094 -28.875 -19.172 1 98.25 75 SER B C 1
ATOM 3456 O O . SER B 1 75 ? 7 -29.25 -18.734 1 98.25 75 SER B O 1
ATOM 3458 N N . PHE B 1 76 ? 9.086 -28.438 -18.422 1 98.06 76 PHE B N 1
ATOM 3459 C CA . PHE B 1 76 ? 8.93 -28.266 -16.984 1 98.06 76 PHE B CA 1
ATOM 3460 C C . PHE B 1 76 ? 7.852 -27.234 -16.688 1 98.06 76 PHE B C 1
ATOM 3462 O O . PHE B 1 76 ? 6.977 -27.453 -15.844 1 98.06 76 PHE B O 1
ATOM 3469 N N . ILE B 1 77 ? 7.863 -26.094 -17.344 1 97.75 77 ILE B N 1
ATOM 3470 C CA . ILE B 1 77 ? 6.918 -24.984 -17.188 1 97.75 77 ILE B CA 1
ATOM 3471 C C . ILE B 1 77 ? 5.504 -25.469 -17.5 1 97.75 77 ILE B C 1
ATOM 3473 O O . ILE B 1 77 ? 4.555 -25.156 -16.781 1 97.75 77 ILE B O 1
ATOM 3477 N N . LYS B 1 78 ? 5.402 -26.219 -18.516 1 97.25 78 LYS B N 1
ATOM 3478 C CA . LYS B 1 78 ? 4.105 -26.766 -18.906 1 97.25 78 LYS B CA 1
ATOM 3479 C C . LYS B 1 78 ? 3.578 -27.75 -17.875 1 97.25 78 LYS B C 1
ATOM 3481 O O . LYS B 1 78 ? 2.398 -27.719 -17.516 1 97.25 78 LYS B O 1
ATOM 3486 N N . GLU B 1 79 ? 4.434 -28.578 -17.422 1 97.19 79 GLU B N 1
ATOM 3487 C CA . GLU B 1 79 ? 4.066 -29.594 -16.453 1 97.19 79 GLU B CA 1
ATOM 3488 C C . GLU B 1 79 ? 3.541 -28.969 -15.164 1 97.19 79 GLU B C 1
ATOM 3490 O O . GLU B 1 79 ? 2.562 -29.453 -14.594 1 97.19 79 GLU B O 1
ATOM 3495 N N . TYR B 1 80 ? 4.129 -27.859 -14.773 1 96.31 80 TYR B N 1
ATOM 3496 C CA . TYR B 1 80 ? 3.779 -27.266 -13.484 1 96.31 80 TYR B CA 1
ATOM 3497 C C . TYR B 1 80 ? 2.818 -26.094 -13.664 1 96.31 80 TYR B C 1
ATOM 3499 O O . TYR B 1 80 ? 2.449 -25.438 -12.695 1 96.31 80 TYR B O 1
ATOM 3507 N N . GLY B 1 81 ? 2.418 -25.844 -14.852 1 96.88 81 GLY B N 1
ATOM 3508 C CA . GLY B 1 81 ? 1.431 -24.812 -15.133 1 96.88 81 GLY B CA 1
ATOM 3509 C C . GLY B 1 81 ? 1.908 -23.422 -14.781 1 96.88 81 GLY B C 1
ATOM 3510 O O . GLY B 1 81 ? 1.158 -22.625 -14.211 1 96.88 81 GLY B O 1
ATOM 3511 N N . ILE B 1 82 ? 3.15 -23.109 -15.047 1 97.88 82 ILE B N 1
ATOM 3512 C CA . ILE B 1 82 ? 3.721 -21.781 -14.789 1 97.88 82 ILE B CA 1
ATOM 3513 C C . ILE B 1 82 ? 3.461 -20.875 -15.977 1 97.88 82 ILE B C 1
ATOM 3515 O O . ILE B 1 82 ? 3.723 -21.234 -17.125 1 97.88 82 ILE B O 1
ATOM 3519 N N . GLY B 1 83 ? 2.914 -19.688 -15.719 1 96.69 83 GLY B N 1
ATOM 3520 C CA . GLY B 1 83 ? 2.611 -18.75 -16.781 1 96.69 83 GLY B CA 1
ATOM 3521 C C . GLY B 1 83 ? 3.557 -17.562 -16.828 1 96.69 83 GLY B C 1
ATOM 3522 O O . GLY B 1 83 ? 4.359 -17.375 -15.906 1 96.69 83 GLY B O 1
ATOM 3523 N N . LYS B 1 84 ? 3.402 -16.859 -17.891 1 96.44 84 LYS B N 1
ATOM 3524 C CA . LYS B 1 84 ? 4.195 -15.656 -18.078 1 96.44 84 LYS B CA 1
ATOM 3525 C C . LYS B 1 84 ? 3.75 -14.555 -17.125 1 96.44 84 LYS B C 1
ATOM 3527 O O . LYS B 1 84 ? 2.553 -14.352 -16.906 1 96.44 84 LYS B O 1
ATOM 3532 N N . LYS B 1 85 ? 4.766 -13.844 -16.578 1 94.44 85 LYS B N 1
ATOM 3533 C CA . LYS B 1 85 ? 4.465 -12.727 -15.695 1 94.44 85 LYS B CA 1
ATOM 3534 C C . LYS B 1 85 ? 3.656 -11.656 -16.422 1 94.44 85 LYS B C 1
ATOM 3536 O O . LYS B 1 85 ? 3.938 -11.344 -17.578 1 94.44 85 LYS B O 1
ATOM 3541 N N . GLU B 1 86 ? 2.635 -11.109 -15.68 1 93.75 86 GLU B N 1
ATOM 3542 C CA . GLU B 1 86 ? 1.8 -10.062 -16.25 1 93.75 86 GLU B CA 1
ATOM 3543 C C . GLU B 1 86 ? 2.186 -8.688 -15.711 1 93.75 86 GLU B C 1
ATOM 3545 O O . GLU B 1 86 ? 2.248 -8.492 -14.492 1 93.75 86 GLU B O 1
ATOM 3550 N N . ILE B 1 87 ? 2.426 -7.789 -16.672 1 93.19 87 ILE B N 1
ATOM 3551 C CA . ILE B 1 87 ? 2.768 -6.422 -16.297 1 93.19 87 ILE B CA 1
ATOM 3552 C C . ILE B 1 87 ? 1.587 -5.496 -16.578 1 93.19 87 ILE B C 1
ATOM 3554 O O . ILE B 1 87 ? 1.302 -5.18 -17.734 1 93.19 87 ILE B O 1
ATOM 3558 N N . ASN B 1 88 ? 0.876 -5.035 -15.562 1 96.06 88 ASN B N 1
ATOM 3559 C CA . ASN B 1 88 ? -0.298 -4.18 -15.703 1 96.06 88 ASN B CA 1
ATOM 3560 C C . ASN B 1 88 ? -0.112 -2.852 -14.977 1 96.06 88 ASN B C 1
ATOM 3562 O O . ASN B 1 88 ? -1.012 -2.395 -14.266 1 96.06 88 ASN B O 1
ATOM 3566 N N . VAL B 1 89 ? 1.021 -2.277 -15.125 1 97.38 89 VAL B N 1
ATOM 3567 C CA . VAL B 1 89 ? 1.334 -1.016 -14.461 1 97.38 89 VAL B CA 1
ATOM 3568 C C . VAL B 1 89 ? 0.667 0.139 -15.211 1 97.38 89 VAL B C 1
ATOM 3570 O O . VAL B 1 89 ? 0.714 0.202 -16.438 1 97.38 89 VAL B O 1
ATOM 3573 N N . CYS B 1 90 ? 0.039 1.066 -14.539 1 98.06 90 CYS B N 1
ATOM 3574 C CA . CYS B 1 90 ? -0.562 2.248 -15.148 1 98.06 90 CYS B CA 1
ATOM 3575 C C . CYS B 1 90 ? 0.496 3.105 -15.836 1 98.06 90 CYS B C 1
ATOM 3577 O O . CYS B 1 90 ? 1.465 3.527 -15.195 1 98.06 90 CYS B O 1
ATOM 3579 N N . GLU B 1 91 ? 0.301 3.484 -16.984 1 95.56 91 GLU B N 1
ATOM 3580 C CA . GLU B 1 91 ? 1.298 4.211 -17.766 1 95.56 91 GLU B CA 1
ATOM 3581 C C . GLU B 1 91 ? 1.272 5.703 -17.438 1 95.56 91 GLU B C 1
ATOM 3583 O O . GLU B 1 91 ? 2.258 6.41 -17.656 1 95.56 91 GLU B O 1
ATOM 3588 N N . CYS B 1 92 ? 0.159 6.188 -16.875 1 96.25 92 CYS B N 1
ATOM 3589 C CA . CYS B 1 92 ? 0.021 7.609 -16.562 1 96.25 92 CYS B CA 1
ATOM 3590 C C . CYS B 1 92 ? 0.835 7.98 -15.328 1 96.25 92 CYS B C 1
ATOM 3592 O O . CYS B 1 92 ? 1.407 9.07 -15.258 1 96.25 92 CYS B O 1
ATOM 3594 N N . CYS B 1 93 ? 0.894 7.055 -14.391 1 97.94 93 CYS B N 1
ATOM 3595 C CA . CYS B 1 93 ? 1.534 7.395 -13.125 1 97.94 93 CYS B CA 1
ATOM 3596 C C . CYS B 1 93 ? 2.662 6.422 -12.812 1 97.94 93 CYS B C 1
ATOM 3598 O O . CYS B 1 93 ? 3.215 6.441 -11.711 1 97.94 93 CYS B O 1
ATOM 3600 N N . GLU B 1 94 ? 2.924 5.453 -13.664 1 97 94 GLU B N 1
ATOM 3601 C CA . GLU B 1 94 ? 3.961 4.434 -13.523 1 97 94 GLU B CA 1
ATOM 3602 C C . GLU B 1 94 ? 3.721 3.574 -12.289 1 97 94 GLU B C 1
ATOM 3604 O O . GLU B 1 94 ? 4.668 3.189 -11.602 1 97 94 GLU B O 1
ATOM 3609 N N . GLY B 1 95 ? 2.48 3.408 -11.953 1 97.94 95 GLY B N 1
ATOM 3610 C CA . GLY B 1 95 ? 2.111 2.48 -10.898 1 97.94 95 GLY B CA 1
ATOM 3611 C C . GLY B 1 95 ? 1.995 3.145 -9.539 1 97.94 95 GLY B C 1
ATOM 3612 O O . GLY B 1 95 ? 1.611 2.502 -8.562 1 97.94 95 GLY B O 1
ATOM 3613 N N . ARG B 1 96 ? 2.15 4.508 -9.422 1 98.44 96 ARG B N 1
ATOM 3614 C CA . ARG B 1 96 ? 2.252 5.172 -8.125 1 98.44 96 ARG B CA 1
ATOM 3615 C C . ARG B 1 96 ? 0.876 5.578 -7.605 1 98.44 96 ARG B C 1
ATOM 3617 O O . ARG B 1 96 ? 0.706 5.828 -6.41 1 98.44 96 ARG B O 1
ATOM 3624 N N . GLY B 1 97 ? -0.08 5.719 -8.492 1 98.25 97 GLY B N 1
ATOM 3625 C CA . GLY B 1 97 ? -1.425 6.137 -8.133 1 98.25 97 GLY B CA 1
ATOM 3626 C C . GLY B 1 97 ? -1.534 7.625 -7.859 1 98.25 97 GLY B C 1
ATOM 3627 O O . GLY B 1 97 ? -2.549 8.094 -7.34 1 98.25 97 GLY B O 1
ATOM 3628 N N . ILE B 1 98 ? -0.49 8.43 -8.234 1 98 98 ILE B N 1
ATOM 3629 C CA . ILE B 1 98 ? -0.444 9.859 -7.938 1 98 98 ILE B CA 1
ATOM 3630 C C . ILE B 1 98 ? -0.291 10.648 -9.234 1 98 98 ILE B C 1
ATOM 3632 O O . ILE B 1 98 ? 0.512 10.281 -10.102 1 98 98 ILE B O 1
ATOM 3636 N N . SER B 1 99 ? -1.084 11.719 -9.391 1 97.5 99 SER B N 1
ATOM 3637 C CA . SER B 1 99 ? -1.008 12.586 -10.562 1 97.5 99 SER B CA 1
ATOM 3638 C C . SER B 1 99 ? 0.014 13.703 -10.352 1 97.5 99 SER B C 1
ATOM 3640 O O . SER B 1 99 ? 0.067 14.312 -9.281 1 97.5 99 SER B O 1
ATOM 3642 N N . LEU B 1 100 ? 0.813 14.008 -11.359 1 97.56 100 LEU B N 1
ATOM 3643 C CA . LEU B 1 100 ? 1.788 15.086 -11.289 1 97.56 100 LEU B CA 1
ATOM 3644 C C . LEU B 1 100 ? 1.317 16.297 -12.102 1 97.56 100 LEU B C 1
ATOM 3646 O O . LEU B 1 100 ? 2.1 17.203 -12.367 1 97.56 100 LEU B O 1
ATOM 3650 N N . LYS B 1 101 ? 0.057 16.266 -12.453 1 96.31 101 LYS B N 1
ATOM 3651 C CA . LYS B 1 101 ? -0.497 17.328 -13.281 1 96.31 101 LYS B CA 1
ATOM 3652 C C . LYS B 1 101 ? -0.284 18.703 -12.633 1 96.31 101 LYS B C 1
ATOM 3654 O O . LYS B 1 101 ? 0.046 19.672 -13.312 1 96.31 101 LYS B O 1
ATOM 3659 N N . ASN B 1 102 ? -0.438 18.797 -11.344 1 96.25 102 ASN B N 1
ATOM 3660 C CA . ASN B 1 102 ? -0.323 20.062 -10.617 1 96.25 102 ASN B CA 1
ATOM 3661 C C . ASN B 1 102 ? 1.125 20.359 -10.242 1 96.25 102 ASN B C 1
ATOM 3663 O O . ASN B 1 102 ? 1.407 21.391 -9.602 1 96.25 102 ASN B O 1
ATOM 3667 N N . TYR B 1 103 ? 2.086 19.531 -10.719 1 98.19 103 TYR B N 1
ATOM 3668 C CA . TYR B 1 103 ? 3.48 19.672 -10.312 1 98.19 103 TYR B CA 1
ATOM 3669 C C . TYR B 1 103 ? 4.398 19.766 -11.523 1 98.19 103 TYR B C 1
ATOM 3671 O O . TYR B 1 103 ? 5.605 19.547 -11.414 1 98.19 103 TYR B O 1
ATOM 3679 N N . LYS B 1 104 ? 3.848 20.047 -12.672 1 97.88 104 LYS B N 1
ATOM 3680 C CA . LYS B 1 104 ? 4.613 20.078 -13.914 1 97.88 104 LYS B CA 1
ATOM 3681 C C . LYS B 1 104 ? 5.703 21.141 -13.859 1 97.88 104 LYS B C 1
ATOM 3683 O O . LYS B 1 104 ? 6.848 20.875 -14.242 1 97.88 104 LYS B O 1
ATOM 3688 N N . GLU B 1 105 ? 5.344 22.344 -13.398 1 98.38 105 GLU B N 1
ATOM 3689 C CA . GLU B 1 105 ? 6.312 23.422 -13.305 1 98.38 105 GLU B CA 1
ATOM 3690 C C . GLU B 1 105 ? 7.418 23.094 -12.305 1 98.38 105 GLU B C 1
ATOM 3692 O O . GLU B 1 105 ? 8.594 23.344 -12.57 1 98.38 105 GLU B O 1
ATOM 3697 N N . LEU B 1 106 ? 7.008 22.562 -11.203 1 98.5 106 LEU B N 1
ATOM 3698 C CA . LEU B 1 106 ? 7.98 22.141 -10.195 1 98.5 106 LEU B CA 1
ATOM 3699 C C . LEU B 1 106 ? 8.953 21.109 -10.766 1 98.5 106 LEU B C 1
ATOM 3701 O O . LEU B 1 106 ? 10.164 21.219 -10.57 1 98.5 106 LEU B O 1
ATOM 3705 N N . LEU B 1 107 ? 8.43 20.172 -11.508 1 98.69 107 LEU B N 1
ATOM 3706 C CA . LEU B 1 107 ? 9.242 19.109 -12.094 1 98.69 107 LEU B CA 1
ATOM 3707 C C . LEU B 1 107 ? 10.258 19.688 -13.078 1 98.69 107 LEU B C 1
ATOM 3709 O O . LEU B 1 107 ? 11.422 19.297 -13.078 1 98.69 107 LEU B O 1
ATOM 3713 N N . GLU B 1 108 ? 9.836 20.625 -13.891 1 98.62 108 GLU B N 1
ATOM 3714 C CA . GLU B 1 108 ? 10.719 21.234 -14.875 1 98.62 108 GLU B CA 1
ATOM 3715 C C . GLU B 1 108 ? 11.859 22 -14.203 1 98.62 108 GLU B C 1
ATOM 3717 O O . GLU B 1 108 ? 13.023 21.859 -14.594 1 98.62 108 GLU B O 1
ATOM 3722 N N . LYS B 1 109 ? 11.555 22.734 -13.188 1 98.5 109 LYS B N 1
ATOM 3723 C CA . LYS B 1 109 ? 12.578 23.484 -12.453 1 98.5 109 LYS B CA 1
ATOM 3724 C C . LYS B 1 109 ? 13.547 22.531 -11.75 1 98.5 109 LYS B C 1
ATOM 3726 O O . LYS B 1 109 ? 14.75 22.766 -11.734 1 98.5 109 LYS B O 1
ATOM 3731 N N . PHE B 1 110 ? 13.016 21.531 -11.234 1 98.5 110 PHE B N 1
ATOM 3732 C CA . PHE B 1 110 ? 13.828 20.547 -10.531 1 98.5 110 PHE B CA 1
ATOM 3733 C C . PHE B 1 110 ? 14.812 19.891 -11.484 1 98.5 110 PHE B C 1
ATOM 3735 O O . PHE B 1 110 ? 15.992 19.734 -11.164 1 98.5 110 PHE B O 1
ATOM 3742 N N . LYS B 1 111 ? 14.32 19.484 -12.633 1 98.06 111 LYS B N 1
ATOM 3743 C CA . LYS B 1 111 ? 15.18 18.875 -13.641 1 98.06 111 LYS B CA 1
ATOM 3744 C C . LYS B 1 111 ? 16.312 19.812 -14.031 1 98.06 111 LYS B C 1
ATOM 3746 O O . LYS B 1 111 ? 17.469 19.375 -14.188 1 98.06 111 LYS B O 1
ATOM 3751 N N . GLU B 1 112 ? 16.047 21.047 -14.133 1 98.06 112 GLU B N 1
ATOM 3752 C CA . GLU B 1 112 ? 17.062 22.031 -14.508 1 98.06 112 GLU B CA 1
ATOM 3753 C C . GLU B 1 112 ? 18.125 22.172 -13.422 1 98.06 112 GLU B C 1
ATOM 3755 O O . GLU B 1 112 ? 19.328 22.156 -13.719 1 98.06 112 GLU B O 1
ATOM 3760 N N . ILE B 1 113 ? 17.719 22.203 -12.203 1 97.5 113 ILE B N 1
ATOM 3761 C CA . ILE B 1 113 ? 18.625 22.406 -11.086 1 97.5 113 ILE B CA 1
ATOM 3762 C C . ILE B 1 113 ? 19.516 21.188 -10.906 1 97.5 113 ILE B C 1
ATOM 3764 O O . ILE B 1 113 ? 20.719 21.312 -10.656 1 97.5 113 ILE B O 1
ATOM 3768 N N . THR B 1 114 ? 18.984 20.016 -11.117 1 94.62 114 THR B N 1
ATOM 3769 C CA . THR B 1 114 ? 19.688 18.797 -10.781 1 94.62 114 THR B CA 1
ATOM 3770 C C . THR B 1 114 ? 20.703 18.422 -11.867 1 94.62 114 THR B C 1
ATOM 3772 O O . THR B 1 114 ? 21.5 17.5 -11.703 1 94.62 114 THR B O 1
ATOM 3775 N N . LYS B 1 115 ? 20.734 19.172 -12.977 1 94.38 115 LYS B N 1
ATOM 3776 C CA . LYS B 1 115 ? 21.766 18.969 -13.992 1 94.38 115 LYS B CA 1
ATOM 3777 C C . LYS B 1 115 ? 23.156 19.234 -13.414 1 94.38 115 LYS B C 1
ATOM 3779 O O . LYS B 1 115 ? 24.141 18.656 -13.891 1 94.38 115 LYS B O 1
ATOM 3784 N N . ASP B 1 116 ? 23.219 20 -12.359 1 93.19 116 ASP B N 1
ATOM 3785 C CA . ASP B 1 116 ? 24.5 20.406 -11.789 1 93.19 116 ASP B CA 1
ATOM 3786 C C . ASP B 1 116 ? 24.766 19.688 -10.469 1 93.19 116 ASP B C 1
ATOM 3788 O O . ASP B 1 116 ? 25.656 20.078 -9.711 1 93.19 116 ASP B O 1
ATOM 3792 N N . ARG B 1 117 ? 23.984 18.609 -10.234 1 92.25 117 ARG B N 1
ATOM 3793 C CA . ARG B 1 117 ? 24.141 17.906 -8.969 1 92.25 117 ARG B CA 1
ATOM 3794 C C . ARG B 1 117 ? 25.484 17.203 -8.891 1 92.25 117 ARG B C 1
ATOM 3796 O O . ARG B 1 117 ? 26.047 16.797 -9.922 1 92.25 117 ARG B O 1
ATOM 3803 N N . PRO B 1 118 ? 26.016 17 -7.672 1 88.81 118 PRO B N 1
ATOM 3804 C CA . PRO B 1 118 ? 27.188 16.109 -7.527 1 88.81 118 PRO B CA 1
ATOM 3805 C C . PRO B 1 118 ? 26.875 14.672 -7.93 1 88.81 118 PRO B C 1
ATOM 3807 O O . PRO B 1 118 ? 25.781 14.164 -7.66 1 88.81 118 PRO B O 1
ATOM 3810 N N . LEU B 1 119 ? 27.812 14.008 -8.477 1 83.75 119 LEU B N 1
ATOM 3811 C CA . LEU B 1 119 ? 27.656 12.609 -8.859 1 83.75 119 LEU B CA 1
ATOM 3812 C C . LEU B 1 119 ? 27.703 11.703 -7.629 1 83.75 119 LEU B C 1
ATOM 3814 O O . LEU B 1 119 ? 28.359 12.031 -6.637 1 83.75 119 LEU B O 1
ATOM 3818 N N . PRO B 1 120 ? 27.016 10.602 -7.773 1 82.31 120 PRO B N 1
ATOM 3819 C CA . PRO B 1 120 ? 26.984 9.695 -6.625 1 82.31 120 PRO B CA 1
ATOM 3820 C C . PRO B 1 120 ? 28.344 9.109 -6.289 1 82.31 120 PRO B C 1
ATOM 3822 O O . PRO B 1 120 ? 29.141 8.836 -7.191 1 82.31 120 PRO B O 1
ATOM 3825 N N . LYS B 1 121 ? 28.531 8.938 -5.008 1 80.56 121 LYS B N 1
ATOM 3826 C CA . LYS B 1 121 ? 29.734 8.273 -4.516 1 80.56 121 LYS B CA 1
ATOM 3827 C C . LYS B 1 121 ? 29.406 6.875 -3.99 1 80.56 121 LYS B C 1
ATOM 3829 O O . LYS B 1 121 ? 28.578 6.723 -3.088 1 80.56 121 LYS B O 1
ATOM 3834 N N . HIS B 1 122 ? 30.109 5.941 -4.48 1 78.75 122 HIS B N 1
ATOM 3835 C CA . HIS B 1 122 ? 29.938 4.555 -4.059 1 78.75 122 HIS B CA 1
ATOM 3836 C C . HIS B 1 122 ? 30.266 4.383 -2.58 1 78.75 122 HIS B C 1
ATOM 3838 O O . HIS B 1 122 ? 29.625 3.598 -1.881 1 78.75 122 HIS B O 1
ATOM 3844 N N . GLU B 1 123 ? 31.234 5.105 -2.102 1 78.19 123 GLU B N 1
ATOM 3845 C CA . GLU B 1 123 ? 31.719 4.977 -0.726 1 78.19 123 GLU B CA 1
ATOM 3846 C C . GLU B 1 123 ? 30.594 5.293 0.269 1 78.19 123 GLU B C 1
ATOM 3848 O O . GLU B 1 123 ? 30.625 4.812 1.405 1 78.19 123 GLU B O 1
ATOM 3853 N N . TYR B 1 124 ? 29.656 6.035 -0.219 1 76.31 124 TYR B N 1
ATOM 3854 C CA . TYR B 1 124 ? 28.547 6.41 0.665 1 76.31 124 TYR B CA 1
ATOM 3855 C C . TYR B 1 124 ? 27.281 5.648 0.312 1 76.31 124 TYR B C 1
ATOM 3857 O O . TYR B 1 124 ? 26.188 6 0.769 1 76.31 124 TYR B O 1
ATOM 3865 N N . ASP B 1 125 ? 27.391 4.625 -0.601 1 75.06 125 ASP B N 1
ATOM 3866 C CA . ASP B 1 125 ? 26.219 3.85 -1.031 1 75.06 125 ASP B CA 1
ATOM 3867 C C . ASP B 1 125 ? 25.125 4.758 -1.583 1 75.06 125 ASP B C 1
ATOM 3869 O O . ASP B 1 125 ? 23.953 4.617 -1.221 1 75.06 125 ASP B O 1
ATOM 3873 N N . GLN B 1 126 ? 25.656 5.652 -2.4 1 78 126 GLN B N 1
ATOM 3874 C CA . GLN B 1 126 ? 24.719 6.629 -2.926 1 78 126 GLN B CA 1
ATOM 3875 C C . GLN B 1 126 ? 24.047 6.121 -4.203 1 78 126 GLN B C 1
ATOM 3877 O O . GLN B 1 126 ? 24.688 5.441 -5.012 1 78 126 GLN B O 1
ATOM 3882 N N . GLY B 1 127 ? 22.719 6.258 -4.312 1 82.38 127 GLY B N 1
ATOM 3883 C CA . GLY B 1 127 ? 21.844 6.082 -5.457 1 82.38 127 GLY B CA 1
ATOM 3884 C C . GLY B 1 127 ? 20.609 6.969 -5.406 1 82.38 127 GLY B C 1
ATOM 3885 O O . GLY B 1 127 ? 20.062 7.207 -4.336 1 82.38 127 GLY B O 1
ATOM 3886 N N . PHE B 1 128 ? 20.469 7.715 -6.582 1 87.75 128 PHE B N 1
ATOM 3887 C CA . PHE B 1 128 ? 19.297 8.586 -6.496 1 87.75 128 PHE B CA 1
ATOM 3888 C C . PHE B 1 128 ? 18.25 8.188 -7.523 1 87.75 128 PHE B C 1
ATOM 3890 O O . PHE B 1 128 ? 18.547 7.473 -8.477 1 87.75 128 PHE B O 1
ATOM 3897 N N . VAL B 1 129 ? 17.047 8.594 -7.211 1 95.38 129 VAL B N 1
ATOM 3898 C CA . VAL B 1 129 ? 15.883 8.242 -8.016 1 95.38 129 VAL B CA 1
ATOM 3899 C C . VAL B 1 129 ? 15.711 9.242 -9.148 1 95.38 129 VAL B C 1
ATOM 3901 O O . VAL B 1 129 ? 16.391 10.273 -9.188 1 95.38 129 VAL B O 1
ATOM 3904 N N . THR B 1 130 ? 14.828 8.969 -10.133 1 96 130 THR B N 1
ATOM 3905 C CA . THR B 1 130 ? 14.516 9.891 -11.219 1 96 130 THR B CA 1
ATOM 3906 C C . THR B 1 130 ? 13.867 11.156 -10.68 1 96 130 THR B C 1
ATOM 3908 O O . THR B 1 130 ? 13.258 11.148 -9.609 1 96 130 THR B O 1
ATOM 3911 N N . PRO B 1 131 ? 14.031 12.281 -11.391 1 97 131 PRO B N 1
ATOM 3912 C CA . PRO B 1 131 ? 13.352 13.508 -10.977 1 97 131 PRO B CA 1
ATOM 3913 C C . PRO B 1 131 ? 11.844 13.328 -10.812 1 97 131 PRO B C 1
ATOM 3915 O O . PRO B 1 131 ? 11.25 13.883 -9.891 1 97 131 PRO B O 1
ATOM 3918 N N . GLU B 1 132 ? 11.211 12.547 -11.719 1 97.19 132 GLU B N 1
ATOM 3919 C CA . GLU B 1 132 ? 9.781 12.266 -11.633 1 97.19 132 GLU B CA 1
ATOM 3920 C C . GLU B 1 132 ? 9.422 11.609 -10.305 1 97.19 132 GLU B C 1
ATOM 3922 O O . GLU B 1 132 ? 8.422 11.969 -9.68 1 97.19 132 GLU B O 1
ATOM 3927 N N . CYS B 1 133 ? 10.281 10.773 -9.859 1 97.31 133 CYS B N 1
ATOM 3928 C CA . CYS B 1 133 ? 10.07 10.078 -8.594 1 97.31 133 CYS B CA 1
ATOM 3929 C C . CYS B 1 133 ? 10.164 11.039 -7.418 1 97.31 133 CYS B C 1
ATOM 3931 O O . CYS B 1 133 ? 9.336 10.992 -6.508 1 97.31 133 CYS B O 1
ATOM 3933 N N . THR B 1 134 ? 11.188 11.867 -7.418 1 98.19 134 THR B N 1
ATOM 3934 C CA . THR B 1 134 ? 11.359 12.828 -6.336 1 98.19 134 THR B CA 1
ATOM 3935 C C . THR B 1 134 ? 10.133 13.727 -6.215 1 98.19 134 THR B C 1
ATOM 3937 O O . THR B 1 134 ? 9.633 13.961 -5.109 1 98.19 134 THR B O 1
ATOM 3940 N N . VAL B 1 135 ? 9.617 14.18 -7.332 1 98.5 135 VAL B N 1
ATOM 3941 C CA . VAL B 1 135 ? 8.461 15.062 -7.324 1 98.5 135 VAL B CA 1
ATOM 3942 C C . VAL B 1 135 ? 7.211 14.281 -6.926 1 98.5 135 VAL B C 1
ATOM 3944 O O . VAL B 1 135 ? 6.332 14.812 -6.242 1 98.5 135 VAL B O 1
ATOM 3947 N N . ALA B 1 136 ? 7.125 13.023 -7.309 1 98.5 136 ALA B N 1
ATOM 3948 C CA . ALA B 1 136 ? 6.012 12.172 -6.887 1 98.5 136 ALA B CA 1
ATOM 3949 C C . ALA B 1 136 ? 5.996 12.008 -5.371 1 98.5 136 ALA B C 1
ATOM 3951 O O . ALA B 1 136 ? 4.926 11.914 -4.762 1 98.5 136 ALA B O 1
ATOM 3952 N N . ARG B 1 137 ? 7.203 11.969 -4.766 1 98.62 137 ARG B N 1
ATOM 3953 C CA . ARG B 1 137 ? 7.277 11.906 -3.309 1 98.62 137 ARG B CA 1
ATOM 3954 C C . ARG B 1 137 ? 6.637 13.141 -2.676 1 98.62 137 ARG B C 1
ATOM 3956 O O . ARG B 1 137 ? 5.883 13.023 -1.705 1 98.62 137 ARG B O 1
ATOM 3963 N N . VAL B 1 138 ? 6.906 14.273 -3.227 1 98.69 138 VAL B N 1
ATOM 3964 C CA . VAL B 1 138 ? 6.328 15.516 -2.734 1 98.69 138 VAL B CA 1
ATOM 3965 C C . VAL B 1 138 ? 4.809 15.477 -2.885 1 98.69 138 VAL B C 1
ATOM 3967 O O . VAL B 1 138 ? 4.078 15.781 -1.94 1 98.69 138 VAL B O 1
ATOM 3970 N N . ALA B 1 139 ? 4.359 15.031 -4.031 1 98.62 139 ALA B N 1
ATOM 3971 C CA . ALA B 1 139 ? 2.926 14.961 -4.297 1 98.62 139 ALA B CA 1
ATOM 3972 C C . ALA B 1 139 ? 2.238 13.992 -3.338 1 98.62 139 ALA B C 1
ATOM 3974 O O . ALA B 1 139 ? 1.15 14.281 -2.832 1 98.62 139 ALA B O 1
ATOM 3975 N N . LEU B 1 140 ? 2.883 12.906 -3.08 1 98.56 140 LEU B N 1
ATOM 3976 C CA . LEU B 1 140 ? 2.326 11.906 -2.17 1 98.56 140 LEU B CA 1
ATOM 3977 C C . LEU B 1 140 ? 2.203 12.469 -0.758 1 98.56 140 LEU B C 1
ATOM 3979 O O . LEU B 1 140 ? 1.134 12.406 -0.149 1 98.56 140 LEU B O 1
ATOM 3983 N N . MET B 1 141 ? 3.268 13.055 -0.266 1 98.69 141 MET B N 1
ATOM 3984 C CA . MET B 1 141 ? 3.264 13.586 1.095 1 98.69 141 MET B CA 1
ATOM 3985 C C . MET B 1 141 ? 2.227 14.695 1.245 1 98.69 141 MET B C 1
ATOM 3987 O O . MET B 1 141 ? 1.545 14.773 2.268 1 98.69 141 MET B O 1
ATOM 3991 N N . ASN B 1 142 ? 2.135 15.492 0.219 1 98.25 142 ASN B N 1
ATOM 3992 C CA . ASN B 1 142 ? 1.151 16.578 0.269 1 98.25 142 ASN B CA 1
ATOM 3993 C C . ASN B 1 142 ? -0.275 16.031 0.279 1 98.25 142 ASN B C 1
ATOM 3995 O O . ASN B 1 142 ? -1.126 16.516 1.021 1 98.25 142 ASN B O 1
ATOM 3999 N N . SER B 1 143 ? -0.502 15.016 -0.512 1 97.5 143 SER B N 1
ATOM 4000 C CA . SER B 1 143 ? -1.838 14.438 -0.615 1 97.5 143 SER B CA 1
ATOM 4001 C C . SER B 1 143 ? -2.264 13.797 0.7 1 97.5 143 SER B C 1
ATOM 4003 O O . SER B 1 143 ? -3.459 13.68 0.981 1 97.5 143 SER B O 1
ATOM 4005 N N . ARG B 1 144 ? -1.289 13.43 1.512 1 97.69 144 ARG B N 1
ATOM 4006 C CA . ARG B 1 144 ? -1.588 12.789 2.787 1 97.69 144 ARG B CA 1
ATOM 4007 C C . ARG B 1 144 ? -1.676 13.812 3.91 1 97.69 144 ARG B C 1
ATOM 4009 O O . ARG B 1 144 ? -1.875 13.461 5.074 1 97.69 144 ARG B O 1
ATOM 4016 N N . GLY B 1 145 ? -1.464 15.109 3.617 1 97.25 145 GLY B N 1
ATOM 4017 C CA . GLY B 1 145 ? -1.522 16.172 4.617 1 97.25 145 GLY B CA 1
ATOM 4018 C C . GLY B 1 145 ? -0.26 16.266 5.453 1 97.25 145 GLY B C 1
ATOM 4019 O O . GLY B 1 145 ? -0.3 16.734 6.59 1 97.25 145 GLY B O 1
ATOM 4020 N N . ASP B 1 146 ? 0.874 15.898 4.859 1 98.44 146 ASP B N 1
ATOM 4021 C CA . ASP B 1 146 ? 2.086 15.773 5.668 1 98.44 146 ASP B CA 1
ATOM 4022 C C . ASP B 1 146 ? 3.104 16.844 5.301 1 98.44 146 ASP B C 1
ATOM 4024 O O . ASP B 1 146 ? 4.254 16.797 5.738 1 98.44 146 ASP B O 1
ATOM 4028 N N . LEU B 1 147 ? 2.705 17.875 4.488 1 98.25 147 LEU B N 1
ATOM 4029 C CA . LEU B 1 147 ? 3.734 18.797 4.008 1 98.25 147 LEU B CA 1
ATOM 4030 C C . LEU B 1 147 ? 3.361 20.25 4.312 1 98.25 147 LEU B C 1
ATOM 4032 O O . LEU B 1 147 ? 4.18 21 4.828 1 98.25 147 LEU B O 1
ATOM 4036 N N . PHE B 1 148 ? 2.137 20.656 4.016 1 97.94 148 PHE B N 1
ATOM 4037 C CA . PHE B 1 148 ? 1.753 22.062 4.109 1 97.94 148 PHE B CA 1
ATOM 4038 C C . PHE B 1 148 ? 1.94 22.578 5.527 1 97.94 148 PHE B C 1
ATOM 4040 O O . PHE B 1 148 ? 1.344 22.062 6.473 1 97.94 148 PHE B O 1
ATOM 4047 N N . ASN B 1 149 ? 2.785 23.531 5.68 1 97.88 149 ASN B N 1
ATOM 4048 C CA . ASN B 1 149 ? 3.07 24.219 6.938 1 97.88 149 ASN B CA 1
ATOM 4049 C C . ASN B 1 149 ? 3.641 23.25 7.977 1 97.88 149 ASN B C 1
ATOM 4051 O O . ASN B 1 149 ? 3.355 23.375 9.172 1 97.88 149 ASN B O 1
ATOM 4055 N N . LYS B 1 150 ? 4.391 22.281 7.555 1 98.44 150 LYS B N 1
ATOM 4056 C CA . LYS B 1 150 ? 4.969 21.266 8.445 1 98.44 150 LYS B CA 1
ATOM 4057 C C . LYS B 1 150 ? 6.484 21.422 8.523 1 98.44 150 LYS B C 1
ATOM 4059 O O . LYS B 1 150 ? 7.105 22 7.641 1 98.44 150 LYS B O 1
ATOM 4064 N N . ASP B 1 151 ? 7.039 20.953 9.617 1 98.69 151 ASP B N 1
ATOM 4065 C CA . ASP B 1 151 ? 8.484 20.781 9.766 1 98.69 151 ASP B CA 1
ATOM 4066 C C . ASP B 1 151 ? 8.93 19.406 9.234 1 98.69 151 ASP B C 1
ATOM 4068 O O . ASP B 1 151 ? 8.555 18.375 9.789 1 98.69 151 ASP B O 1
ATOM 4072 N N . VAL B 1 152 ? 9.82 19.438 8.195 1 98.88 152 VAL B N 1
ATOM 4073 C CA . VAL B 1 152 ? 10.133 18.203 7.477 1 98.88 152 VAL B CA 1
ATOM 4074 C C . VAL B 1 152 ? 11.625 17.891 7.625 1 98.88 152 VAL B C 1
ATOM 4076 O O . VAL B 1 152 ? 12.469 18.766 7.453 1 98.88 152 VAL B O 1
ATOM 4079 N N . LEU B 1 153 ? 11.922 16.609 7.953 1 98.75 153 LEU B N 1
ATOM 4080 C CA . LEU B 1 153 ? 13.281 16.094 8.125 1 98.75 153 LEU B CA 1
ATOM 4081 C C . LEU B 1 153 ? 13.641 15.117 7.012 1 98.75 153 LEU B C 1
ATOM 4083 O O . LEU B 1 153 ? 12.938 14.125 6.809 1 98.75 153 LEU B O 1
ATOM 4087 N N . VAL B 1 154 ? 14.703 15.453 6.285 1 98.38 154 VAL B N 1
ATOM 4088 C CA . VAL B 1 154 ? 15.211 14.555 5.258 1 98.38 154 VAL B CA 1
ATOM 4089 C C . VAL B 1 154 ? 16.5 13.883 5.746 1 98.38 154 VAL B C 1
ATOM 4091 O O . VAL B 1 154 ? 17.516 14.547 5.914 1 98.38 154 VAL B O 1
ATOM 4094 N N . LEU B 1 155 ? 16.438 12.547 5.984 1 96.56 155 LEU B N 1
ATOM 4095 C CA . LEU B 1 155 ? 17.594 11.758 6.418 1 96.56 155 LEU B CA 1
ATOM 4096 C C . LEU B 1 155 ? 18.266 11.078 5.23 1 96.56 155 LEU B C 1
ATOM 4098 O O . LEU B 1 155 ? 17.781 10.047 4.75 1 96.56 155 LEU B O 1
ATOM 4102 N N . GLY B 1 156 ? 19.453 11.508 4.859 1 93.62 156 GLY B N 1
ATOM 4103 C CA . GLY B 1 156 ? 20.047 11.102 3.594 1 93.62 156 GLY B CA 1
ATOM 4104 C C . GLY B 1 156 ? 19.344 11.711 2.391 1 93.62 156 GLY B C 1
ATOM 4105 O O . GLY B 1 156 ? 18.219 11.344 2.068 1 93.62 156 GLY B O 1
ATOM 4106 N N . ASP B 1 157 ? 20.078 12.594 1.641 1 94.69 157 ASP B N 1
ATOM 4107 C CA . ASP B 1 157 ? 19.359 13.352 0.616 1 94.69 157 ASP B CA 1
ATOM 4108 C C . ASP B 1 157 ? 20.047 13.219 -0.743 1 94.69 157 ASP B C 1
ATOM 4110 O O . ASP B 1 157 ? 20.188 14.203 -1.473 1 94.69 157 ASP B O 1
ATOM 4114 N N . ASP B 1 158 ? 20.375 12.008 -1.091 1 89.88 158 ASP B N 1
ATOM 4115 C CA . ASP B 1 158 ? 20.969 11.742 -2.395 1 89.88 158 ASP B CA 1
ATOM 4116 C C . ASP B 1 158 ? 20.016 12.117 -3.525 1 89.88 158 ASP B C 1
ATOM 4118 O O . ASP B 1 158 ? 20.453 12.469 -4.621 1 89.88 158 ASP B O 1
ATOM 4122 N N . ASP B 1 159 ? 18.812 12.148 -3.256 1 92.25 159 ASP B N 1
ATOM 4123 C CA . ASP B 1 159 ? 17.797 12.398 -4.27 1 92.25 159 ASP B CA 1
ATOM 4124 C C . ASP B 1 159 ? 17.438 13.883 -4.348 1 92.25 159 ASP B C 1
ATOM 4126 O O . ASP B 1 159 ? 16.641 14.289 -5.195 1 92.25 159 ASP B O 1
ATOM 4130 N N . LEU B 1 160 ? 17.953 14.68 -3.459 1 96.69 160 LEU B N 1
ATOM 4131 C CA . LEU B 1 160 ? 17.703 16.125 -3.393 1 96.69 160 LEU B CA 1
ATOM 4132 C C . LEU B 1 160 ? 16.219 16.391 -3.172 1 96.69 160 LEU B C 1
ATOM 4134 O O . LEU B 1 160 ? 15.633 17.266 -3.824 1 96.69 160 LEU B O 1
ATOM 4138 N N . THR B 1 161 ? 15.609 15.555 -2.33 1 98.06 161 THR B N 1
ATOM 4139 C CA . THR B 1 161 ? 14.219 15.758 -1.936 1 98.06 161 THR B CA 1
ATOM 4140 C C . THR B 1 161 ? 14.047 17.125 -1.278 1 98.06 161 THR B C 1
ATOM 4142 O O . THR B 1 161 ? 13.016 17.781 -1.46 1 98.06 161 THR B O 1
ATOM 4145 N N . SER B 1 162 ? 15.062 17.641 -0.582 1 98.44 162 SER B N 1
ATOM 4146 C CA . SER B 1 162 ? 15.023 18.953 0.067 1 98.44 162 SER B CA 1
ATOM 4147 C C . SER B 1 162 ? 14.812 20.062 -0.952 1 98.44 162 SER B C 1
ATOM 4149 O O . SER B 1 162 ? 14.039 21 -0.71 1 98.44 162 SER B O 1
ATOM 4151 N N . ILE B 1 163 ? 15.453 19.922 -2.064 1 98.5 163 ILE B N 1
ATOM 4152 C CA . ILE B 1 163 ? 15.32 20.938 -3.104 1 98.5 163 ILE B CA 1
ATOM 4153 C C . ILE B 1 163 ? 13.898 20.906 -3.676 1 98.5 163 ILE B C 1
ATOM 4155 O O . ILE B 1 163 ? 13.289 21.969 -3.879 1 98.5 163 ILE B O 1
ATOM 4159 N N . ALA B 1 164 ? 13.359 19.703 -3.922 1 98.75 164 ALA B N 1
ATOM 4160 C CA . ALA B 1 164 ? 11.984 19.594 -4.406 1 98.75 164 ALA B CA 1
ATOM 4161 C C . ALA B 1 164 ? 11 20.172 -3.396 1 98.75 164 ALA B C 1
ATOM 4163 O O . ALA B 1 164 ? 10.023 20.812 -3.775 1 98.75 164 ALA B O 1
ATOM 4164 N N . LEU B 1 165 ? 11.281 19.938 -2.143 1 98.81 165 LEU B N 1
ATOM 4165 C CA . LEU B 1 165 ? 10.445 20.5 -1.08 1 98.81 165 LEU B CA 1
ATOM 4166 C C . LEU B 1 165 ? 10.516 22.016 -1.081 1 98.81 165 LEU B C 1
ATOM 4168 O O . LEU B 1 165 ? 9.484 22.688 -0.942 1 98.81 165 LEU B O 1
ATOM 4172 N N . MET B 1 166 ? 11.711 22.609 -1.259 1 98.5 166 MET B N 1
ATOM 4173 C CA . MET B 1 166 ? 11.867 24.062 -1.322 1 98.5 166 MET B CA 1
ATOM 4174 C C . MET B 1 166 ? 11.078 24.641 -2.492 1 98.5 166 MET B C 1
ATOM 4176 O O . MET B 1 166 ? 10.352 25.625 -2.332 1 98.5 166 MET B O 1
ATOM 4180 N N . LEU B 1 167 ? 11.156 23.969 -3.613 1 98.38 167 LEU B N 1
ATOM 4181 C CA . LEU B 1 167 ? 10.492 24.438 -4.824 1 98.38 167 LEU B CA 1
ATOM 4182 C C . LEU B 1 167 ? 8.977 24.406 -4.656 1 98.38 167 LEU B C 1
ATOM 4184 O O . LEU B 1 167 ? 8.266 25.203 -5.262 1 98.38 167 LEU B O 1
ATOM 4188 N N . SER B 1 168 ? 8.453 23.484 -3.832 1 98 168 SER B N 1
ATOM 4189 C CA . SER B 1 168 ? 7.016 23.344 -3.633 1 98 168 SER B CA 1
ATOM 4190 C C . SER B 1 168 ? 6.465 24.469 -2.773 1 98 168 SER B C 1
ATOM 4192 O O . SER B 1 168 ? 5.266 24.766 -2.811 1 98 168 SER B O 1
ATOM 4194 N N . ASN B 1 169 ? 7.285 25.062 -1.886 1 96.81 169 ASN B N 1
ATOM 4195 C CA . ASN B 1 169 ? 6.93 26.109 -0.938 1 96.81 169 ASN B CA 1
ATOM 4196 C C . ASN B 1 169 ? 5.84 25.656 0.027 1 96.81 169 ASN B C 1
ATOM 4198 O O . ASN B 1 169 ? 5.016 26.453 0.469 1 96.81 169 ASN B O 1
ATOM 4202 N N . LEU B 1 170 ? 5.805 24.328 0.28 1 97.56 170 LEU B N 1
ATOM 4203 C CA . LEU B 1 170 ? 4.75 23.781 1.129 1 97.56 170 LEU B CA 1
ATOM 4204 C C . LEU B 1 170 ? 5.211 23.688 2.58 1 97.56 170 LEU B C 1
ATOM 4206 O O . LEU B 1 170 ? 4.492 24.109 3.492 1 97.56 170 LEU B O 1
ATOM 4210 N N . PRO B 1 171 ? 6.398 23.234 2.824 1 98.19 171 PRO B N 1
ATOM 4211 C CA . PRO B 1 171 ? 6.809 23.078 4.223 1 98.19 171 PRO B CA 1
ATOM 4212 C C . PRO B 1 171 ? 7.141 24.406 4.895 1 98.19 171 PRO B C 1
ATOM 4214 O O . PRO B 1 171 ? 7.59 25.344 4.23 1 98.19 171 PRO B O 1
ATOM 4217 N N . ARG B 1 172 ? 6.938 24.438 6.16 1 97.5 172 ARG B N 1
ATOM 4218 C CA . ARG B 1 172 ? 7.344 25.578 6.977 1 97.5 172 ARG B CA 1
ATOM 4219 C C .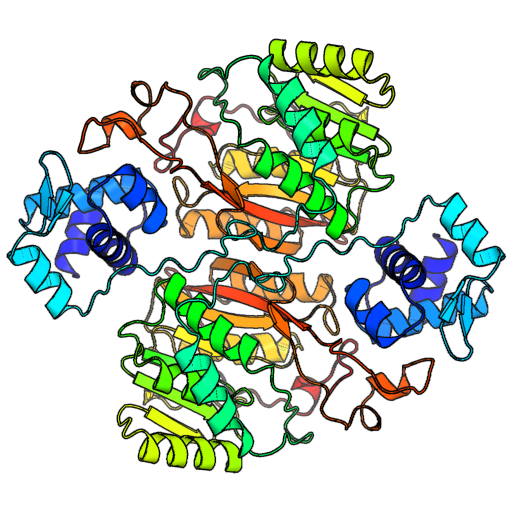 ARG B 1 172 ? 8.852 25.578 7.199 1 97.5 172 ARG B C 1
ATOM 4221 O O . ARG B 1 172 ? 9.492 26.641 7.152 1 97.5 172 ARG B O 1
ATOM 4228 N N . ARG B 1 173 ? 9.406 24.438 7.395 1 97.88 173 ARG B N 1
ATOM 4229 C CA . ARG B 1 173 ? 10.812 24.25 7.723 1 97.88 173 ARG B CA 1
ATOM 4230 C C . ARG B 1 173 ? 11.328 22.922 7.176 1 97.88 173 ARG B C 1
ATOM 4232 O O . ARG B 1 173 ? 10.609 21.922 7.184 1 97.88 173 ARG B O 1
ATOM 4239 N N . ILE B 1 174 ? 12.578 23.016 6.602 1 98.62 174 ILE B N 1
ATOM 4240 C CA . ILE B 1 174 ? 13.219 21.812 6.082 1 98.62 174 ILE B CA 1
ATOM 4241 C C . ILE B 1 174 ? 14.586 21.625 6.738 1 98.62 174 ILE B C 1
ATOM 4243 O O . ILE B 1 174 ? 15.352 22.578 6.863 1 98.62 174 ILE B O 1
ATOM 4247 N N . VAL B 1 175 ? 14.867 20.469 7.23 1 98.5 175 VAL B N 1
ATOM 4248 C CA . VAL B 1 175 ? 16.203 20.094 7.676 1 98.5 175 VAL B CA 1
ATOM 4249 C C . VAL B 1 175 ? 16.688 18.875 6.887 1 98.5 175 VAL B C 1
ATOM 4251 O O . VAL B 1 175 ? 16.016 17.844 6.844 1 98.5 175 VAL B O 1
ATOM 4254 N N . ALA B 1 176 ? 17.812 19.031 6.234 1 97.88 176 ALA B N 1
ATOM 4255 C CA . ALA B 1 176 ? 18.438 17.938 5.488 1 97.88 176 ALA B CA 1
ATOM 4256 C C . ALA B 1 176 ? 19.734 17.484 6.16 1 97.88 176 ALA B C 1
ATOM 4258 O O . ALA B 1 176 ? 20.578 18.297 6.508 1 97.88 176 ALA B O 1
ATOM 4259 N N . VAL B 1 177 ? 19.875 16.172 6.348 1 96.38 177 VAL B N 1
ATOM 4260 C CA . VAL B 1 177 ? 21.031 15.586 6.996 1 96.38 177 VAL B CA 1
ATOM 4261 C C . VAL B 1 177 ? 21.703 14.578 6.055 1 96.38 177 VAL B C 1
ATOM 4263 O O . VAL B 1 177 ? 21.047 13.68 5.531 1 96.38 177 VAL B O 1
ATOM 4266 N N . ASP B 1 178 ? 22.984 14.758 5.852 1 94.5 178 ASP B N 1
ATOM 4267 C CA . ASP B 1 178 ? 23.75 13.836 5.016 1 94.5 178 ASP B CA 1
ATOM 4268 C C . ASP B 1 178 ? 25.234 13.859 5.391 1 94.5 178 ASP B C 1
ATOM 4270 O O . ASP B 1 178 ? 25.734 14.852 5.926 1 94.5 178 ASP B O 1
ATOM 4274 N N . ILE B 1 179 ? 25.891 12.766 5.098 1 92.44 179 ILE B N 1
ATOM 4275 C CA . ILE B 1 179 ? 27.312 12.672 5.41 1 92.44 179 ILE B CA 1
ATOM 4276 C C . ILE B 1 179 ? 28.141 13.328 4.305 1 92.44 179 ILE B C 1
ATOM 4278 O O . ILE B 1 179 ? 29.281 13.719 4.523 1 92.44 179 ILE B O 1
ATOM 4282 N N . ASP B 1 180 ? 27.641 13.484 3.109 1 93.88 180 ASP B N 1
ATOM 4283 C CA . ASP B 1 180 ? 28.359 14.008 1.948 1 93.88 180 ASP B CA 1
ATOM 4284 C C . ASP B 1 180 ? 28.328 15.531 1.931 1 93.88 180 ASP B C 1
ATOM 4286 O O . ASP B 1 180 ? 27.344 16.141 1.509 1 93.88 180 ASP B O 1
ATOM 4290 N N . GLU B 1 181 ? 29.438 16.156 2.105 1 94.38 181 GLU B N 1
ATOM 4291 C CA . GLU B 1 181 ? 29.547 17.609 2.186 1 94.38 181 GLU B CA 1
ATOM 4292 C C . GLU B 1 181 ? 29.281 18.266 0.833 1 94.38 181 GLU B C 1
ATOM 4294 O O . GLU B 1 181 ? 28.781 19.391 0.768 1 94.38 181 GLU B O 1
ATOM 4299 N N . ARG B 1 182 ? 29.594 17.594 -0.209 1 95 182 ARG B N 1
ATOM 4300 C CA . ARG B 1 182 ? 29.344 18.141 -1.539 1 95 182 ARG B CA 1
ATOM 4301 C C . ARG B 1 182 ? 27.844 18.375 -1.759 1 95 182 ARG B C 1
ATOM 4303 O O . ARG B 1 182 ? 27.453 19.422 -2.27 1 95 182 ARG B O 1
ATOM 4310 N N . LEU B 1 183 ? 27.047 17.375 -1.309 1 94.38 183 LEU B N 1
ATOM 4311 C CA . LEU B 1 183 ? 25.594 17.484 -1.437 1 94.38 183 LEU B CA 1
ATOM 4312 C C . LEU B 1 183 ? 25.062 18.641 -0.577 1 94.38 183 LEU B C 1
ATOM 4314 O O . LEU B 1 183 ? 24.188 19.391 -1.016 1 94.38 183 LEU B O 1
ATOM 4318 N N . MET B 1 184 ? 25.625 18.781 0.563 1 95.75 184 MET B N 1
ATOM 4319 C CA . MET B 1 184 ? 25.156 19.797 1.497 1 95.75 184 MET B CA 1
ATOM 4320 C C . MET B 1 184 ? 25.469 21.203 0.963 1 95.75 184 MET B C 1
ATOM 4322 O O . MET B 1 184 ? 24.625 22.094 1.025 1 95.75 184 MET B O 1
ATOM 4326 N N . ASN B 1 185 ? 26.641 21.328 0.417 1 96.56 185 ASN B N 1
ATOM 4327 C CA . ASN B 1 185 ? 27.016 22.609 -0.173 1 96.56 185 ASN B CA 1
ATOM 4328 C C . ASN B 1 185 ? 26.141 22.953 -1.375 1 96.56 185 ASN B C 1
ATOM 4330 O O . ASN B 1 185 ? 25.734 24.094 -1.555 1 96.56 185 ASN B O 1
ATOM 4334 N N . PHE B 1 186 ? 25.875 21.938 -2.145 1 97.12 186 PHE B N 1
ATOM 4335 C CA . PHE B 1 186 ? 25.031 22.141 -3.312 1 97.12 186 PHE B CA 1
ATOM 4336 C C . PHE B 1 186 ? 23.625 22.594 -2.9 1 97.12 186 PHE B C 1
ATOM 4338 O O . PHE B 1 186 ? 23.094 23.547 -3.477 1 97.12 186 PHE B O 1
ATOM 4345 N N . ILE B 1 187 ? 23.016 21.984 -1.865 1 97.75 187 ILE B N 1
ATOM 4346 C CA . ILE B 1 187 ? 21.688 22.312 -1.37 1 97.75 187 ILE B CA 1
ATOM 4347 C C . ILE B 1 187 ? 21.688 23.734 -0.828 1 97.75 187 ILE B C 1
ATOM 4349 O O . ILE B 1 187 ? 20.75 24.5 -1.091 1 97.75 187 ILE B O 1
ATOM 4353 N N . LYS B 1 188 ? 22.75 24.125 -0.168 1 96.88 188 LYS B N 1
ATOM 4354 C CA . LYS B 1 188 ? 22.859 25.469 0.375 1 96.88 188 LYS B CA 1
ATOM 4355 C C . LYS B 1 188 ? 22.891 26.516 -0.74 1 96.88 188 LYS B C 1
ATOM 4357 O O . LYS B 1 188 ? 22.266 27.562 -0.639 1 96.88 188 LYS B O 1
ATOM 4362 N N . GLU B 1 189 ? 23.641 26.219 -1.704 1 97.31 189 GLU B N 1
ATOM 4363 C CA . GLU B 1 189 ? 23.75 27.125 -2.838 1 97.31 189 GLU B CA 1
ATOM 4364 C C . GLU B 1 189 ? 22.406 27.328 -3.533 1 97.31 189 GLU B C 1
ATOM 4366 O O . GLU B 1 189 ? 22.047 28.453 -3.883 1 97.31 189 GLU B O 1
ATOM 4371 N N . VAL B 1 190 ? 21.734 26.203 -3.734 1 97.56 190 VAL B N 1
ATOM 4372 C CA . VAL B 1 190 ? 20.438 26.266 -4.391 1 97.56 190 VAL B CA 1
ATOM 4373 C C . VAL B 1 190 ? 19.453 27.047 -3.516 1 97.56 190 VAL B C 1
ATOM 4375 O O . VAL B 1 190 ? 18.656 27.844 -4.02 1 97.56 190 VAL B O 1
ATOM 4378 N N . ALA B 1 191 ? 19.5 26.828 -2.217 1 97.38 191 ALA B N 1
ATOM 4379 C CA . ALA B 1 191 ? 18.641 27.562 -1.284 1 97.38 191 ALA B CA 1
ATOM 4380 C C . ALA B 1 191 ? 18.844 29.062 -1.4 1 97.38 191 ALA B C 1
ATOM 4382 O O . ALA B 1 191 ? 17.891 29.828 -1.399 1 97.38 191 ALA B O 1
ATOM 4383 N N . ASP B 1 192 ? 20.078 29.469 -1.514 1 96.94 192 ASP B N 1
ATOM 4384 C CA . ASP B 1 192 ? 20.422 30.875 -1.661 1 96.94 192 ASP B CA 1
ATOM 4385 C C . ASP B 1 192 ? 19.859 31.438 -2.967 1 96.94 192 ASP B C 1
ATOM 4387 O O . ASP B 1 192 ? 19.312 32.562 -2.99 1 96.94 192 ASP B O 1
ATOM 4391 N N . GLU B 1 193 ? 19.984 30.672 -3.977 1 96.44 193 GLU B N 1
ATOM 4392 C CA . GLU B 1 193 ? 19.484 31.094 -5.285 1 96.44 193 GLU B CA 1
ATOM 4393 C C . GLU B 1 193 ? 17.969 31.25 -5.277 1 96.44 193 GLU B C 1
ATOM 4395 O O . GLU B 1 193 ? 17.438 32.156 -5.902 1 96.44 193 GLU B O 1
ATOM 4400 N N . LEU B 1 194 ? 17.297 30.344 -4.543 1 95.62 194 LEU B N 1
ATOM 4401 C CA . LEU B 1 194 ? 15.844 30.359 -4.473 1 95.62 194 LEU B CA 1
ATOM 4402 C C . LEU B 1 194 ? 15.359 31.344 -3.416 1 95.62 194 LEU B C 1
ATOM 4404 O O . LEU B 1 194 ? 14.156 31.594 -3.305 1 95.62 194 LEU B O 1
ATOM 4408 N N . LYS B 1 195 ? 16.219 31.844 -2.559 1 95.25 195 LYS B N 1
ATOM 4409 C CA . LYS B 1 195 ? 15.93 32.719 -1.444 1 95.25 195 LYS B CA 1
ATOM 4410 C C . LYS B 1 195 ? 15.023 32.062 -0.419 1 95.25 195 LYS B C 1
ATOM 4412 O O . LYS B 1 195 ? 14.094 32.656 0.102 1 95.25 195 LYS B O 1
ATOM 4417 N N . PHE B 1 196 ? 15.203 30.766 -0.304 1 94.5 196 PHE B N 1
ATOM 4418 C CA . PHE B 1 196 ? 14.508 30.016 0.737 1 94.5 196 PHE B CA 1
ATOM 4419 C C . PHE B 1 196 ? 15.297 30.062 2.045 1 94.5 196 PHE B C 1
ATOM 4421 O O . PHE B 1 196 ? 16.391 29.5 2.133 1 94.5 196 PHE B O 1
ATOM 4428 N N . LYS B 1 197 ? 14.742 30.578 3.143 1 93.06 197 LYS B N 1
ATOM 4429 C CA . LYS B 1 197 ? 15.492 30.859 4.363 1 93.06 197 LYS B CA 1
ATOM 4430 C C . LYS B 1 197 ? 15.273 29.781 5.41 1 93.06 197 LYS B C 1
ATOM 4432 O O . LYS B 1 197 ? 16.094 29.594 6.305 1 93.06 197 LYS B O 1
ATOM 4437 N N . ASN B 1 198 ? 14.18 29.062 5.266 1 95.62 198 ASN B N 1
ATOM 4438 C CA . ASN B 1 198 ? 13.82 28.156 6.352 1 95.62 198 ASN B CA 1
ATOM 4439 C C . ASN B 1 198 ? 14.312 26.734 6.082 1 95.62 198 ASN B C 1
ATOM 4441 O O . ASN B 1 198 ? 13.539 25.781 6.168 1 95.62 198 ASN B O 1
ATOM 4445 N N . ILE B 1 199 ? 15.594 26.625 5.664 1 97.44 199 ILE B N 1
ATOM 4446 C CA . ILE B 1 199 ? 16.234 25.328 5.484 1 97.44 199 ILE B CA 1
ATOM 4447 C C . ILE B 1 199 ? 17.531 25.281 6.273 1 97.44 199 ILE B C 1
ATOM 4449 O O . ILE B 1 199 ? 18.266 26.281 6.352 1 97.44 199 ILE B O 1
ATOM 4453 N N . GLU B 1 200 ? 17.766 24.219 6.934 1 97.06 200 GLU B N 1
ATOM 4454 C CA . GLU B 1 200 ? 19.031 23.906 7.582 1 97.06 200 GLU B CA 1
ATOM 4455 C C . GLU B 1 200 ? 19.656 22.625 6.996 1 97.06 200 GLU B C 1
ATOM 4457 O O . GLU B 1 200 ? 18.938 21.672 6.691 1 97.06 200 GLU B O 1
ATOM 4462 N N . VAL B 1 201 ? 20.969 22.672 6.77 1 96.38 201 VAL B N 1
ATOM 4463 C CA . VAL B 1 201 ? 21.703 21.516 6.281 1 96.38 201 VAL B CA 1
ATOM 4464 C C . VAL B 1 201 ? 22.719 21.062 7.328 1 96.38 201 VAL B C 1
ATOM 4466 O O . VAL B 1 201 ? 23.438 21.891 7.895 1 96.38 201 VAL B O 1
ATOM 4469 N N . ILE B 1 202 ? 22.781 19.797 7.555 1 95.19 202 ILE B N 1
ATOM 4470 C CA . ILE B 1 202 ? 23.656 19.25 8.578 1 95.19 202 ILE B CA 1
ATOM 4471 C C . ILE B 1 202 ? 24.484 18.125 7.984 1 95.19 202 ILE B C 1
ATOM 4473 O O . ILE B 1 202 ? 23.938 17.156 7.434 1 95.19 202 ILE B O 1
ATOM 4477 N N . THR B 1 203 ? 25.828 18.234 8.125 1 95.06 203 THR B N 1
ATOM 4478 C CA . THR B 1 203 ? 26.703 17.125 7.781 1 95.06 203 THR B CA 1
ATOM 4479 C C . THR B 1 203 ? 26.891 16.188 8.977 1 95.06 203 THR B C 1
ATOM 4481 O O . THR B 1 203 ? 27.5 16.578 9.984 1 95.06 203 THR B O 1
ATOM 4484 N N . LEU B 1 204 ? 26.391 14.953 8.844 1 91.31 204 LEU B N 1
ATOM 4485 C CA . LEU B 1 204 ? 26.375 14.047 9.992 1 91.31 204 LEU B CA 1
ATOM 4486 C C . LEU B 1 204 ? 26.312 12.594 9.531 1 91.31 204 LEU B C 1
ATOM 4488 O O . LEU B 1 204 ? 25.609 12.273 8.578 1 91.31 204 LEU B O 1
ATOM 4492 N N . ASP B 1 205 ? 27.062 11.75 10.242 1 87.88 205 ASP B N 1
ATOM 4493 C CA . ASP B 1 205 ? 26.922 10.305 10.109 1 87.88 205 ASP B CA 1
ATOM 4494 C C . ASP B 1 205 ? 25.703 9.812 10.883 1 87.88 205 ASP B C 1
ATOM 4496 O O . ASP B 1 205 ? 25.672 9.859 12.109 1 87.88 205 ASP B O 1
ATOM 4500 N N . LEU B 1 206 ? 24.75 9.203 10.172 1 85.94 206 LEU B N 1
ATOM 4501 C CA . LEU B 1 206 ? 23.469 8.852 10.766 1 85.94 206 LEU B CA 1
ATOM 4502 C C . LEU B 1 206 ? 23.609 7.66 11.703 1 85.94 206 LEU B C 1
ATOM 4504 O O . LEU B 1 206 ? 22.641 7.266 12.367 1 85.94 206 LEU B O 1
ATOM 4508 N N . ARG B 1 207 ? 24.828 7.16 11.914 1 86.44 207 ARG B N 1
ATOM 4509 C CA . ARG B 1 207 ? 25.125 6.203 12.977 1 86.44 207 ARG B CA 1
ATOM 4510 C C . ARG B 1 207 ? 25.141 6.887 14.336 1 86.44 207 ARG B C 1
ATOM 4512 O O . ARG B 1 207 ? 25 6.227 15.367 1 86.44 207 ARG B O 1
ATOM 4519 N N . LYS B 1 208 ? 25.266 8.172 14.219 1 87.12 208 LYS B N 1
ATOM 4520 C CA . LYS B 1 208 ? 25.234 9 15.422 1 87.12 208 LYS B CA 1
ATOM 4521 C C . LYS B 1 208 ? 23.859 9.609 15.633 1 87.12 208 LYS B C 1
ATOM 4523 O O . LYS B 1 208 ? 23.125 9.859 14.672 1 87.12 208 LYS B O 1
ATOM 4528 N N . PRO B 1 209 ? 23.562 9.859 16.922 1 89.38 209 PRO B N 1
ATOM 4529 C CA . PRO B 1 209 ? 22.266 10.492 17.188 1 89.38 209 PRO B CA 1
ATOM 4530 C C . PRO B 1 209 ? 22.172 11.906 16.609 1 89.38 209 PRO B C 1
ATOM 4532 O O . PRO B 1 209 ? 23.188 12.586 16.469 1 89.38 209 PRO B O 1
ATOM 4535 N N . LEU B 1 210 ? 20.953 12.25 16.312 1 91.5 210 LEU B N 1
ATOM 4536 C CA . LEU B 1 210 ? 20.719 13.641 15.93 1 91.5 210 LEU B CA 1
ATOM 4537 C C . LEU B 1 210 ? 21.031 14.57 17.094 1 91.5 210 LEU B C 1
ATOM 4539 O O . LEU B 1 210 ? 20.875 14.188 18.266 1 91.5 210 LEU B O 1
ATOM 4543 N N . PRO B 1 211 ? 21.438 15.758 16.797 1 91.38 211 PRO B N 1
ATOM 4544 C CA . PRO B 1 211 ? 21.625 16.719 17.875 1 91.38 211 PRO B CA 1
ATOM 4545 C C . PRO B 1 211 ? 20.359 16.922 18.703 1 91.38 211 PRO B C 1
ATOM 4547 O O . PRO B 1 211 ? 19.25 16.797 18.188 1 91.38 211 PRO B O 1
ATOM 4550 N N . GLU B 1 212 ? 20.5 17.266 19.953 1 90.81 212 GLU B N 1
ATOM 4551 C CA . GLU B 1 212 ? 19.406 17.375 20.906 1 90.81 212 GLU B CA 1
ATOM 4552 C C . GLU B 1 212 ? 18.344 18.344 20.422 1 90.81 212 GLU B C 1
ATOM 4554 O O . GLU B 1 212 ? 17.141 18.141 20.672 1 90.81 212 GLU B O 1
ATOM 4559 N N . GLY B 1 213 ? 18.688 19.297 19.75 1 92.19 213 GLY B N 1
ATOM 4560 C CA . GLY B 1 213 ? 17.75 20.297 19.281 1 92.19 213 GLY B CA 1
ATOM 4561 C C . GLY B 1 213 ? 16.812 19.797 18.203 1 92.19 213 GLY B C 1
ATOM 4562 O O . GLY B 1 213 ? 15.797 20.422 17.922 1 92.19 213 GLY B O 1
ATOM 4563 N N . TYR B 1 214 ? 17.047 18.594 17.734 1 93.94 214 TYR B N 1
ATOM 4564 C CA . TYR B 1 214 ? 16.25 18.078 16.641 1 93.94 214 TYR B CA 1
ATOM 4565 C C . TYR B 1 214 ? 15.344 16.938 17.109 1 93.94 214 TYR B C 1
ATOM 4567 O O . TYR B 1 214 ? 14.539 16.422 16.344 1 93.94 214 TYR B O 1
ATOM 4575 N N . LYS B 1 215 ? 15.43 16.609 18.375 1 93.31 215 LYS B N 1
ATOM 4576 C CA . LYS B 1 215 ? 14.523 15.617 18.938 1 93.31 215 LYS B CA 1
ATOM 4577 C C . LYS B 1 215 ? 13.109 16.172 19.047 1 93.31 215 LYS B C 1
ATOM 4579 O O . LYS B 1 215 ? 12.914 17.328 19.406 1 93.31 215 LYS B O 1
ATOM 4584 N N . ARG B 1 216 ? 12.109 15.344 18.641 1 95.88 216 ARG B N 1
ATOM 4585 C CA . ARG B 1 216 ? 10.695 15.688 18.75 1 95.88 216 ARG B CA 1
ATOM 4586 C C . ARG B 1 216 ? 10.414 17.062 18.156 1 95.88 216 ARG B C 1
ATOM 4588 O O . ARG B 1 216 ? 9.734 17.891 18.781 1 95.88 216 ARG B O 1
ATOM 4595 N N . SER B 1 217 ? 10.93 17.297 16.953 1 97.44 217 SER B N 1
ATOM 4596 C CA . SER B 1 217 ? 10.875 18.656 16.406 1 97.44 217 SER B CA 1
ATOM 4597 C C . SER B 1 217 ? 10.219 18.656 15.023 1 97.44 217 SER B C 1
ATOM 4599 O O . SER B 1 217 ? 10.008 19.734 14.438 1 97.44 217 SER B O 1
ATOM 4601 N N . PHE B 1 218 ? 9.844 17.5 14.57 1 98.62 218 PHE B N 1
ATOM 4602 C CA . PHE B 1 218 ? 9.406 17.453 13.18 1 98.62 218 PHE B CA 1
ATOM 4603 C C . PHE B 1 218 ? 8.023 16.812 13.078 1 98.62 218 PHE B C 1
ATOM 4605 O O . PHE B 1 218 ? 7.582 16.125 14 1 98.62 218 PHE B O 1
ATOM 4612 N N . ASP B 1 219 ? 7.328 17.094 11.938 1 98.69 219 ASP B N 1
ATOM 4613 C CA . ASP B 1 219 ? 6.027 16.5 11.641 1 98.69 219 ASP B CA 1
ATOM 4614 C C . ASP B 1 219 ? 6.168 15.305 10.703 1 98.69 219 ASP B C 1
ATOM 4616 O O . ASP B 1 219 ? 5.352 14.383 10.742 1 98.69 219 ASP B O 1
ATOM 4620 N N . THR B 1 220 ? 7.133 15.391 9.875 1 98.88 220 THR B N 1
ATOM 4621 C CA . THR B 1 220 ? 7.324 14.398 8.82 1 98.88 220 THR B CA 1
ATOM 4622 C C . THR B 1 220 ? 8.805 14.117 8.609 1 98.88 220 THR B C 1
ATOM 4624 O O . THR B 1 220 ? 9.633 15.031 8.641 1 98.88 220 THR B O 1
ATOM 4627 N N . PHE B 1 221 ? 9.195 12.844 8.438 1 98.75 221 PHE B N 1
ATOM 4628 C CA . PHE B 1 221 ? 10.539 12.539 7.969 1 98.75 221 PHE B CA 1
ATOM 4629 C C . PHE B 1 221 ? 10.5 11.609 6.762 1 98.75 221 PHE B C 1
ATOM 4631 O O . PHE B 1 221 ? 9.492 10.938 6.523 1 98.75 221 PHE B O 1
ATOM 4638 N N . ILE B 1 222 ? 11.547 11.648 5.949 1 98.62 222 ILE B N 1
ATOM 4639 C CA . ILE B 1 222 ? 11.727 10.727 4.836 1 98.62 222 ILE B CA 1
ATOM 4640 C C . ILE B 1 222 ? 13.172 10.242 4.793 1 98.62 222 ILE B C 1
ATOM 4642 O O . ILE B 1 222 ? 14.102 11.016 5.055 1 98.62 222 ILE B O 1
ATOM 4646 N N . THR B 1 223 ? 13.352 8.922 4.465 1 96.62 223 THR B N 1
ATOM 4647 C CA . THR B 1 223 ? 14.695 8.352 4.371 1 96.62 223 THR B CA 1
ATOM 4648 C C . THR B 1 223 ? 14.719 7.168 3.412 1 96.62 223 THR B C 1
ATOM 4650 O O . THR B 1 223 ? 13.672 6.582 3.115 1 96.62 223 THR B O 1
ATOM 4653 N N . ASP B 1 224 ? 15.82 6.902 2.812 1 93.19 224 ASP B N 1
ATOM 4654 C CA . ASP B 1 224 ? 16.141 5.668 2.105 1 93.19 224 ASP B CA 1
ATOM 4655 C C . ASP B 1 224 ? 17.266 4.91 2.807 1 93.19 224 ASP B C 1
ATOM 4657 O O . ASP B 1 224 ? 18.438 5.027 2.426 1 93.19 224 ASP B O 1
ATOM 4661 N N . PRO B 1 225 ? 16.938 4.059 3.666 1 90.94 225 PRO B N 1
ATOM 4662 C CA . PRO B 1 225 ? 17.969 3.412 4.477 1 90.94 225 PRO B CA 1
ATOM 4663 C C . PRO B 1 225 ? 18.625 2.238 3.764 1 90.94 225 PRO B C 1
ATOM 4665 O O . PRO B 1 225 ? 18.078 1.696 2.807 1 90.94 225 PRO B O 1
ATOM 4668 N N . PRO B 1 226 ? 19.875 1.907 4.258 1 86.62 226 PRO B N 1
ATOM 4669 C CA . PRO B 1 226 ? 20.328 0.557 3.902 1 86.62 226 PRO B CA 1
ATOM 4670 C C . PRO B 1 226 ? 19.359 -0.526 4.383 1 86.62 226 PRO B C 1
ATOM 4672 O O . PRO B 1 226 ? 18.547 -0.276 5.27 1 86.62 226 PRO B O 1
ATOM 4675 N N . GLU B 1 227 ? 19.453 -1.669 3.846 1 86.06 227 GLU B N 1
ATOM 4676 C CA . GLU B 1 227 ? 18.281 -2.527 4.059 1 86.06 227 GLU B CA 1
ATOM 4677 C C . GLU B 1 227 ? 18.625 -3.721 4.941 1 86.06 227 GLU B C 1
ATOM 4679 O O . GLU B 1 227 ? 17.906 -4.719 4.961 1 86.06 227 GLU B O 1
ATOM 4684 N N . THR B 1 228 ? 19.703 -3.615 5.695 1 88.12 228 THR B N 1
ATOM 4685 C CA . THR B 1 228 ? 19.828 -4.574 6.785 1 88.12 228 THR B CA 1
ATOM 4686 C C . THR B 1 228 ? 18.828 -4.27 7.895 1 88.12 228 THR B C 1
ATOM 4688 O O . THR B 1 228 ? 18.438 -3.117 8.078 1 88.12 228 THR B O 1
ATOM 4691 N N . VAL B 1 229 ? 18.438 -5.289 8.547 1 90 229 VAL B N 1
ATOM 4692 C CA . VAL B 1 229 ? 17.453 -5.102 9.609 1 90 229 VAL B CA 1
ATOM 4693 C C . VAL B 1 229 ? 17.969 -4.086 10.625 1 90 229 VAL B C 1
ATOM 4695 O O . VAL B 1 229 ? 17.219 -3.199 11.055 1 90 229 VAL B O 1
ATOM 4698 N N . PHE B 1 230 ? 19.188 -4.188 10.875 1 88 230 PHE B N 1
ATOM 4699 C CA . PHE B 1 230 ? 19.781 -3.291 11.852 1 88 230 PHE B CA 1
ATOM 4700 C C . PHE B 1 230 ? 19.812 -1.857 11.336 1 88 230 PHE B C 1
ATOM 4702 O O . PHE B 1 230 ? 19.531 -0.917 12.078 1 88 230 PHE B O 1
ATOM 4709 N N . ALA B 1 231 ? 20.156 -1.668 10.133 1 87.69 231 ALA B N 1
ATOM 4710 C CA . ALA B 1 231 ? 20.188 -0.337 9.531 1 87.69 231 ALA B CA 1
ATOM 4711 C C . ALA B 1 231 ? 18.781 0.269 9.492 1 87.69 231 ALA B C 1
ATOM 4713 O O . ALA B 1 231 ? 18.609 1.453 9.789 1 87.69 231 ALA B O 1
ATOM 4714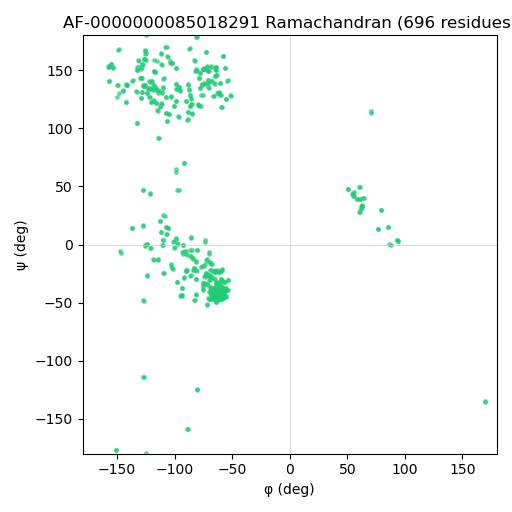 N N . ILE B 1 232 ? 17.875 -0.543 9.141 1 89.38 232 ILE B N 1
ATOM 4715 C CA . ILE B 1 232 ? 16.484 -0.106 9.07 1 89.38 232 ILE B CA 1
ATOM 4716 C C . ILE B 1 232 ? 16.016 0.34 10.453 1 89.38 232 ILE B C 1
ATOM 4718 O O . ILE B 1 232 ? 15.43 1.413 10.602 1 89.38 232 ILE B O 1
ATOM 4722 N N . LYS B 1 233 ? 16.297 -0.454 11.43 1 91.5 233 LYS B N 1
ATOM 4723 C CA . LYS B 1 233 ? 15.914 -0.114 12.797 1 91.5 233 LYS B CA 1
ATOM 4724 C C . LYS B 1 233 ? 16.531 1.215 13.219 1 91.5 233 LYS B C 1
ATOM 4726 O O . LYS B 1 233 ? 15.867 2.047 13.836 1 91.5 233 LYS B O 1
ATOM 4731 N N . THR B 1 234 ? 17.75 1.43 12.844 1 91.38 234 THR B N 1
ATOM 4732 C CA . THR B 1 234 ? 18.484 2.619 13.266 1 91.38 234 THR B CA 1
ATOM 4733 C C . THR B 1 234 ? 17.953 3.861 12.555 1 91.38 234 THR B C 1
ATOM 4735 O O . THR B 1 234 ? 17.578 4.844 13.203 1 91.38 234 THR B O 1
ATOM 4738 N N . PHE B 1 235 ? 17.859 3.801 11.242 1 92.62 235 PHE B N 1
ATOM 4739 C CA . PHE B 1 235 ? 17.516 4.977 10.453 1 92.62 235 PHE B CA 1
ATOM 4740 C C . PHE B 1 235 ? 16.047 5.352 10.664 1 92.62 235 PHE B C 1
ATOM 4742 O O . PHE B 1 235 ? 15.734 6.516 10.906 1 92.62 235 PHE B O 1
ATOM 4749 N N . ILE B 1 236 ? 15.195 4.418 10.617 1 96.62 236 ILE B N 1
ATOM 4750 C CA . ILE B 1 236 ? 13.766 4.676 10.805 1 96.62 236 ILE B CA 1
ATOM 4751 C C . ILE B 1 236 ? 13.508 5.062 12.258 1 96.62 236 ILE B C 1
ATOM 4753 O O . ILE B 1 236 ? 12.719 5.969 12.531 1 96.62 236 ILE B O 1
ATOM 4757 N N . GLY B 1 237 ? 14.188 4.391 13.156 1 95.81 237 GLY B N 1
ATOM 4758 C CA . GLY B 1 237 ? 14.07 4.742 14.562 1 95.81 237 GLY B CA 1
ATOM 4759 C C . GLY B 1 237 ? 14.492 6.168 14.859 1 95.81 237 GLY B C 1
ATOM 4760 O O . GLY B 1 237 ? 13.867 6.852 15.672 1 95.81 237 GLY B O 1
ATOM 4761 N N . ARG B 1 238 ? 15.555 6.609 14.203 1 95.5 238 ARG B N 1
ATOM 4762 C CA . ARG B 1 238 ? 16 7.992 14.352 1 95.5 238 ARG B CA 1
ATOM 4763 C C . ARG B 1 238 ? 14.953 8.961 13.82 1 95.5 238 ARG B C 1
ATOM 4765 O O . ARG B 1 238 ? 14.703 10.008 14.43 1 95.5 238 ARG B O 1
ATOM 4772 N N . GLY B 1 239 ? 14.383 8.594 12.664 1 97.62 239 GLY B N 1
ATOM 4773 C CA . GLY B 1 239 ? 13.297 9.406 12.133 1 97.62 239 GLY B CA 1
ATOM 4774 C C . GLY B 1 239 ? 12.125 9.531 13.086 1 97.62 239 GLY B C 1
ATOM 4775 O O . GLY B 1 239 ? 11.625 10.633 13.32 1 97.62 239 GLY B O 1
ATOM 4776 N N . ILE B 1 240 ? 11.719 8.43 13.719 1 98.12 240 ILE B N 1
ATOM 4777 C CA . ILE B 1 240 ? 10.57 8.406 14.617 1 98.12 240 ILE B CA 1
ATOM 4778 C C . ILE B 1 240 ? 10.883 9.219 15.875 1 98.12 240 ILE B C 1
ATOM 4780 O O . ILE B 1 240 ? 10.031 9.953 16.375 1 98.12 240 ILE B O 1
ATOM 4784 N N . SER B 1 241 ? 12.117 9.156 16.344 1 96.38 241 SER B N 1
ATOM 4785 C CA . SER B 1 241 ? 12.508 9.891 17.547 1 96.38 241 SER B CA 1
ATOM 4786 C C . SER B 1 241 ? 12.461 11.398 17.312 1 96.38 241 SER B C 1
ATOM 4788 O O . SER B 1 241 ? 12.32 12.172 18.266 1 96.38 241 SER B O 1
ATOM 4790 N N . ALA B 1 242 ? 12.547 11.773 16.062 1 97.69 242 ALA B N 1
ATOM 4791 C CA . ALA B 1 242 ? 12.578 13.195 15.711 1 97.69 242 ALA B CA 1
ATOM 4792 C C . ALA B 1 242 ? 11.164 13.75 15.578 1 97.69 242 ALA B C 1
ATOM 4794 O O . ALA B 1 242 ? 10.969 14.969 15.516 1 97.69 242 ALA B O 1
ATOM 4795 N N . LEU B 1 243 ? 10.148 12.914 15.57 1 98.44 243 LEU B N 1
ATOM 4796 C CA . LEU B 1 243 ? 8.766 13.344 15.375 1 98.44 243 LEU B CA 1
ATOM 4797 C C . LEU B 1 243 ? 8.195 13.93 16.656 1 98.44 243 LEU B C 1
ATOM 4799 O O . LEU B 1 243 ? 8.453 13.414 17.75 1 98.44 243 LEU B O 1
ATOM 4803 N N . LYS B 1 244 ? 7.379 14.938 16.594 1 96.75 244 LYS B N 1
ATOM 4804 C CA . LYS B 1 244 ? 6.836 15.727 17.703 1 96.75 244 LYS B CA 1
ATOM 4805 C C . LYS B 1 244 ? 5.949 14.875 18.609 1 96.75 244 LYS B C 1
ATOM 4807 O O . LYS B 1 244 ? 5.828 15.148 19.797 1 96.75 244 LYS B O 1
ATOM 4812 N N . GLY B 1 245 ? 5.246 13.875 18.016 1 95.88 245 GLY B N 1
ATOM 4813 C CA . GLY B 1 245 ? 4.277 13.133 18.797 1 95.88 245 GLY B CA 1
ATOM 4814 C C . GLY B 1 245 ? 3.398 12.227 17.953 1 95.88 245 GLY B C 1
ATOM 4815 O O . GLY B 1 245 ? 3.889 11.539 17.062 1 95.88 245 GLY B O 1
ATOM 4816 N N . GLU B 1 246 ? 2.092 12.375 18.391 1 97.62 246 GLU B N 1
ATOM 4817 C CA . GLU B 1 246 ? 1.147 11.438 17.781 1 97.62 246 GLU B CA 1
ATOM 4818 C C . GLU B 1 246 ? 0.699 11.914 16.406 1 97.62 246 GLU B C 1
ATOM 4820 O O . GLU B 1 246 ? 0.634 13.125 16.156 1 97.62 246 GLU B O 1
ATOM 4825 N N . ARG B 1 247 ? 0.396 10.992 15.547 1 98.31 247 ARG B N 1
ATOM 4826 C CA . ARG B 1 247 ? -0.132 11.195 14.203 1 98.31 247 ARG B CA 1
ATOM 4827 C C . ARG B 1 247 ? 0.817 12.039 13.359 1 98.31 247 ARG B C 1
ATOM 4829 O O . ARG B 1 247 ? 0.385 12.969 12.672 1 98.31 247 ARG B O 1
ATOM 4836 N N . ARG B 1 248 ? 2.086 11.781 13.547 1 98.75 248 ARG B N 1
ATOM 4837 C CA . ARG B 1 248 ? 3.143 12.281 12.672 1 98.75 248 ARG B CA 1
ATOM 4838 C C . ARG B 1 248 ? 3.635 11.188 11.734 1 98.75 248 ARG B C 1
ATOM 4840 O O . ARG B 1 248 ? 3.525 10 12.039 1 98.75 248 ARG B O 1
ATOM 4847 N N . ALA B 1 249 ? 4.215 11.617 10.586 1 98.81 249 ALA B N 1
ATOM 4848 C CA . ALA B 1 249 ? 4.352 10.641 9.508 1 98.81 249 ALA B CA 1
ATOM 4849 C C . ALA B 1 249 ? 5.82 10.391 9.172 1 98.81 249 ALA B C 1
ATOM 4851 O O . ALA B 1 249 ? 6.66 11.273 9.352 1 98.81 249 ALA B O 1
ATOM 4852 N N . GLY B 1 250 ? 6.145 9.195 8.758 1 98.88 250 GLY B N 1
ATOM 4853 C CA . GLY B 1 250 ? 7.434 8.812 8.203 1 98.88 250 GLY B CA 1
ATOM 4854 C C . GLY B 1 250 ? 7.316 8.094 6.875 1 98.88 250 GLY B C 1
ATOM 4855 O O . 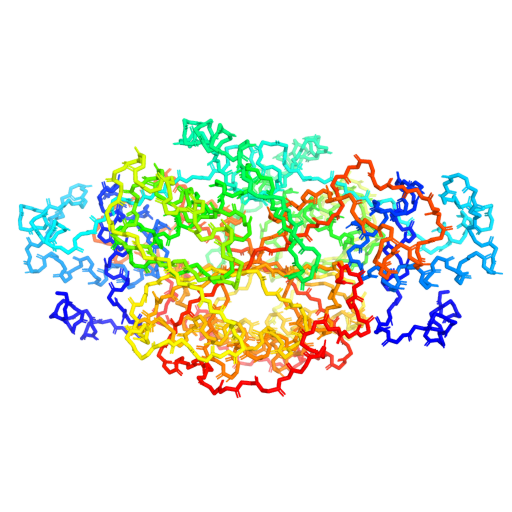GLY B 1 250 ? 6.391 7.297 6.672 1 98.88 250 GLY B O 1
ATOM 4856 N N . TYR B 1 251 ? 8.289 8.375 5.984 1 98.81 251 TYR B N 1
ATOM 4857 C CA . TYR B 1 251 ? 8.359 7.754 4.668 1 98.81 251 TYR B CA 1
ATOM 4858 C C . TYR B 1 251 ? 9.719 7.102 4.445 1 98.81 251 TYR B C 1
ATOM 4860 O O . TYR B 1 251 ? 10.758 7.672 4.789 1 98.81 251 TYR B O 1
ATOM 4868 N N . PHE B 1 252 ? 9.703 5.844 3.85 1 98.31 252 PHE B N 1
ATOM 4869 C CA . PHE B 1 252 ? 10.977 5.211 3.553 1 98.31 252 PHE B CA 1
ATOM 4870 C C . PHE B 1 252 ? 10.828 4.172 2.447 1 98.31 252 PHE B C 1
ATOM 4872 O O . PHE B 1 252 ? 9.742 3.623 2.25 1 98.31 252 PHE B O 1
ATOM 4879 N N . GLY B 1 253 ? 11.906 3.955 1.75 1 96.75 253 GLY B N 1
ATOM 4880 C CA . GLY B 1 253 ? 11.938 2.963 0.686 1 96.75 253 GLY B CA 1
ATOM 4881 C C . GLY B 1 253 ? 12.531 1.64 1.121 1 96.75 253 GLY B C 1
ATOM 4882 O O . GLY B 1 253 ? 13.57 1.61 1.785 1 96.75 253 GLY B O 1
ATOM 4883 N N . ILE B 1 254 ? 11.828 0.555 0.751 1 96.44 254 ILE B N 1
ATOM 4884 C CA . ILE B 1 254 ? 12.352 -0.798 0.932 1 96.44 254 ILE B CA 1
ATOM 4885 C C . ILE B 1 254 ? 12.148 -1.603 -0.35 1 96.44 254 ILE B C 1
ATOM 4887 O O . ILE B 1 254 ? 11.062 -1.598 -0.931 1 96.44 254 ILE B O 1
ATOM 4891 N N . THR B 1 255 ? 13.188 -2.268 -0.792 1 96.38 255 THR B N 1
ATOM 4892 C CA . THR B 1 255 ? 13.117 -2.947 -2.08 1 96.38 255 THR B CA 1
ATOM 4893 C C . THR B 1 255 ? 12.945 -4.449 -1.89 1 96.38 255 THR B C 1
ATOM 4895 O O . THR B 1 255 ? 13.258 -4.988 -0.826 1 96.38 255 THR B O 1
ATOM 4898 N N . ARG B 1 256 ? 12.43 -5.148 -2.904 1 97.25 256 ARG B N 1
ATOM 4899 C CA . ARG B 1 256 ? 12.406 -6.605 -2.959 1 97.25 256 ARG B CA 1
ATOM 4900 C C . ARG B 1 256 ? 13.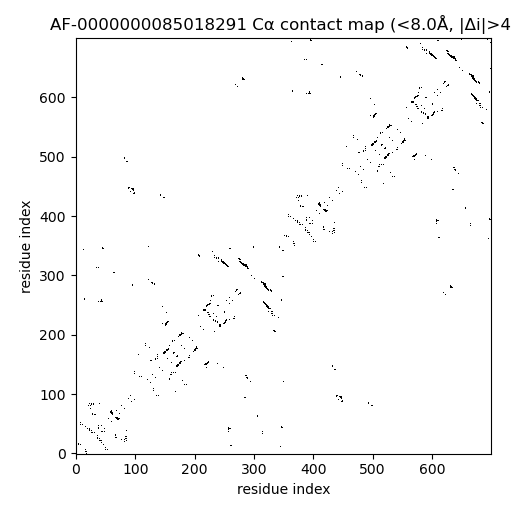664 -7.148 -3.627 1 97.25 256 ARG B C 1
ATOM 4902 O O . ARG B 1 256 ? 13.953 -8.344 -3.549 1 97.25 256 ARG B O 1
ATOM 4909 N N . ARG B 1 257 ? 14.469 -6.234 -4.191 1 96.19 257 ARG B N 1
ATOM 4910 C CA . ARG B 1 257 ? 15.656 -6.648 -4.934 1 96.19 257 ARG B CA 1
ATOM 4911 C C . ARG B 1 257 ? 16.781 -7.039 -3.984 1 96.19 257 ARG B C 1
ATOM 4913 O O . ARG B 1 257 ? 17.688 -7.773 -4.367 1 96.19 257 ARG B O 1
ATOM 4920 N N . GLU B 1 258 ? 16.641 -6.566 -2.727 1 94.75 258 GLU B N 1
ATOM 4921 C CA . GLU B 1 258 ? 17.688 -6.871 -1.745 1 94.75 258 GLU B CA 1
ATOM 4922 C C . GLU B 1 258 ? 17.078 -7.27 -0.404 1 94.75 258 GLU B C 1
ATOM 4924 O O . GLU B 1 258 ? 17.75 -7.23 0.626 1 94.75 258 GLU B O 1
ATOM 4929 N N . SER B 1 259 ? 15.828 -7.543 -0.418 1 96.25 259 SER B N 1
ATOM 4930 C CA . SER B 1 259 ? 15.148 -7.918 0.816 1 96.25 259 SER B CA 1
ATOM 4931 C C . SER B 1 259 ? 14.117 -9.008 0.568 1 96.25 259 SER B C 1
ATOM 4933 O O . SER B 1 259 ? 13.203 -8.836 -0.244 1 96.25 259 SER B O 1
ATOM 4935 N N . SER B 1 260 ? 14.312 -10.109 1.3 1 97.56 260 SER B N 1
ATOM 4936 C CA . SER B 1 260 ? 13.32 -11.18 1.246 1 97.56 260 SER B CA 1
ATOM 4937 C C . SER B 1 260 ? 12.047 -10.797 1.991 1 97.56 260 SER B C 1
ATOM 4939 O O . SER B 1 260 ? 12.039 -9.828 2.758 1 97.56 260 SER B O 1
ATOM 4941 N N . LEU B 1 261 ? 10.977 -11.547 1.765 1 98.19 261 LEU B N 1
ATOM 4942 C CA . LEU B 1 261 ? 9.742 -11.297 2.502 1 98.19 261 LEU B CA 1
ATOM 4943 C C . LEU B 1 261 ? 9.898 -11.672 3.973 1 98.19 261 LEU B C 1
ATOM 4945 O O . LEU B 1 261 ? 9.242 -11.086 4.84 1 98.19 261 LEU B O 1
ATOM 4949 N N . ASP B 1 262 ? 10.805 -12.609 4.27 1 97.56 262 ASP B N 1
ATOM 4950 C CA . ASP B 1 262 ? 11.125 -12.914 5.66 1 97.56 262 ASP B CA 1
ATOM 4951 C C . ASP B 1 262 ? 11.742 -11.703 6.355 1 97.56 262 ASP B C 1
ATOM 4953 O O . ASP B 1 262 ? 11.398 -11.398 7.5 1 97.56 262 ASP B O 1
ATOM 4957 N N . LYS B 1 263 ? 12.633 -11.047 5.668 1 96.88 263 LYS B N 1
ATOM 4958 C CA . LYS B 1 263 ? 13.219 -9.82 6.195 1 96.88 263 LYS B CA 1
ATOM 4959 C C . LYS B 1 263 ? 12.156 -8.734 6.359 1 96.88 263 LYS B C 1
ATOM 4961 O O . LYS B 1 263 ? 12.156 -8 7.352 1 96.88 263 LYS B O 1
ATOM 4966 N N . TRP B 1 264 ? 11.219 -8.602 5.371 1 98.19 264 TRP B N 1
ATOM 4967 C CA . TRP B 1 264 ? 10.109 -7.652 5.484 1 98.19 264 TRP B CA 1
ATOM 4968 C C . TRP B 1 264 ? 9.297 -7.914 6.742 1 98.19 264 TRP B C 1
ATOM 4970 O O . TRP B 1 264 ? 8.898 -6.977 7.441 1 98.19 264 TRP B O 1
ATOM 4980 N N . ARG B 1 265 ? 9.016 -9.156 6.973 1 97.88 265 ARG B N 1
ATOM 4981 C CA . ARG B 1 265 ? 8.234 -9.516 8.148 1 97.88 265 ARG B CA 1
ATOM 4982 C C . ARG B 1 265 ? 8.93 -9.078 9.43 1 97.88 265 ARG B C 1
ATOM 4984 O O . ARG B 1 265 ? 8.289 -8.609 10.367 1 97.88 265 ARG B O 1
ATOM 4991 N N . GLU B 1 266 ? 10.219 -9.219 9.5 1 97.25 266 GLU B N 1
ATOM 4992 C CA . GLU B 1 266 ? 10.984 -8.766 10.656 1 97.25 266 GLU B CA 1
ATOM 4993 C C . GLU B 1 266 ? 10.938 -7.25 10.797 1 97.25 266 GLU B C 1
ATOM 4995 O O . GLU B 1 266 ? 10.805 -6.727 11.898 1 97.25 266 GLU B O 1
ATOM 5000 N N . ILE B 1 267 ? 11.086 -6.605 9.695 1 97.31 267 ILE B N 1
ATOM 5001 C CA . ILE B 1 267 ? 11 -5.148 9.695 1 97.31 267 ILE B CA 1
ATOM 5002 C C . ILE B 1 267 ? 9.633 -4.707 10.211 1 97.31 267 ILE B C 1
ATOM 5004 O O . ILE B 1 267 ? 9.539 -3.812 11.055 1 97.31 267 ILE B O 1
ATOM 5008 N N . GLN B 1 268 ? 8.578 -5.332 9.734 1 98.5 268 GLN B N 1
ATOM 5009 C CA . GLN B 1 268 ? 7.219 -4.996 10.141 1 98.5 268 GLN B CA 1
ATOM 5010 C C . GLN B 1 268 ? 7.008 -5.285 11.625 1 98.5 268 GLN B C 1
ATOM 5012 O O . GLN B 1 268 ? 6.328 -4.523 12.32 1 98.5 268 GLN B O 1
ATOM 5017 N N . ARG B 1 269 ? 7.586 -6.324 12.117 1 98 269 ARG B N 1
ATOM 5018 C CA . ARG B 1 269 ? 7.52 -6.625 13.539 1 98 269 ARG B CA 1
ATOM 5019 C C . ARG B 1 269 ? 8.133 -5.5 14.367 1 98 269 ARG B C 1
ATOM 5021 O O . ARG B 1 269 ? 7.562 -5.09 15.383 1 98 269 ARG B O 1
ATOM 5028 N N . ILE B 1 270 ? 9.266 -4.996 13.969 1 97.5 270 ILE B N 1
ATOM 5029 C CA . ILE B 1 270 ? 9.953 -3.91 14.664 1 97.5 270 ILE B CA 1
ATOM 5030 C C . ILE B 1 270 ? 9.086 -2.652 14.633 1 97.5 270 ILE B C 1
ATOM 5032 O O . ILE B 1 270 ? 8.898 -1.994 15.664 1 97.5 270 ILE B O 1
ATOM 5036 N N . LEU B 1 271 ? 8.523 -2.32 13.477 1 98.38 271 LEU B N 1
ATOM 5037 C CA . LEU B 1 271 ? 7.688 -1.135 13.328 1 98.38 271 LEU B CA 1
ATOM 5038 C C . LEU B 1 271 ? 6.488 -1.198 14.258 1 98.38 271 LEU B C 1
ATOM 5040 O O . LEU B 1 271 ? 6.199 -0.235 14.977 1 98.38 271 LEU B O 1
ATOM 5044 N N . ILE B 1 272 ? 5.836 -2.395 14.273 1 98.12 272 ILE B N 1
ATOM 5045 C CA . ILE B 1 272 ? 4.555 -2.531 14.953 1 98.12 272 ILE B CA 1
ATOM 5046 C C . ILE B 1 272 ? 4.785 -2.736 16.453 1 98.12 272 ILE B C 1
ATOM 5048 O O . ILE B 1 272 ? 4.129 -2.102 17.281 1 98.12 272 ILE B O 1
ATOM 5052 N N . ASN B 1 273 ? 5.746 -3.553 16.828 1 97.25 273 ASN B N 1
ATOM 5053 C CA . ASN B 1 273 ? 5.883 -3.971 18.219 1 97.25 273 ASN B CA 1
ATOM 5054 C C . ASN B 1 273 ? 6.883 -3.1 18.969 1 97.25 273 ASN B C 1
ATOM 5056 O O . ASN B 1 273 ? 6.648 -2.732 20.125 1 97.25 273 ASN B O 1
ATOM 5060 N N . ASP B 1 274 ? 8.008 -2.82 18.344 1 97.06 274 ASP B N 1
ATOM 5061 C CA . ASP B 1 274 ? 9.047 -2.068 19.031 1 97.06 274 ASP B CA 1
ATOM 5062 C C . ASP B 1 274 ? 8.773 -0.568 18.984 1 97.06 274 ASP B C 1
ATOM 5064 O O . ASP B 1 274 ? 8.836 0.12 20 1 97.06 274 ASP B O 1
ATOM 5068 N N . PHE B 1 275 ? 8.461 -0.039 17.828 1 98.31 275 PHE B N 1
ATOM 5069 C CA . PHE B 1 275 ? 8.289 1.398 17.656 1 98.31 275 PHE B CA 1
ATOM 5070 C C . PHE B 1 275 ? 6.844 1.807 17.922 1 98.31 275 PHE B C 1
ATOM 5072 O O . PHE B 1 275 ? 6.555 2.986 18.141 1 98.31 275 PHE B O 1
ATOM 5079 N N . ASN B 1 276 ? 5.875 0.85 17.812 1 97.94 276 ASN B N 1
ATOM 5080 C CA . ASN B 1 276 ? 4.449 1.077 18.031 1 97.94 276 ASN B CA 1
ATOM 5081 C C . ASN B 1 276 ? 3.891 2.105 17.047 1 97.94 276 ASN B C 1
ATOM 5083 O O . ASN B 1 276 ? 3.262 3.082 17.469 1 97.94 276 ASN B O 1
ATOM 5087 N N . VAL B 1 277 ? 4.18 1.913 15.812 1 98.81 277 VAL B N 1
ATOM 5088 C CA . VAL B 1 277 ? 3.623 2.748 14.75 1 98.81 277 VAL B CA 1
ATOM 5089 C C . VAL B 1 277 ? 2.658 1.929 13.898 1 98.81 277 VAL B C 1
ATOM 5091 O O . VAL B 1 277 ? 2.598 0.703 14.023 1 98.81 277 VAL B O 1
ATOM 5094 N N . VAL B 1 278 ? 1.83 2.617 13.102 1 98.81 278 VAL B N 1
ATOM 5095 C CA . VAL B 1 278 ? 0.913 1.972 12.164 1 98.81 278 VAL B CA 1
ATOM 5096 C C . VAL B 1 278 ? 1.378 2.217 10.734 1 98.81 278 VAL B C 1
ATOM 5098 O O . VAL B 1 278 ? 1.828 3.314 10.398 1 98.81 278 VAL B O 1
ATOM 5101 N N . ILE B 1 279 ? 1.383 1.17 9.852 1 98.94 279 ILE B N 1
ATOM 5102 C CA . ILE B 1 279 ? 1.702 1.299 8.43 1 98.94 279 ILE B CA 1
ATOM 5103 C C . ILE B 1 279 ? 0.444 1.676 7.652 1 98.94 279 ILE B C 1
ATOM 5105 O O . ILE B 1 279 ? -0.563 0.966 7.707 1 98.94 279 ILE B O 1
ATOM 5109 N N . THR B 1 280 ? 0.533 2.768 6.895 1 98.81 280 THR B N 1
ATOM 5110 C CA . THR B 1 280 ? -0.682 3.232 6.234 1 98.81 280 THR B CA 1
ATOM 5111 C C . THR B 1 280 ? -0.602 3 4.73 1 98.81 280 THR B C 1
ATOM 5113 O O . THR B 1 280 ? -1.629 2.918 4.051 1 98.81 280 THR B O 1
ATOM 5116 N N . ASP B 1 281 ? 0.639 2.936 4.219 1 98.81 281 ASP B N 1
ATOM 5117 C CA . ASP B 1 281 ? 0.815 2.74 2.783 1 98.81 281 ASP B CA 1
ATOM 5118 C C . ASP B 1 281 ? 1.99 1.808 2.498 1 98.81 281 ASP B C 1
ATOM 5120 O O . ASP B 1 281 ? 3.033 1.896 3.148 1 98.81 281 ASP B O 1
ATOM 5124 N N . ILE B 1 282 ? 1.834 0.958 1.637 1 98.88 282 ILE B N 1
ATOM 5125 C CA . ILE B 1 282 ? 2.865 0.189 0.948 1 98.88 282 ILE B CA 1
ATOM 5126 C C . ILE B 1 282 ? 2.6 0.199 -0.556 1 98.88 282 ILE B C 1
ATOM 5128 O O . ILE B 1 282 ? 1.715 -0.512 -1.04 1 98.88 282 ILE B O 1
ATOM 5132 N N . ILE B 1 283 ? 3.389 0.999 -1.283 1 98.75 283 ILE B N 1
ATOM 5133 C CA . ILE B 1 283 ? 3.131 1.223 -2.701 1 98.75 283 ILE B CA 1
ATOM 5134 C C . ILE B 1 283 ? 4.25 0.6 -3.533 1 98.75 283 ILE B C 1
ATOM 5136 O O . ILE B 1 283 ? 5.41 1.013 -3.434 1 98.75 283 ILE B O 1
ATOM 5140 N N . LYS B 1 284 ? 3.895 -0.332 -4.363 1 98.25 284 LYS B N 1
ATOM 5141 C CA . LYS B 1 284 ? 4.836 -1.146 -5.125 1 98.25 284 LYS B CA 1
ATOM 5142 C C . LYS B 1 284 ? 5.594 -0.298 -6.141 1 98.25 284 LYS B C 1
ATOM 5144 O O . LYS B 1 284 ? 4.988 0.457 -6.906 1 98.25 284 LYS B O 1
ATOM 5149 N N . ASP B 1 285 ? 6.906 -0.4 -6.109 1 97.81 285 ASP B N 1
ATOM 5150 C CA . ASP B 1 285 ? 7.812 0.147 -7.117 1 97.81 285 ASP B CA 1
ATOM 5151 C C . ASP B 1 285 ? 7.57 1.642 -7.316 1 97.81 285 ASP B C 1
ATOM 5153 O O . ASP B 1 285 ? 7.492 2.115 -8.453 1 97.81 285 ASP B O 1
ATOM 5157 N N . PHE B 1 286 ? 7.418 2.322 -6.199 1 98.5 286 PHE B N 1
ATOM 5158 C CA . PHE B 1 286 ? 7.23 3.768 -6.223 1 98.5 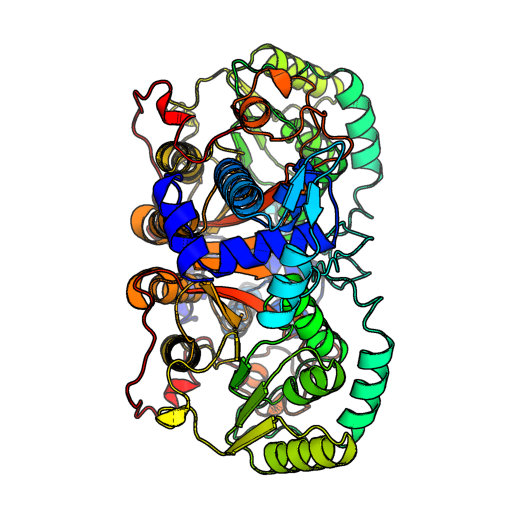286 PHE B CA 1
ATOM 5159 C C . PHE B 1 286 ? 8.508 4.477 -6.648 1 98.5 286 PHE B C 1
ATOM 5161 O O . PHE B 1 286 ? 8.469 5.441 -7.414 1 98.5 286 PHE B O 1
ATOM 5168 N N . ASN B 1 287 ? 9.641 3.965 -6.125 1 97.94 287 ASN B N 1
ATOM 5169 C CA . ASN B 1 287 ? 10.93 4.605 -6.348 1 97.94 287 ASN B CA 1
ATOM 5170 C C . ASN B 1 287 ? 11.703 3.926 -7.473 1 97.94 287 ASN B C 1
ATOM 5172 O O . ASN B 1 287 ? 11.938 2.715 -7.434 1 97.94 287 ASN B O 1
ATOM 5176 N N . HIS B 1 288 ? 12.086 4.684 -8.477 1 97.19 288 HIS B N 1
ATOM 5177 C CA . HIS B 1 288 ? 12.906 4.23 -9.602 1 97.19 288 HIS B CA 1
ATOM 5178 C C . HIS B 1 288 ? 14.32 4.793 -9.508 1 97.19 288 HIS B C 1
ATOM 5180 O O . HIS B 1 288 ? 14.531 5.996 -9.703 1 97.19 288 HIS B O 1
ATOM 5186 N N . TYR B 1 289 ? 15.312 3.967 -9.297 1 94.56 289 TYR B N 1
ATOM 5187 C CA . TYR B 1 289 ? 16.688 4.426 -9.133 1 94.56 289 TYR B CA 1
ATOM 5188 C C . TYR B 1 289 ? 17.438 4.352 -10.453 1 94.56 289 TYR B C 1
ATOM 5190 O O . TYR B 1 289 ? 17.422 3.322 -11.133 1 94.56 289 TYR B O 1
ATOM 5198 N N . ILE B 1 290 ? 18.094 5.379 -10.773 1 92 290 ILE B N 1
ATOM 5199 C CA . ILE B 1 290 ? 18.859 5.426 -12.016 1 92 290 ILE B CA 1
ATOM 5200 C C . ILE B 1 290 ? 20.094 4.539 -11.891 1 92 290 ILE B C 1
ATOM 5202 O O . ILE B 1 290 ? 20.578 4.289 -10.789 1 92 290 ILE B O 1
ATOM 5206 N N . ASN B 1 291 ? 20.547 4.047 -13.078 1 88.5 291 ASN B N 1
ATOM 5207 C CA . ASN B 1 291 ? 21.781 3.271 -13.094 1 88.5 291 ASN B CA 1
ATOM 5208 C C . ASN B 1 291 ? 23.016 4.168 -12.953 1 88.5 291 ASN B C 1
ATOM 5210 O O . ASN B 1 291 ? 23.141 5.16 -13.672 1 88.5 291 ASN B O 1
ATOM 5214 N N . TRP B 1 292 ? 23.969 3.906 -12.016 1 77.88 292 TRP B N 1
ATOM 5215 C CA . TRP B 1 292 ? 25 4.867 -11.648 1 77.88 292 TRP B CA 1
ATOM 5216 C C . TRP B 1 292 ? 26.312 4.555 -12.359 1 77.88 292 TRP B C 1
ATOM 5218 O O . TRP B 1 292 ? 27.297 5.266 -12.188 1 77.88 292 TRP B O 1
ATOM 5228 N N . GLY B 1 293 ? 26.328 3.562 -13.07 1 78.81 293 GLY B N 1
ATOM 5229 C CA . GLY B 1 293 ? 27.484 3.289 -13.898 1 78.81 293 GLY B CA 1
ATOM 5230 C C . GLY B 1 293 ? 28.578 2.518 -13.172 1 78.81 293 GLY B C 1
ATOM 5231 O O . GLY B 1 293 ? 29.625 2.229 -13.742 1 78.81 293 GLY B O 1
ATOM 5232 N N . TYR B 1 294 ? 28.328 2.205 -11.906 1 81.5 294 TYR B N 1
ATOM 5233 C CA . TYR B 1 294 ? 29.375 1.479 -11.203 1 81.5 294 TYR B CA 1
ATOM 5234 C C . TYR B 1 294 ? 28.953 0.041 -10.922 1 81.5 294 TYR B C 1
ATOM 5236 O O . TYR B 1 294 ? 29.438 -0.582 -9.977 1 81.5 294 TYR B O 1
ATOM 5244 N N . GLU B 1 295 ? 28.094 -0.45 -11.695 1 86.75 295 GLU B N 1
ATOM 5245 C CA . GLU B 1 295 ? 27.562 -1.799 -11.523 1 86.75 295 GLU B CA 1
ATOM 5246 C C . GLU B 1 295 ? 28.688 -2.826 -11.453 1 86.75 295 GLU B C 1
ATOM 5248 O O . GLU B 1 295 ? 28.609 -3.797 -10.695 1 86.75 295 GLU B O 1
ATOM 5253 N N . GLU B 1 296 ? 29.781 -2.553 -12.125 1 90.69 296 GLU B N 1
ATOM 5254 C CA . GLU B 1 296 ? 30.859 -3.531 -12.242 1 90.69 296 GLU B CA 1
ATOM 5255 C C . GLU B 1 296 ? 31.625 -3.676 -10.922 1 90.69 296 GLU B C 1
ATOM 5257 O O . GLU B 1 296 ? 32.344 -4.652 -10.719 1 90.69 296 GLU B O 1
ATOM 5262 N N . GLU B 1 297 ? 31.375 -2.736 -10.031 1 88.5 297 GLU B N 1
ATOM 5263 C CA . GLU B 1 297 ? 32.094 -2.738 -8.75 1 88.5 297 GLU B CA 1
ATOM 5264 C C . GLU B 1 297 ? 31.234 -3.369 -7.648 1 88.5 297 GLU B C 1
ATOM 5266 O O . GLU B 1 297 ? 31.688 -3.496 -6.512 1 88.5 297 GLU B O 1
ATOM 5271 N N . THR B 1 298 ? 30.125 -3.885 -7.988 1 89.12 298 THR B N 1
ATOM 5272 C CA . THR B 1 298 ? 29.203 -4.363 -6.965 1 89.12 298 THR B CA 1
ATOM 5273 C C . THR B 1 298 ? 29.188 -5.891 -6.918 1 89.12 298 THR B C 1
ATOM 5275 O O . THR B 1 298 ? 29.625 -6.547 -7.871 1 89.12 298 THR B O 1
ATOM 5278 N N . ARG B 1 299 ? 28.703 -6.387 -5.836 1 92.12 299 ARG B N 1
ATOM 5279 C CA . ARG B 1 299 ? 28.469 -7.82 -5.688 1 92.12 299 ARG B CA 1
ATOM 5280 C C . ARG B 1 299 ? 27.453 -8.312 -6.707 1 92.12 299 ARG B C 1
ATOM 5282 O O . ARG B 1 299 ? 27.547 -9.438 -7.203 1 92.12 299 ARG B O 1
ATOM 5289 N N . ALA B 1 300 ? 26.531 -7.5 -7.062 1 93.19 300 ALA B N 1
ATOM 5290 C CA . ALA B 1 300 ? 25.5 -7.828 -8.047 1 93.19 300 ALA B CA 1
ATOM 5291 C C . ALA B 1 300 ? 26.125 -8.203 -9.383 1 93.19 300 ALA B C 1
ATOM 5293 O O . ALA B 1 300 ? 25.703 -9.164 -10.031 1 93.19 300 ALA B O 1
ATOM 5294 N N . TRP B 1 301 ? 27.141 -7.453 -9.766 1 94 301 TRP B N 1
ATOM 5295 C CA . TRP B 1 301 ? 27.828 -7.711 -11.023 1 94 301 TRP B CA 1
ATOM 5296 C C . TRP B 1 301 ? 28.531 -9.062 -10.992 1 94 301 TRP B C 1
ATOM 5298 O O . TRP B 1 301 ? 28.469 -9.836 -11.945 1 94 301 TRP B O 1
ATOM 5308 N N . LYS B 1 302 ? 29.125 -9.328 -9.914 1 95.5 302 LYS B N 1
ATOM 5309 C CA . LYS B 1 302 ? 29.844 -10.586 -9.758 1 95.5 302 LYS B CA 1
ATOM 5310 C C . LYS B 1 302 ? 28.891 -11.773 -9.82 1 95.5 302 LYS B C 1
ATOM 5312 O O . LYS B 1 302 ? 29.234 -12.812 -10.406 1 95.5 302 LYS B O 1
ATOM 5317 N N . LEU B 1 303 ? 27.719 -11.609 -9.289 1 95.75 303 LEU B N 1
ATOM 5318 C CA . LEU B 1 303 ? 26.75 -12.703 -9.195 1 95.75 303 LEU B CA 1
ATOM 5319 C C . LEU B 1 303 ? 26 -12.883 -10.508 1 95.75 303 LEU B C 1
ATOM 5321 O O . LEU B 1 303 ? 25.469 -13.961 -10.773 1 95.75 303 LEU B O 1
ATOM 5325 N N . ALA B 1 304 ? 25.969 -11.828 -11.328 1 95.69 304 ALA B N 1
ATOM 5326 C CA . ALA B 1 304 ? 25.219 -11.875 -12.578 1 95.69 304 ALA B CA 1
ATOM 5327 C C . ALA B 1 304 ? 25.781 -12.938 -13.516 1 95.69 304 ALA B C 1
ATOM 5329 O O . ALA B 1 304 ? 26.984 -12.953 -13.789 1 95.69 304 ALA B O 1
ATOM 5330 N N . PRO B 1 305 ? 24.922 -13.742 -14.023 1 95.69 305 PRO B N 1
ATOM 5331 C CA . PRO B 1 305 ? 25.422 -14.797 -14.906 1 95.69 305 PRO B CA 1
ATOM 5332 C C . PRO B 1 305 ? 25.891 -14.266 -16.25 1 95.69 305 PRO B C 1
ATOM 5334 O O . PRO B 1 305 ? 26.672 -14.922 -16.953 1 95.69 305 PRO B O 1
ATOM 5337 N N . ILE B 1 306 ? 25.344 -13.148 -16.672 1 95.06 306 ILE B N 1
ATOM 5338 C CA . ILE B 1 306 ? 25.734 -12.469 -17.906 1 95.06 306 ILE B CA 1
ATOM 5339 C C . ILE B 1 306 ? 26.359 -11.117 -17.578 1 95.06 306 ILE B C 1
ATOM 5341 O O . ILE B 1 306 ? 25.781 -10.32 -16.828 1 95.06 306 ILE B O 1
ATOM 5345 N N . LYS B 1 307 ? 27.531 -10.875 -18.188 1 94.44 307 LYS B N 1
ATOM 5346 C CA . LYS B 1 307 ? 28.234 -9.633 -17.891 1 94.44 307 LYS B CA 1
ATOM 5347 C C . LYS B 1 307 ? 27.844 -8.531 -18.875 1 94.44 307 LYS B C 1
ATOM 5349 O O . LYS B 1 307 ? 28.672 -8.102 -19.688 1 94.44 307 LYS B O 1
ATOM 5354 N N . LYS B 1 308 ? 26.609 -8.117 -18.703 1 94.44 308 LYS B N 1
ATOM 5355 C CA . LYS B 1 308 ? 26.047 -6.988 -19.438 1 94.44 308 LYS B CA 1
ATOM 5356 C C . LYS B 1 308 ? 25.438 -5.957 -18.5 1 94.44 308 LYS B C 1
ATOM 5358 O O . LYS B 1 308 ? 24.734 -6.312 -17.547 1 94.44 308 LYS B O 1
ATOM 5363 N N . LYS B 1 309 ? 25.719 -4.77 -18.797 1 94.69 309 LYS B N 1
ATOM 5364 C CA . LYS B 1 309 ? 25.172 -3.689 -17.984 1 94.69 309 LYS B CA 1
ATOM 5365 C C . LYS B 1 309 ? 23.656 -3.551 -18.203 1 94.69 309 LYS B C 1
ATOM 5367 O O . LYS B 1 309 ? 23.156 -3.848 -19.281 1 94.69 309 LYS B O 1
ATOM 5372 N N . PRO B 1 310 ? 22.969 -3.121 -17.172 1 94.75 310 PRO B N 1
ATOM 5373 C CA . PRO B 1 310 ? 21.547 -2.887 -17.391 1 94.75 310 PRO B CA 1
ATOM 5374 C C . PRO B 1 310 ? 21.266 -1.753 -18.375 1 94.75 310 PRO B C 1
ATOM 5376 O O . PRO B 1 310 ? 21.938 -0.714 -18.328 1 94.75 310 PRO B O 1
ATOM 5379 N N . LYS B 1 311 ? 20.312 -1.988 -19.219 1 91.06 311 LYS B N 1
ATOM 5380 C CA . LYS B 1 311 ? 19.953 -0.989 -20.219 1 91.06 311 LYS B CA 1
ATOM 5381 C C . LYS B 1 311 ? 18.844 -0.073 -19.719 1 91.06 311 LYS B C 1
ATOM 5383 O O . LYS B 1 311 ? 18.734 1.078 -20.141 1 91.06 311 LYS B O 1
ATOM 5388 N N . ASP B 1 312 ? 18 -0.576 -18.828 1 93.5 312 ASP B N 1
ATOM 5389 C CA . ASP B 1 312 ? 16.875 0.149 -18.234 1 93.5 312 ASP B CA 1
ATOM 5390 C C . ASP B 1 312 ? 16.938 0.108 -16.719 1 93.5 312 ASP B C 1
ATOM 5392 O O . ASP B 1 312 ? 17.703 -0.654 -16.141 1 93.5 312 ASP B O 1
ATOM 5396 N N . ILE B 1 313 ? 16.125 0.945 -16.141 1 95.69 313 ILE B N 1
ATOM 5397 C CA . ILE B 1 313 ? 16.016 0.92 -14.68 1 95.69 313 ILE B CA 1
ATOM 5398 C C . ILE B 1 313 ? 15.516 -0.45 -14.227 1 95.69 313 ILE B C 1
ATOM 5400 O O . ILE B 1 313 ? 14.531 -0.967 -14.758 1 95.69 313 ILE B O 1
ATOM 5404 N N . TRP B 1 314 ? 16.234 -1.035 -13.297 1 95.56 314 TRP B N 1
ATOM 5405 C CA . TRP B 1 314 ? 15.852 -2.338 -12.766 1 95.56 314 TRP B CA 1
ATOM 5406 C C . TRP B 1 314 ? 15.688 -2.287 -11.25 1 95.56 314 TRP B C 1
ATOM 5408 O O . TRP B 1 314 ? 14.992 -3.117 -10.664 1 95.56 314 TRP B O 1
ATOM 5418 N N . TYR B 1 315 ? 16.406 -1.349 -10.641 1 95.5 315 TYR B N 1
ATOM 5419 C CA . TYR B 1 315 ? 16.359 -1.205 -9.188 1 95.5 315 TYR B CA 1
ATOM 5420 C C . TYR B 1 315 ? 15.242 -0.268 -8.766 1 95.5 315 TYR B C 1
ATOM 5422 O O . TYR B 1 315 ? 15.32 0.944 -8.977 1 95.5 315 TYR B O 1
ATOM 5430 N N . LYS B 1 316 ? 14.18 -0.852 -8.188 1 96.81 316 LYS B N 1
ATOM 5431 C CA . LYS B 1 316 ? 13.023 -0.112 -7.695 1 96.81 316 LYS B CA 1
ATOM 5432 C C . LYS B 1 316 ? 12.695 -0.501 -6.254 1 96.81 316 LYS B C 1
ATOM 5434 O O . LYS B 1 316 ? 13.078 -1.58 -5.797 1 96.81 316 LYS B O 1
ATOM 5439 N N . SER B 1 317 ? 12.133 0.419 -5.562 1 97.25 317 SER B N 1
ATOM 5440 C CA . SER B 1 317 ? 11.742 0.083 -4.195 1 97.25 317 SER B CA 1
ATOM 5441 C C . SER B 1 317 ? 10.297 0.506 -3.916 1 97.25 317 SER B C 1
ATOM 5443 O O . SER B 1 317 ? 9.734 1.322 -4.645 1 97.25 317 SER B O 1
ATOM 5445 N N . TYR B 1 318 ? 9.719 -0.133 -2.936 1 98.38 318 TYR B N 1
ATOM 5446 C CA . TYR B 1 318 ? 8.406 0.233 -2.42 1 98.38 318 TYR B CA 1
ATOM 5447 C C . TYR B 1 318 ? 8.484 1.495 -1.57 1 98.38 318 TYR B C 1
ATOM 5449 O O . TYR B 1 318 ? 9.539 1.81 -1.01 1 98.38 318 TYR B O 1
ATOM 5457 N N . MET B 1 319 ? 7.406 2.266 -1.528 1 98.75 319 MET B N 1
ATOM 5458 C CA . MET B 1 319 ? 7.262 3.377 -0.591 1 98.75 319 MET B CA 1
ATOM 5459 C C . MET B 1 319 ? 6.391 2.979 0.595 1 98.75 319 MET B C 1
ATOM 5461 O O . MET B 1 319 ? 5.227 2.611 0.419 1 98.75 319 MET B O 1
ATOM 5465 N N . PHE B 1 320 ? 6.98 3.035 1.777 1 98.75 320 PHE B N 1
ATOM 5466 C CA . PHE B 1 320 ? 6.254 2.83 3.025 1 98.75 320 PHE B CA 1
ATOM 5467 C C . PHE B 1 320 ? 5.906 4.164 3.674 1 98.75 320 PHE B C 1
ATOM 5469 O O . PHE B 1 320 ? 6.723 5.086 3.688 1 98.75 320 PHE B O 1
ATOM 5476 N N . ARG B 1 321 ? 4.715 4.262 4.18 1 98.94 321 ARG B N 1
ATOM 5477 C CA . ARG B 1 321 ? 4.324 5.355 5.062 1 98.94 321 ARG B CA 1
ATOM 5478 C C . ARG B 1 321 ? 3.861 4.828 6.418 1 98.94 321 ARG B C 1
ATOM 5480 O O . ARG B 1 321 ? 3.123 3.846 6.484 1 98.94 321 ARG B O 1
ATOM 5487 N N . ILE B 1 322 ? 4.328 5.422 7.477 1 98.88 322 ILE B N 1
ATOM 5488 C CA . ILE B 1 322 ? 3.9 5.086 8.828 1 98.88 322 ILE B CA 1
ATOM 5489 C C . ILE B 1 322 ? 3.404 6.34 9.547 1 98.88 322 ILE B C 1
ATOM 5491 O O . ILE B 1 322 ? 3.717 7.461 9.133 1 98.88 322 ILE B O 1
ATOM 5495 N N . GLU B 1 323 ? 2.611 6.164 10.562 1 98.81 323 GLU B N 1
ATOM 5496 C CA . GLU B 1 323 ? 2.223 7.23 11.484 1 98.81 323 GLU B CA 1
ATOM 5497 C C . GLU B 1 323 ? 2.436 6.809 12.938 1 98.81 323 GLU B C 1
ATOM 5499 O O . GLU B 1 323 ? 2.203 5.652 13.297 1 98.81 323 GLU B O 1
ATOM 5504 N N . THR B 1 324 ? 2.852 7.746 13.75 1 98.75 324 THR B N 1
ATOM 5505 C CA . THR B 1 324 ? 2.988 7.5 15.188 1 98.75 324 THR B CA 1
ATOM 5506 C C . THR B 1 324 ? 1.627 7.539 15.875 1 98.75 324 THR B C 1
ATOM 5508 O O . THR B 1 324 ? 0.704 8.203 15.398 1 98.75 324 THR B O 1
ATOM 5511 N N . LEU B 1 325 ? 1.461 6.789 16.875 1 98.12 325 LEU B N 1
ATOM 5512 C CA . LEU B 1 325 ? 0.305 6.773 17.766 1 98.12 325 LEU B CA 1
ATOM 5513 C C . LEU B 1 325 ? 0.735 6.961 19.219 1 98.12 325 LEU B C 1
ATOM 5515 O O . LEU B 1 325 ? 1.904 7.242 19.484 1 98.12 325 LEU B O 1
ATOM 5519 N N . LYS B 1 326 ? -0.277 6.961 20.109 1 96.94 326 LYS B N 1
ATOM 5520 C CA . LYS B 1 326 ? 0.062 7.023 21.531 1 96.94 326 LYS B CA 1
ATOM 5521 C C . LYS B 1 326 ? 1.011 5.891 21.922 1 96.94 326 LYS B C 1
ATOM 5523 O O . LYS B 1 326 ? 0.762 4.727 21.594 1 96.94 326 LYS B O 1
ATOM 5528 N N . GLY B 1 327 ? 2.135 6.246 22.5 1 96.5 327 GLY B N 1
ATOM 5529 C CA . GLY B 1 327 ? 3.076 5.242 22.969 1 96.5 327 GLY B CA 1
ATOM 5530 C C . GLY B 1 327 ? 4.16 4.918 21.953 1 96.5 327 GLY B C 1
ATOM 5531 O O . GLY B 1 327 ? 5.043 4.102 22.234 1 96.5 327 GLY B O 1
ATOM 5532 N N . SER B 1 328 ? 4.199 5.586 20.797 1 97.88 328 SER B N 1
ATOM 5533 C CA . SER B 1 328 ? 5.254 5.371 19.812 1 97.88 328 SER B CA 1
ATOM 5534 C C . SER B 1 328 ? 6.602 5.867 20.328 1 97.88 328 SER B C 1
ATOM 5536 O O . SER B 1 328 ? 6.676 6.902 20.984 1 97.88 328 SER B O 1
ATOM 5538 N N . LYS B 1 329 ? 7.664 5.078 20.016 1 95.5 329 LYS B N 1
ATOM 5539 C CA . LYS B 1 329 ? 9.008 5.438 20.453 1 95.5 329 LYS B CA 1
ATOM 5540 C C . LYS B 1 329 ? 10.047 5.047 19.406 1 95.5 329 LYS B C 1
ATOM 5542 O O . LYS B 1 329 ? 10.008 3.938 18.875 1 95.5 329 LYS B O 1
ATOM 5547 N N . GLY B 1 330 ? 10.93 5.988 19.125 1 94.5 330 GLY B N 1
ATOM 5548 C CA . GLY B 1 330 ? 11.992 5.723 18.172 1 94.5 330 GLY B CA 1
ATOM 5549 C C . GLY B 1 330 ? 13.242 5.145 18.812 1 94.5 330 GLY B C 1
ATOM 5550 O O . GLY B 1 330 ? 13.164 4.469 19.844 1 94.5 330 GLY B O 1
ATOM 5551 N N . PHE B 1 331 ? 14.336 5.273 18.156 1 90 331 PHE B N 1
ATOM 5552 C CA . PHE B 1 331 ? 15.648 4.781 18.578 1 90 331 PHE B CA 1
ATOM 5553 C C . PHE B 1 331 ? 16.625 5.934 18.75 1 90 331 PHE B C 1
ATOM 5555 O O . PHE B 1 331 ? 16.875 6.695 17.812 1 90 331 PHE B O 1
ATOM 5562 N N . GLU B 1 332 ? 17.25 6.066 19.953 1 86.88 332 GLU B N 1
ATOM 5563 C CA . GLU B 1 332 ? 18.062 7.246 20.219 1 86.88 332 GLU B CA 1
ATOM 5564 C C . GLU B 1 332 ? 19.5 6.863 20.562 1 86.88 332 GLU B C 1
ATOM 5566 O O . GLU B 1 332 ? 20.375 7.727 20.641 1 86.88 332 GLU B O 1
ATOM 5571 N N . GLU B 1 333 ? 19.766 5.637 20.625 1 83.94 333 GLU B N 1
ATOM 5572 C CA . GLU B 1 333 ? 21.094 5.207 21.047 1 83.94 333 GLU B CA 1
ATOM 5573 C C . GLU B 1 333 ? 22.094 5.273 19.891 1 83.94 333 GLU B C 1
ATOM 5575 O O . GLU B 1 333 ? 21.703 5.207 18.734 1 83.94 333 GLU B O 1
ATOM 5580 N N . GLU B 1 334 ? 23.328 5.492 20.234 1 84.31 334 GLU B N 1
ATOM 5581 C CA . GLU B 1 334 ? 24.406 5.418 19.266 1 84.31 334 GLU B CA 1
ATOM 5582 C C . GLU B 1 334 ? 24.672 3.973 18.844 1 84.31 334 GLU B C 1
ATOM 5584 O O . GLU B 1 334 ? 24.547 3.055 19.656 1 84.31 334 GLU B O 1
ATOM 5589 N N . VAL B 1 335 ? 24.953 3.9 17.516 1 79.5 335 VAL B N 1
ATOM 5590 C CA . VAL B 1 335 ? 25.234 2.555 17.016 1 79.5 335 VAL B CA 1
ATOM 5591 C C . VAL B 1 335 ? 26.672 2.471 16.516 1 79.5 335 VAL B C 1
ATOM 5593 O O . VAL B 1 335 ? 27.109 3.287 15.703 1 79.5 335 VAL B O 1
ATOM 5596 N N . GLU B 1 336 ? 27.453 1.574 17.078 1 75.75 336 GLU B N 1
ATOM 5597 C CA . GLU B 1 336 ? 28.844 1.344 16.688 1 75.75 336 GLU B CA 1
ATOM 5598 C C . GLU B 1 336 ? 28.953 0.145 15.75 1 75.75 336 GLU B C 1
ATOM 5600 O O . GLU B 1 336 ? 29.219 -0.976 16.203 1 75.75 336 GLU B O 1
ATOM 5605 N N . VAL B 1 337 ? 28.312 0.311 14.609 1 67.94 337 VAL B N 1
ATOM 5606 C CA . VAL B 1 337 ? 28.391 -0.828 13.695 1 67.94 337 VAL B CA 1
ATOM 5607 C C . VAL B 1 337 ? 29.156 -0.437 12.445 1 67.94 337 VAL B C 1
ATOM 5609 O O . VAL B 1 337 ? 28.984 0.663 11.914 1 67.94 337 VAL B O 1
ATOM 5612 N N . GLY B 1 338 ? 30.078 -1.318 12.078 1 70.44 338 GLY B N 1
ATOM 5613 C CA . GLY B 1 338 ? 30.875 -1.101 10.875 1 70.44 338 GLY B CA 1
ATOM 5614 C C . GLY B 1 338 ? 30.141 -1.486 9.609 1 70.44 338 GLY B C 1
ATOM 5615 O O . GLY B 1 338 ? 29.016 -1.036 9.375 1 70.44 338 GLY B O 1
ATOM 5616 N N . SER B 1 339 ? 30.734 -2.334 8.82 1 70.38 339 SER B N 1
ATOM 5617 C CA . SER B 1 339 ? 30.266 -2.713 7.492 1 70.38 339 SER B CA 1
ATOM 5618 C C . SER B 1 339 ? 28.969 -3.512 7.578 1 70.38 339 SER B C 1
ATOM 5620 O O . SER B 1 339 ? 28.203 -3.566 6.613 1 70.38 339 SER B O 1
ATOM 5622 N N . GLU B 1 340 ? 28.703 -3.988 8.703 1 73.12 340 GLU B N 1
ATOM 5623 C CA . GLU B 1 340 ? 27.531 -4.828 8.883 1 73.12 340 GLU B CA 1
ATOM 5624 C C . GLU B 1 340 ? 26.234 -4.016 8.75 1 73.12 340 GLU B C 1
ATOM 5626 O O . GLU B 1 340 ? 25.156 -4.574 8.539 1 73.12 340 GLU B O 1
ATOM 5631 N N . LEU B 1 341 ? 26.406 -2.762 8.82 1 75.62 341 LEU B N 1
ATOM 5632 C CA . LEU B 1 341 ? 25.266 -1.869 8.641 1 75.62 341 LEU B CA 1
ATOM 5633 C C . LEU B 1 341 ? 24.766 -1.904 7.195 1 75.62 341 LEU B C 1
ATOM 5635 O O . LEU B 1 341 ? 23.578 -1.731 6.941 1 75.62 341 LEU B O 1
ATOM 5639 N N . TYR B 1 342 ? 25.703 -2.342 6.328 1 75.75 342 TYR B N 1
ATOM 5640 C CA . TYR B 1 342 ? 25.375 -2.201 4.914 1 75.75 342 TYR B CA 1
ATOM 5641 C C . TYR B 1 342 ? 25.344 -3.562 4.227 1 75.75 342 TYR B C 1
ATOM 5643 O O . TYR B 1 342 ? 24.812 -3.689 3.119 1 75.75 342 TYR B O 1
ATOM 5651 N N . ASN B 1 343 ? 25.844 -4.512 4.926 1 79.81 343 ASN B N 1
ATOM 5652 C CA . ASN B 1 343 ? 26.047 -5.773 4.219 1 79.81 343 ASN B CA 1
ATOM 5653 C C . ASN B 1 343 ? 25.422 -6.945 4.969 1 79.81 343 ASN B C 1
ATOM 5655 O O . ASN B 1 343 ? 25.531 -7.035 6.195 1 79.81 343 ASN B O 1
ATOM 5659 N N . ASP B 1 344 ? 24.703 -7.707 4.25 1 84.88 344 ASP B N 1
ATOM 5660 C CA . ASP B 1 344 ? 24.203 -9.016 4.676 1 84.88 344 ASP B CA 1
ATOM 5661 C C . ASP B 1 344 ? 24.031 -9.953 3.479 1 84.88 344 ASP B C 1
ATOM 5663 O O . ASP B 1 344 ? 24.484 -9.648 2.377 1 84.88 344 ASP B O 1
ATOM 5667 N N . ALA B 1 345 ? 23.547 -11.109 3.719 1 83.06 345 ALA B N 1
ATOM 5668 C CA . ALA B 1 345 ? 23.438 -12.117 2.662 1 83.06 345 ALA B CA 1
ATOM 5669 C C . ALA B 1 345 ? 22.578 -11.602 1.507 1 83.06 345 ALA B C 1
ATOM 5671 O O . ALA B 1 345 ? 22.75 -12.023 0.363 1 83.06 345 ALA B O 1
ATOM 5672 N N . GLU B 1 346 ? 21.734 -10.633 1.701 1 89.12 346 GLU B N 1
ATOM 5673 C CA . GLU B 1 346 ? 20.766 -10.195 0.706 1 89.12 346 GLU B CA 1
ATOM 5674 C C . GLU B 1 346 ? 21.219 -8.898 0.027 1 89.12 346 GLU B C 1
ATOM 5676 O O . GLU B 1 346 ? 20.719 -8.555 -1.044 1 89.12 346 GLU B O 1
ATOM 5681 N N . SER B 1 347 ? 22.125 -8.203 0.587 1 84.69 347 SER B N 1
ATOM 5682 C CA . SER B 1 347 ? 22.641 -6.973 0.007 1 84.69 347 SER B CA 1
ATOM 5683 C C . SER B 1 347 ? 23.562 -7.266 -1.173 1 84.69 347 SER B C 1
ATOM 5685 O O . SER B 1 347 ? 24.359 -8.203 -1.128 1 84.69 347 SER B O 1
ATOM 5687 N N . SER B 1 348 ? 23.406 -6.414 -2.281 1 83.12 348 SER B N 1
ATOM 5688 C CA . SER B 1 348 ? 24.25 -6.723 -3.428 1 83.12 348 SER B CA 1
ATOM 5689 C C . SER B 1 348 ? 24.656 -5.461 -4.18 1 83.12 348 SER B C 1
ATOM 5691 O O . SER B 1 348 ? 25.453 -5.516 -5.121 1 83.12 348 SER B O 1
ATOM 5693 N N . THR B 1 349 ? 24.125 -4.34 -3.85 1 78.5 349 THR B N 1
ATOM 5694 C CA . THR B 1 349 ? 24.391 -3.141 -4.633 1 78.5 349 THR B CA 1
ATOM 5695 C C . THR B 1 349 ? 25.266 -2.172 -3.852 1 78.5 349 THR B C 1
ATOM 5697 O O . THR B 1 349 ? 25.531 -1.057 -4.305 1 78.5 349 THR B O 1
ATOM 5700 N N . THR B 1 350 ? 25.672 -2.57 -2.721 1 76.5 350 THR B N 1
ATOM 5701 C CA . THR B 1 350 ? 26.562 -1.733 -1.916 1 76.5 350 THR B CA 1
ATOM 5702 C C . THR B 1 350 ? 28.016 -2.037 -2.229 1 76.5 350 THR B C 1
ATOM 5704 O O . THR B 1 350 ? 28.359 -3.152 -2.637 1 76.5 350 THR B O 1
#

pLDDT: mean 94.9, std 5.76, range [67.94, 98.94]

Sequence (700 aa):
MKDLLEKVREVSEIPVYEKSIENVLSSILLTGDFWKIVEYSEEPLPLVADIIRVLEKEGLVKIEDEIKLTEKGLSFIKEYGIGKKEINVCECCEGRGISLKNYKELLEKFKEITKDRPLPKHEYDQGFVTPECTVARVALMNSRGDLFNKDVLVLGDDDLTSIALMLSNLPRRIVAVDIDERLMNFIKEVADELKFKNIEVITLDLRKPLPEGYKRSFDTFITDPPETVFAIKTFIGRGISALKGERRAGYFGITRRESSLDKWREIQRILINDFNVVITDIIKDFNHYINWGYEEETRAWKLAPIKKKPKDIWYKSYMFRIETLKGSKGFEEEVEVGSELYNDAESSTTMKDLLEKVREVSEIPVYEKSIENVLSSILLTGDFWKIVEYSEEPLPLVADIIRVLEKEGLVKIEDEIKLTEKGLSFIKEYGIGKKEINVCECCEGRGISLKNYKELLEKFKEITKDRPLPKHEYDQGFVTPECTVARVALMNSRGDLFNKDVLVLGDDDLTSIALMLSNLPRRIVAVDIDERLMNFIKEVADELKFKNIEVITLDLRKPLPEGYKRSFDTFITDPPETVFAIKTFIGRGISALKGERRAGYFGITRRESSLDKWREIQRILINDFNVVITDIIKDFNHYINWGYEEETRAWKLAPIKKKPKDIWYKSYMFRIETLKGSKGFEEEVEVGSELYNDAESSTT